Protein AF-A0ABD1CB20-F1 (afdb_monomer)

Solvent-accessible surface area (backbone atoms only — not comparable to full-atom values): 20301 Å² total; per-residue (Å²): 108,77,65,56,55,50,47,50,52,47,48,59,41,44,76,67,59,61,82,64,73,60,85,52,51,64,54,52,51,51,34,46,74,70,69,46,82,70,86,64,96,50,70,65,66,54,53,52,48,54,52,51,52,50,50,52,52,52,52,49,54,53,37,49,51,51,28,50,53,39,60,73,64,67,79,51,68,67,60,32,52,52,33,47,50,52,38,48,55,49,49,42,53,49,50,51,52,51,45,52,62,60,42,51,58,52,51,53,50,48,53,51,48,53,51,50,49,52,53,49,52,51,50,37,51,48,51,50,49,53,47,49,52,53,50,48,60,37,67,81,34,52,66,60,49,52,50,49,45,72,72,30,69,68,54,43,51,54,50,52,53,52,50,51,55,54,50,51,53,54,50,53,51,48,54,50,52,51,53,50,49,65,67,42,45,68,58,48,38,53,49,50,50,53,51,53,54,49,43,52,52,50,49,53,52,51,53,51,50,70,74,70,60,86,85,60,76,75,41,56,59,54,21,60,44,34,48,54,55,40,53,54,49,46,56,58,46,62,74,52,81,78,66,83,68,67,50,54,59,53,49,44,54,51,48,54,58,58,73,73,52,93,77,56,72,36,61,55,21,53,53,51,43,50,49,51,48,50,50,53,54,47,52,57,23,49,53,48,48,48,53,51,53,50,27,40,52,38,17,52,47,35,51,54,47,51,72,68,60,84,85,50,83,95,48,43,69,59,50,52,52,51,42,52,50,40,51,51,50,20,51,49,34,59,64,47,76,79,55,42,46,88,80,76,44,66,65,28,60,66,51,52,52,51,50,52,52,49,54,51,51,52,51,52,53,49,49,70,73,75,107

pLDDT: mean 74.17, std 16.25, range [33.09, 94.69]

Organism: Culex pipiens pipiens (NCBI:txid38569)

Nearest PDB structures (foldseek):
  8x84-assembly1_A  TM=3.007E-01  e=3.351E-02  Drosophila melanogaster

Foldseek 3Di:
DVVVVVVVVVVVVCVVPPPPVPPCPVVVVVCLVLLNDDPDPDPVSVVVSVVVVVVLVVVLVVLVVQLVVCVVVVPDPVSNVVSLLVNLVSVLSVVVNVVSVVCVVVVVVVVVLVVLLVLLVVLLVLLVVVLVVVVVVCVVPVPVVVVCCQPDPVVVVVVLVVCCVSCVVSLVSLVVSLVVCVVCLVVLLVVLVVLVVVLVVLLVVLLVPVLPDPDDDSLVSLQVSLVVVLVVLVVVVVVVVDDPDPCCVLVVVLVVVVVPDPDDSNSVSSSSNNVSSLVVLVVSQVSVVSQLVSLQSLLVSLVSVLVPDDDDPVCNVSNVVSSVSSNVSSVCSNVRDQRDNVVPDRRHPVVSVVVVVVSVVVSVVSVVVRD

Radius of gyration: 28.65 Å; Cα contacts (8 Å, |Δi|>4): 191; chains: 1; bounding box: 69×48×88 Å

Mean predicted aligned error: 11.67 Å

Sequence (371 aa):
MAVLDKLFQRYFQRLREVPSKDVFCLLDYLLALGGTYHRPKRVWPTILWYLLQLLTVYQFCMQALITFDSVARLEDRSSTIWSVMCLLTMTLCYVKQFLIWRYRGTIRIAILLIGMRTELEILMQYYGCLTKSWQMELSLGPFLFYDRYSKSPRVRALFWDQLRLRTRVAVQQHVQLLNFMVTLQPIYEKLFFIIYYQSLVVAGAVSYVIIRERFDLCSVAIILCTSISILECYWWCHLVDTFKELSLIVVGAVLYLILKEEFSLCSVAIVLCVIIFILECYWWCYQIDTFESINESISESLLVQCSQLPYSGDCHSEYVQTRTSLMIIASCSRSSVSFSCFGMCQISMVVFASLMNTCYSVLMFLVNICG

Structure (mmCIF, N/CA/C/O backbone):
data_AF-A0ABD1CB20-F1
#
_entry.id   AF-A0ABD1CB20-F1
#
loop_
_atom_site.group_PDB
_atom_site.id
_atom_site.type_symbol
_atom_site.label_atom_id
_atom_site.label_alt_id
_atom_site.label_comp_id
_atom_site.label_asym_id
_atom_site.label_entity_id
_atom_site.label_seq_id
_atom_site.pdbx_PDB_ins_code
_atom_site.Cartn_x
_atom_site.Cartn_y
_atom_site.Cartn_z
_atom_site.occupancy
_atom_site.B_iso_or_equiv
_atom_site.auth_seq_id
_atom_site.auth_comp_id
_atom_site.auth_asym_id
_atom_site.auth_atom_id
_atom_site.pdbx_PDB_model_num
ATOM 1 N N . MET A 1 1 ? -29.247 6.279 9.664 1.00 34.81 1 MET A N 1
ATOM 2 C CA . MET A 1 1 ? -28.410 5.872 8.512 1.00 34.81 1 MET A CA 1
ATOM 3 C C . MET A 1 1 ? -28.238 6.992 7.487 1.00 34.81 1 MET A C 1
ATOM 5 O O . MET A 1 1 ? -27.101 7.380 7.282 1.00 34.81 1 MET A O 1
ATOM 9 N N . ALA A 1 2 ? -29.299 7.619 6.960 1.00 33.09 2 ALA A N 1
ATOM 10 C CA . ALA A 1 2 ? -29.180 8.743 6.005 1.00 33.09 2 ALA A CA 1
ATOM 11 C C . ALA A 1 2 ? -28.420 9.992 6.523 1.00 33.09 2 ALA A C 1
ATOM 13 O O . ALA A 1 2 ? -27.920 10.790 5.737 1.00 33.09 2 ALA A O 1
ATOM 14 N N . VAL A 1 3 ? -28.319 10.174 7.846 1.00 37.09 3 VAL A N 1
ATOM 15 C CA . VAL A 1 3 ? -27.578 11.289 8.472 1.00 37.09 3 VAL A CA 1
ATOM 16 C C . VAL A 1 3 ? -26.069 11.023 8.528 1.00 37.09 3 VAL A C 1
ATOM 18 O O . VAL A 1 3 ? -25.289 11.956 8.371 1.00 37.09 3 VAL A O 1
ATOM 21 N N . LEU A 1 4 ? -25.656 9.762 8.703 1.00 37.06 4 LEU A N 1
ATOM 22 C CA . LEU A 1 4 ? -24.241 9.382 8.766 1.00 37.06 4 LEU A CA 1
ATOM 23 C C . LEU A 1 4 ? -23.634 9.309 7.360 1.00 37.06 4 LEU A C 1
ATOM 25 O O . LEU A 1 4 ? -22.525 9.780 7.156 1.00 37.06 4 LEU A O 1
ATOM 29 N N . ASP A 1 5 ? -24.414 8.834 6.385 1.00 46.56 5 ASP A N 1
ATOM 30 C CA . ASP A 1 5 ? -24.051 8.845 4.965 1.00 46.56 5 ASP A CA 1
ATOM 31 C C . ASP A 1 5 ? -23.911 10.287 4.441 1.00 46.56 5 ASP A C 1
ATOM 33 O O . ASP A 1 5 ? -22.921 10.631 3.805 1.00 46.56 5 ASP A O 1
ATOM 37 N N . LYS A 1 6 ? -24.810 11.198 4.858 1.00 51.06 6 LYS A N 1
ATOM 38 C CA . LYS A 1 6 ? -24.664 12.650 4.636 1.00 51.06 6 LYS A CA 1
ATOM 39 C C . LYS A 1 6 ? -23.482 13.276 5.376 1.00 51.06 6 LYS A C 1
ATOM 41 O O . LYS A 1 6 ? -22.958 14.272 4.888 1.00 51.06 6 LYS A O 1
ATOM 46 N N . LEU A 1 7 ? -23.080 12.763 6.541 1.00 48.41 7 LEU A N 1
ATOM 47 C CA . LEU A 1 7 ? -21.910 13.255 7.282 1.00 48.41 7 LEU A CA 1
ATOM 48 C C . LEU A 1 7 ? -20.604 12.777 6.647 1.00 48.41 7 LEU A C 1
ATOM 50 O O . LEU A 1 7 ? -19.676 13.571 6.563 1.00 48.41 7 LEU A O 1
ATOM 54 N N . PHE A 1 8 ? -20.559 11.550 6.128 1.00 46.59 8 PHE A N 1
ATOM 55 C CA . PHE A 1 8 ? -19.424 11.019 5.372 1.00 46.59 8 PHE A CA 1
ATOM 56 C C . PHE A 1 8 ? -19.300 11.684 4.001 1.00 46.59 8 PHE A C 1
ATOM 58 O O . PHE A 1 8 ? -18.217 12.150 3.649 1.00 46.59 8 PHE A O 1
ATOM 65 N N . GLN A 1 9 ? -20.414 11.852 3.275 1.00 66.75 9 GLN A N 1
ATOM 66 C CA . GLN A 1 9 ? -20.446 12.680 2.068 1.00 66.75 9 GLN A CA 1
ATOM 67 C C . GLN A 1 9 ? -20.051 14.124 2.371 1.00 66.75 9 GLN A C 1
ATOM 69 O O . GLN A 1 9 ? -19.287 14.680 1.598 1.00 66.75 9 GLN A O 1
ATOM 74 N N . ARG A 1 10 ? -20.490 14.723 3.493 1.00 54.41 10 ARG A N 1
ATOM 75 C CA . ARG A 1 10 ? -20.051 16.066 3.922 1.00 54.41 10 ARG A CA 1
ATOM 76 C C . ARG A 1 10 ? -18.602 16.122 4.371 1.00 54.41 10 ARG A C 1
ATOM 78 O O . ARG A 1 10 ? -18.017 17.188 4.255 1.00 54.41 10 ARG A O 1
ATOM 85 N N . TYR A 1 11 ? -18.031 15.050 4.906 1.00 52.72 11 TYR A N 1
ATOM 86 C CA . TYR A 1 11 ? -16.631 15.008 5.322 1.00 52.72 11 TYR A CA 1
ATOM 87 C C . TYR A 1 11 ? -15.720 14.891 4.097 1.00 52.72 11 TYR A C 1
ATOM 89 O O . TYR A 1 11 ? -14.828 15.716 3.931 1.00 52.72 11 TYR A O 1
ATOM 97 N N . PHE A 1 12 ? -16.036 13.987 3.161 1.00 53.44 12 PHE A N 1
ATOM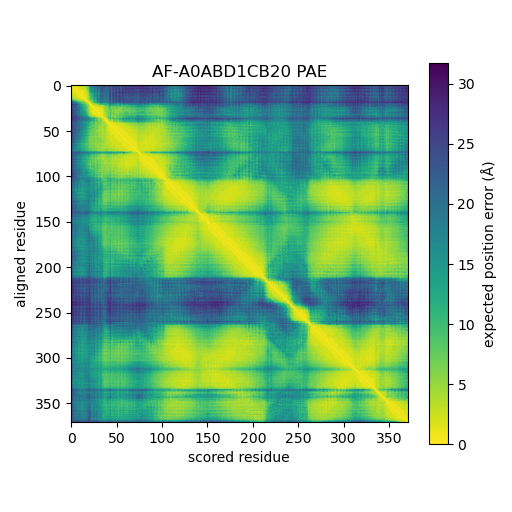 98 C CA . PHE A 1 12 ? -15.377 13.913 1.852 1.00 53.44 12 PHE A CA 1
ATOM 99 C C . PHE A 1 12 ? -15.645 15.148 0.979 1.00 53.44 12 PHE A C 1
ATOM 101 O O . PHE A 1 12 ? -14.748 15.590 0.265 1.00 53.44 12 PHE A O 1
ATOM 108 N N . GLN A 1 13 ? -16.843 15.746 1.047 1.00 59.44 13 GLN A N 1
ATOM 109 C CA . GLN A 1 13 ? -17.113 17.044 0.423 1.00 59.44 13 GLN A CA 1
ATOM 110 C C . GLN A 1 13 ? -16.346 18.154 1.117 1.00 59.44 13 GLN A C 1
ATOM 112 O O . GLN A 1 13 ? -15.782 18.947 0.400 1.00 59.44 13 GLN A O 1
ATOM 117 N N . ARG A 1 14 ? -16.226 18.214 2.449 1.00 47.56 14 ARG A N 1
ATOM 118 C CA . ARG A 1 14 ? -15.414 19.240 3.130 1.00 47.56 14 ARG A CA 1
ATOM 119 C C . ARG A 1 14 ? -13.933 19.101 2.819 1.00 47.56 14 ARG A C 1
ATOM 121 O O . ARG A 1 14 ? -13.304 20.111 2.553 1.00 47.56 14 ARG A O 1
ATOM 128 N N . LEU A 1 15 ? -13.395 17.886 2.768 1.00 44.88 15 LEU A N 1
ATOM 129 C CA . LEU A 1 15 ? -12.034 17.637 2.278 1.00 44.88 15 LEU A CA 1
ATOM 130 C C . LEU A 1 15 ? -11.853 18.061 0.808 1.00 44.88 15 LEU A C 1
ATOM 132 O O . LEU A 1 15 ? -10.742 18.366 0.394 1.00 44.88 15 LEU A O 1
ATOM 136 N N . ARG A 1 16 ? -12.944 18.120 0.033 1.00 43.03 16 ARG A N 1
ATOM 137 C CA . ARG A 1 16 ? -12.992 18.606 -1.356 1.00 43.03 16 ARG A CA 1
ATOM 138 C C . ARG A 1 16 ? -13.399 20.092 -1.488 1.00 43.03 16 ARG A C 1
ATOM 140 O O . ARG A 1 16 ? -13.184 20.670 -2.546 1.00 43.03 16 ARG A O 1
ATOM 147 N N . GLU A 1 17 ? -13.999 20.696 -0.462 1.00 43.12 17 GLU A N 1
ATOM 148 C CA . GLU A 1 17 ? -14.655 22.018 -0.468 1.00 43.12 17 GLU A CA 1
ATOM 149 C C . GLU A 1 17 ? -13.993 23.028 0.469 1.00 43.12 17 GLU A C 1
ATOM 151 O O . GLU A 1 17 ? -14.413 24.182 0.464 1.00 43.12 17 GLU A O 1
ATOM 156 N N . VAL A 1 18 ? -12.961 22.670 1.247 1.00 40.53 18 VAL A N 1
ATOM 157 C CA . VAL A 1 18 ? -12.040 23.696 1.756 1.00 40.53 18 VAL A CA 1
ATOM 158 C C . VAL A 1 18 ? -11.480 24.385 0.510 1.00 40.53 18 VAL A C 1
ATOM 160 O O . VAL A 1 18 ? -10.748 23.742 -0.243 1.00 40.53 18 VAL A O 1
ATOM 163 N N . PRO A 1 19 ? -11.809 25.665 0.243 1.00 45.12 19 PRO A N 1
ATOM 164 C CA . PRO A 1 19 ? -11.234 26.396 -0.866 1.00 45.12 19 PRO A CA 1
ATOM 165 C C . PRO A 1 19 ? -9.851 26.842 -0.399 1.00 45.12 19 PRO A C 1
ATOM 167 O O . PRO A 1 19 ? -9.579 28.026 -0.201 1.00 45.12 19 PRO A O 1
ATOM 170 N N . SER A 1 20 ? -8.970 25.874 -0.144 1.00 45.84 20 SER A N 1
ATOM 171 C CA . SER A 1 20 ? -7.549 26.134 -0.145 1.00 45.84 20 SER A CA 1
ATOM 172 C C . SER A 1 20 ? -7.274 26.577 -1.563 1.00 45.84 20 SER A C 1
ATOM 174 O O . SER A 1 20 ? -7.358 25.770 -2.481 1.00 45.84 20 SER A O 1
ATOM 176 N N . LYS A 1 21 ? -7.055 27.879 -1.740 1.00 48.31 21 LYS A N 1
ATOM 177 C CA . LYS A 1 21 ? -6.374 28.471 -2.889 1.00 48.31 21 LYS A CA 1
ATOM 178 C C . LYS A 1 21 ? -5.373 27.430 -3.386 1.00 48.31 21 LYS A C 1
ATOM 180 O O . LYS A 1 21 ? -4.416 27.191 -2.657 1.00 48.31 21 LYS A O 1
ATOM 185 N N . ASP A 1 22 ? -5.695 26.727 -4.480 1.00 54.06 22 ASP A N 1
ATOM 186 C CA . ASP A 1 22 ? -5.054 25.456 -4.836 1.00 54.06 22 ASP A CA 1
ATOM 187 C C . ASP A 1 22 ? -3.544 25.681 -4.870 1.00 54.06 22 ASP A C 1
ATOM 189 O O . ASP A 1 22 ? -3.005 26.237 -5.827 1.00 54.06 22 ASP A O 1
ATOM 193 N N . VAL A 1 23 ? -2.850 25.308 -3.792 1.00 50.12 23 VAL A N 1
ATOM 194 C CA . VAL A 1 23 ? -1.403 25.541 -3.660 1.00 50.12 23 VAL A CA 1
ATOM 195 C C . VAL A 1 23 ? -0.668 24.725 -4.730 1.00 50.12 23 VAL A C 1
ATOM 197 O O . VAL A 1 23 ? 0.427 25.070 -5.161 1.00 50.12 23 VAL A O 1
ATOM 200 N N . PHE A 1 24 ? -1.344 23.697 -5.247 1.00 48.56 24 PHE A N 1
ATOM 201 C CA . PHE A 1 24 ? -0.913 22.842 -6.338 1.00 48.56 24 PHE A CA 1
ATOM 202 C C . PHE A 1 24 ? -1.415 23.283 -7.718 1.00 48.56 24 PHE A C 1
ATOM 204 O O . PHE A 1 24 ? -1.136 22.591 -8.685 1.00 48.56 24 PHE A O 1
ATOM 211 N N . CYS A 1 25 ? -2.076 24.436 -7.871 1.00 60.06 25 CYS A N 1
ATOM 212 C CA . CYS A 1 25 ? -2.545 24.905 -9.183 1.00 60.06 25 CYS A CA 1
ATOM 213 C C . CYS A 1 25 ? -1.374 25.057 -10.173 1.00 60.06 25 CYS A C 1
ATOM 215 O O . CYS A 1 25 ? -1.451 24.624 -11.319 1.00 60.06 25 CYS A O 1
ATOM 217 N N . LEU A 1 26 ? -0.244 25.604 -9.705 1.00 60.25 26 LEU A N 1
ATOM 218 C CA . LEU A 1 26 ? 0.985 25.703 -10.498 1.00 60.25 26 LEU A CA 1
ATOM 219 C C . LEU A 1 26 ? 1.556 24.316 -10.832 1.00 60.25 26 LEU A C 1
ATOM 221 O O . LEU A 1 26 ? 2.015 24.106 -11.951 1.00 60.25 26 LEU A O 1
ATOM 225 N N . LEU A 1 27 ? 1.493 23.373 -9.884 1.00 57.50 27 LEU A N 1
ATOM 226 C CA . LEU A 1 27 ? 1.926 21.992 -10.094 1.00 57.50 27 LEU A CA 1
ATOM 227 C C . LEU A 1 27 ? 1.034 21.295 -11.125 1.00 57.50 27 LEU A C 1
ATOM 229 O O . LEU A 1 27 ? 1.559 20.620 -11.995 1.00 57.50 27 LEU A O 1
ATOM 233 N N . ASP A 1 28 ? -0.279 21.514 -11.099 1.00 62.12 28 ASP A N 1
ATOM 234 C CA . ASP A 1 28 ? -1.217 20.994 -12.093 1.00 62.12 28 ASP A CA 1
ATOM 235 C C . ASP A 1 28 ? -0.959 21.582 -13.488 1.00 62.12 28 ASP A C 1
ATOM 237 O O . ASP A 1 28 ? -1.009 20.846 -14.474 1.00 62.12 28 ASP A O 1
ATOM 241 N N . TYR A 1 29 ? -0.621 22.875 -13.597 1.00 62.22 29 TYR A N 1
ATOM 242 C CA . TYR A 1 29 ? -0.212 23.484 -14.869 1.00 62.22 29 TYR A CA 1
ATOM 243 C C . TYR A 1 29 ? 1.139 22.954 -15.364 1.00 62.22 29 TYR A C 1
ATOM 245 O O . TYR A 1 29 ? 1.263 22.651 -16.548 1.00 62.22 29 TYR A O 1
ATOM 253 N N . LEU A 1 30 ? 2.127 22.792 -14.479 1.00 57.50 30 LEU A N 1
ATOM 254 C CA . LEU A 1 30 ? 3.426 22.182 -14.791 1.00 57.50 30 LEU A CA 1
ATOM 255 C C . LEU A 1 30 ? 3.279 20.713 -15.196 1.00 57.50 30 LEU A C 1
ATOM 257 O O . LEU A 1 30 ? 3.902 20.280 -16.158 1.00 57.50 30 LEU A O 1
ATOM 261 N N . LEU A 1 31 ? 2.414 19.958 -14.518 1.00 57.56 31 LEU A N 1
ATOM 262 C CA . LEU A 1 31 ? 2.074 18.573 -14.836 1.00 57.56 31 LEU A CA 1
ATOM 263 C C . LEU A 1 31 ? 1.339 18.482 -16.178 1.00 57.56 31 LEU A C 1
ATOM 265 O O . LEU A 1 31 ? 1.633 17.577 -16.962 1.00 57.56 31 LEU A O 1
ATOM 269 N N . ALA A 1 32 ? 0.434 19.421 -16.472 1.00 64.31 32 ALA A N 1
ATOM 270 C CA . ALA A 1 32 ? -0.249 19.509 -17.759 1.00 64.31 32 ALA A CA 1
ATOM 271 C C . ALA A 1 32 ? 0.718 19.862 -18.904 1.00 64.31 32 ALA A C 1
ATOM 273 O O . ALA A 1 32 ? 0.657 19.229 -19.959 1.00 64.31 32 ALA A O 1
ATOM 274 N N . LEU A 1 33 ? 1.636 20.811 -18.687 1.00 61.47 33 LEU A N 1
ATOM 275 C CA . LEU A 1 33 ? 2.717 21.164 -19.620 1.00 61.47 33 LEU A CA 1
ATOM 276 C C . LEU A 1 33 ? 3.716 20.017 -19.807 1.00 61.47 33 LEU A C 1
ATOM 278 O O . LEU A 1 33 ? 4.135 19.750 -20.926 1.00 61.47 33 LEU A O 1
ATOM 282 N N . GLY A 1 34 ? 4.024 19.279 -18.739 1.00 64.38 34 GLY A N 1
ATOM 283 C CA . GLY A 1 34 ? 4.847 18.068 -18.754 1.00 64.38 34 GLY A CA 1
ATOM 284 C C . GLY A 1 34 ? 4.163 16.853 -19.391 1.00 64.38 34 GLY A C 1
ATOM 285 O O . GLY A 1 34 ? 4.653 15.734 -19.264 1.00 64.38 34 GLY A O 1
ATOM 286 N N . GLY A 1 35 ? 3.005 17.035 -20.037 1.00 63.91 35 GLY A N 1
ATOM 287 C CA . GLY A 1 35 ? 2.293 15.978 -20.753 1.00 63.91 35 GLY A CA 1
ATOM 288 C C . GLY A 1 35 ? 1.580 14.968 -19.850 1.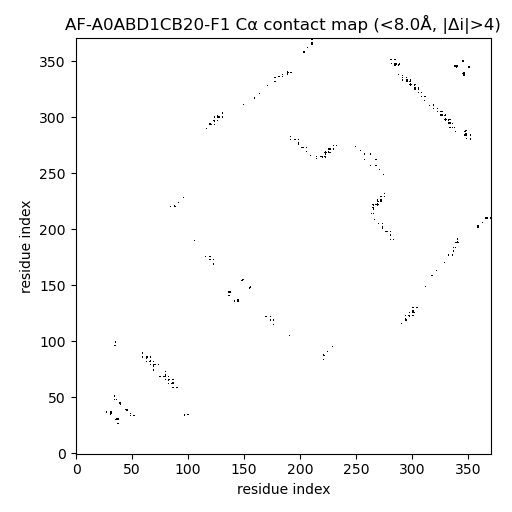00 63.91 35 GLY A C 1
ATOM 289 O O . GLY A 1 35 ? 1.024 13.984 -20.350 1.00 63.91 35 GLY A O 1
ATOM 290 N N . THR A 1 36 ? 1.539 15.195 -18.535 1.00 58.59 36 THR A N 1
ATOM 291 C CA . THR A 1 36 ? 0.856 14.316 -17.586 1.00 58.59 36 THR A CA 1
ATOM 292 C C . THR A 1 36 ? -0.624 14.717 -17.490 1.00 58.59 36 THR A C 1
ATOM 294 O O . THR A 1 36 ? -1.017 15.753 -16.966 1.00 58.59 36 THR A O 1
ATOM 297 N N . TYR A 1 37 ? -1.475 13.881 -18.081 1.00 59.84 37 TYR A N 1
ATOM 298 C CA . TYR A 1 37 ? -2.891 14.128 -18.380 1.00 59.84 37 TYR A CA 1
ATOM 299 C C . TYR A 1 37 ? -3.756 14.601 -17.188 1.00 59.84 37 TYR A C 1
ATOM 301 O O . TYR A 1 37 ? -4.295 13.790 -16.435 1.00 59.84 37 TYR A O 1
ATOM 309 N N . HIS A 1 38 ? -3.973 15.890 -16.966 1.00 63.75 38 HIS A N 1
ATOM 310 C CA . HIS A 1 38 ? -5.148 16.290 -16.180 1.00 63.75 38 HIS A CA 1
ATOM 311 C C . HIS A 1 38 ? -6.385 16.045 -17.066 1.00 63.75 38 HIS A C 1
ATOM 313 O O . HIS A 1 38 ? -6.286 16.206 -18.277 1.00 63.75 38 HIS A O 1
ATOM 319 N N . ARG A 1 39 ? -7.526 15.590 -16.526 1.00 65.12 39 ARG A N 1
ATOM 320 C CA . ARG A 1 39 ? -8.776 15.427 -17.301 1.00 65.12 39 ARG A CA 1
ATOM 321 C C . ARG A 1 39 ? -9.572 16.728 -17.156 1.00 65.12 39 ARG A C 1
ATOM 323 O O . ARG A 1 39 ? -10.408 16.808 -16.255 1.00 65.12 39 ARG A O 1
ATOM 330 N N . PRO A 1 40 ? -9.284 17.784 -17.940 1.00 68.00 40 PRO A N 1
ATOM 331 C CA . PRO A 1 40 ? -9.988 19.045 -17.803 1.00 68.00 40 PRO A CA 1
ATOM 332 C C . PRO A 1 40 ? -11.467 18.827 -18.124 1.00 68.00 40 PRO A C 1
ATOM 334 O O . PRO A 1 40 ? -11.819 18.098 -19.046 1.00 68.00 40 PRO A O 1
ATOM 337 N N . LYS A 1 41 ? -12.354 19.498 -17.386 1.00 79.88 41 LYS A N 1
ATOM 338 C CA . LYS A 1 41 ? -13.803 19.467 -17.659 1.00 79.88 41 LYS A CA 1
ATOM 339 C C . LYS A 1 41 ? -14.175 20.093 -19.014 1.00 79.88 41 LYS A C 1
ATOM 341 O O . LYS A 1 41 ? -15.313 19.967 -19.448 1.00 79.88 41 LYS A O 1
ATOM 346 N N . ARG A 1 42 ? -13.243 20.797 -19.665 1.00 84.62 42 ARG A N 1
ATOM 347 C CA . ARG A 1 42 ? -13.448 21.481 -20.947 1.00 84.62 42 ARG A CA 1
ATOM 348 C C . ARG A 1 42 ? -12.838 20.667 -22.087 1.00 84.62 42 ARG A C 1
ATOM 350 O O . ARG A 1 42 ? -11.699 20.230 -21.987 1.00 84.62 42 ARG A O 1
ATOM 357 N N . VAL A 1 43 ? -13.584 20.543 -23.185 1.00 87.31 43 VAL A N 1
ATOM 358 C CA . VAL A 1 43 ? -13.215 19.762 -24.383 1.00 87.31 43 VAL A CA 1
ATOM 359 C C . VAL A 1 43 ? -11.922 20.268 -25.040 1.00 87.31 43 VAL A C 1
ATOM 361 O O . VAL A 1 43 ? -11.095 19.477 -25.482 1.00 87.31 43 VAL A O 1
ATOM 364 N N . TRP A 1 44 ? -11.712 21.586 -25.063 1.00 83.75 44 TRP A N 1
ATOM 365 C CA . TRP A 1 44 ? -10.599 22.220 -25.780 1.00 83.75 44 TRP A CA 1
ATOM 366 C C . TRP A 1 44 ? -9.198 21.790 -25.290 1.00 83.75 44 TRP A C 1
ATOM 368 O O . TRP A 1 44 ? -8.403 21.322 -26.103 1.00 83.75 44 TRP A O 1
ATOM 378 N N . PRO A 1 45 ? -8.879 21.838 -23.980 1.00 82.12 45 PRO A N 1
ATOM 379 C CA . PRO A 1 45 ? -7.589 21.352 -23.480 1.00 82.12 45 PRO A CA 1
ATOM 380 C C . PRO A 1 45 ? -7.385 19.834 -23.628 1.00 82.12 45 PRO A C 1
ATOM 382 O O . PRO A 1 45 ? -6.245 19.386 -23.682 1.00 82.12 45 PRO A O 1
ATOM 385 N N . THR A 1 46 ? -8.450 19.033 -23.763 1.00 82.56 46 THR A N 1
ATOM 386 C CA . THR A 1 46 ? -8.309 17.613 -24.131 1.00 82.56 46 THR A CA 1
ATOM 387 C C . THR A 1 46 ? -7.804 17.454 -25.564 1.00 82.56 46 THR A C 1
ATOM 389 O O . THR A 1 46 ? -6.886 16.673 -25.797 1.00 82.56 46 THR A O 1
ATOM 392 N N . ILE A 1 47 ? -8.359 18.213 -26.514 1.00 87.19 47 ILE A N 1
ATOM 393 C CA . ILE A 1 47 ? -7.911 18.198 -27.915 1.00 87.19 47 ILE A CA 1
ATOM 394 C C . ILE A 1 47 ? -6.459 18.681 -28.018 1.00 87.19 47 ILE A C 1
ATOM 396 O O . ILE A 1 47 ? -5.647 18.033 -28.673 1.00 87.19 47 ILE A O 1
ATOM 400 N N . LEU A 1 48 ? -6.115 19.770 -27.321 1.00 84.69 48 LEU A N 1
ATOM 401 C CA . LEU A 1 48 ? -4.750 20.299 -27.295 1.00 84.69 48 LEU A CA 1
ATOM 402 C C . LEU A 1 48 ? -3.743 19.269 -26.762 1.00 84.69 48 LEU A C 1
ATOM 404 O O . LEU A 1 48 ? -2.659 19.126 -27.318 1.00 84.69 48 LEU A O 1
ATOM 408 N N . TRP A 1 49 ? -4.112 18.516 -25.723 1.00 82.50 49 TRP A N 1
ATOM 409 C CA . TRP A 1 49 ? -3.265 17.458 -25.175 1.00 82.50 49 TRP A CA 1
ATOM 410 C C . TRP A 1 49 ? -3.047 16.306 -26.167 1.00 82.50 49 TRP A C 1
ATOM 412 O O . TRP A 1 49 ? -1.913 15.859 -26.331 1.00 82.50 49 TRP A O 1
ATOM 422 N N . TYR A 1 50 ? -4.093 15.861 -26.876 1.00 85.75 50 TYR A N 1
ATOM 423 C CA . TYR A 1 50 ? -3.943 14.836 -27.919 1.00 85.75 50 TYR A CA 1
ATOM 424 C C . TYR A 1 50 ? -3.063 15.313 -29.076 1.00 85.75 50 TYR A C 1
ATOM 426 O O . TYR A 1 50 ? -2.232 14.549 -29.561 1.00 85.75 50 TYR A O 1
ATOM 434 N N . LEU A 1 51 ? -3.201 16.575 -29.492 1.00 88.56 51 LEU A N 1
ATOM 435 C CA . LEU A 1 51 ? -2.337 17.169 -30.513 1.00 88.56 51 LEU A CA 1
ATOM 436 C C . LEU A 1 51 ? -0.878 17.241 -30.051 1.00 88.56 51 LEU A C 1
ATOM 438 O O . LEU A 1 51 ? 0.014 16.912 -30.827 1.00 88.56 51 LEU A O 1
ATOM 442 N N . LEU A 1 52 ? -0.633 17.610 -28.789 1.00 84.12 52 LEU A N 1
ATOM 443 C CA . LEU A 1 52 ? 0.714 17.638 -28.220 1.00 84.12 52 LEU A CA 1
ATOM 444 C C . LEU A 1 52 ? 1.337 16.234 -28.188 1.00 84.12 52 LEU A C 1
ATOM 446 O O . LEU A 1 52 ? 2.484 16.081 -28.591 1.00 84.12 52 LEU A O 1
ATOM 450 N N . GLN A 1 53 ? 0.580 15.204 -27.787 1.00 84.19 53 GLN A N 1
ATOM 451 C CA . GLN A 1 53 ? 1.061 13.817 -27.826 1.00 84.19 53 GLN A CA 1
ATOM 452 C C . GLN A 1 53 ? 1.325 13.317 -29.249 1.00 84.19 53 GLN A C 1
ATOM 454 O O . GLN A 1 53 ? 2.309 12.621 -29.489 1.00 84.19 53 GLN A O 1
ATOM 459 N N . LEU A 1 54 ? 0.465 13.663 -30.209 1.00 87.75 54 LEU A N 1
ATOM 460 C CA . LEU A 1 54 ? 0.682 13.307 -31.609 1.00 87.75 54 LEU A CA 1
ATOM 461 C C . LEU A 1 54 ? 1.965 13.965 -32.142 1.00 87.75 54 LEU A C 1
ATOM 463 O O . LEU A 1 54 ? 2.759 13.315 -32.821 1.00 87.75 54 LEU A O 1
ATOM 467 N N . LEU A 1 55 ? 2.194 15.233 -31.785 1.00 87.94 55 LEU A N 1
ATOM 468 C CA . LEU A 1 55 ? 3.385 15.983 -32.169 1.00 87.94 55 LEU A CA 1
ATOM 469 C C . LEU A 1 55 ? 4.660 15.379 -31.574 1.00 87.94 55 LEU A C 1
ATOM 471 O O . LEU A 1 55 ? 5.652 15.254 -32.290 1.00 87.94 55 LEU A O 1
ATOM 475 N N . THR A 1 56 ? 4.646 14.960 -30.306 1.00 82.75 56 THR A N 1
ATOM 476 C CA . THR A 1 56 ? 5.810 14.291 -29.709 1.00 82.75 56 THR A CA 1
ATOM 477 C C . THR A 1 56 ? 6.087 12.949 -30.391 1.00 82.75 56 THR A C 1
ATOM 479 O O . THR A 1 56 ? 7.254 12.613 -30.593 1.00 82.75 56 THR A O 1
ATOM 482 N N . VAL A 1 57 ? 5.048 12.200 -30.809 1.00 87.31 57 VAL A N 1
ATOM 483 C CA . VAL A 1 57 ? 5.237 10.888 -31.469 1.00 87.31 57 VAL A CA 1
ATOM 484 C C . VAL A 1 57 ? 5.860 11.113 -32.835 1.00 87.31 57 VAL A C 1
ATOM 486 O O . VAL A 1 57 ? 6.828 10.450 -33.200 1.00 87.31 57 VAL A O 1
ATOM 489 N N . TYR A 1 58 ? 5.349 12.107 -33.556 1.00 90.50 58 TYR A N 1
ATOM 490 C CA . TYR A 1 58 ? 5.908 12.532 -34.826 1.00 90.50 58 TYR A CA 1
ATOM 491 C C . TYR A 1 58 ? 7.380 12.957 -34.695 1.00 90.50 58 TYR A C 1
ATOM 493 O O . TYR A 1 58 ? 8.219 12.487 -35.462 1.00 90.50 58 TYR A O 1
ATOM 501 N N . GLN A 1 59 ? 7.720 13.786 -33.700 1.00 86.81 59 GLN A N 1
ATOM 502 C CA . GLN A 1 59 ? 9.103 14.207 -33.446 1.00 86.81 59 GLN A CA 1
ATOM 503 C C . GLN A 1 59 ? 10.024 13.023 -33.132 1.00 86.81 59 GLN A C 1
ATOM 505 O O . GLN A 1 59 ? 11.145 12.978 -33.634 1.00 86.81 59 GLN A O 1
ATOM 510 N N . PHE A 1 60 ? 9.552 12.049 -32.353 1.00 88.06 60 PHE A N 1
ATOM 511 C CA . PHE A 1 60 ? 10.306 10.833 -32.065 1.00 88.06 60 PHE A CA 1
ATOM 512 C C . PHE A 1 60 ? 10.581 10.010 -33.331 1.00 88.06 60 PHE A C 1
ATOM 514 O O . PHE A 1 60 ? 11.726 9.639 -33.586 1.00 88.06 60 PHE A O 1
ATOM 521 N N . CYS A 1 61 ? 9.559 9.774 -34.161 1.00 91.50 61 CYS A N 1
ATOM 522 C CA . CYS A 1 61 ? 9.714 9.049 -35.423 1.00 91.50 61 CYS A CA 1
ATOM 523 C C . CYS A 1 61 ? 10.683 9.759 -36.378 1.00 91.50 61 CYS A C 1
ATOM 525 O O . CYS A 1 61 ? 11.552 9.112 -36.958 1.00 91.50 61 CYS A O 1
ATOM 527 N N . MET A 1 62 ? 10.576 11.084 -36.507 1.00 91.25 62 MET A N 1
ATOM 528 C CA . MET A 1 62 ? 11.495 11.872 -37.331 1.00 91.25 62 MET A CA 1
ATOM 529 C C . MET A 1 62 ? 12.933 11.791 -36.817 1.00 91.25 62 MET A C 1
ATOM 531 O O . MET A 1 62 ? 13.849 11.582 -37.609 1.00 91.25 62 MET A O 1
ATOM 535 N N . GLN A 1 63 ? 13.141 11.893 -35.501 1.00 89.88 63 GLN A N 1
ATOM 536 C CA . GLN A 1 63 ? 14.470 11.767 -34.908 1.00 89.88 63 GLN A CA 1
ATOM 537 C C . GLN A 1 63 ? 15.064 10.373 -35.151 1.00 89.88 63 GLN A C 1
ATOM 539 O O . GLN A 1 63 ? 16.238 10.272 -35.490 1.00 89.88 63 GLN A O 1
ATOM 544 N N . ALA A 1 64 ? 14.260 9.311 -35.050 1.00 88.44 64 ALA A N 1
ATOM 545 C CA . ALA A 1 64 ? 14.704 7.948 -35.336 1.00 88.44 64 ALA A CA 1
ATOM 546 C C . ALA A 1 64 ? 15.147 7.773 -36.798 1.00 88.44 64 ALA A C 1
ATOM 548 O O . ALA A 1 64 ? 16.181 7.157 -37.054 1.00 88.44 64 ALA A O 1
ATOM 549 N N . LEU A 1 65 ? 14.407 8.356 -37.750 1.00 92.31 65 LEU A N 1
ATOM 550 C CA . LEU A 1 65 ? 14.771 8.341 -39.171 1.00 92.31 65 LEU A CA 1
ATOM 551 C C . LEU A 1 65 ? 16.072 9.111 -39.442 1.00 92.31 65 LEU A C 1
ATOM 553 O O . LEU A 1 65 ? 16.916 8.618 -40.186 1.00 92.31 65 LEU A O 1
ATOM 557 N N . ILE A 1 66 ? 16.260 10.277 -38.812 1.00 89.75 66 ILE A N 1
ATOM 558 C CA . ILE A 1 66 ? 17.496 11.070 -38.929 1.00 89.75 66 ILE A CA 1
ATOM 559 C C . ILE A 1 66 ? 18.691 10.290 -38.379 1.00 89.75 66 ILE A C 1
ATOM 561 O O . ILE A 1 66 ? 19.739 10.237 -39.014 1.00 89.75 66 ILE A O 1
ATOM 565 N N . THR A 1 67 ? 18.545 9.656 -37.215 1.00 85.62 67 THR A N 1
ATOM 566 C CA . THR A 1 67 ? 19.610 8.827 -36.641 1.00 85.62 67 THR A CA 1
ATOM 567 C C . THR A 1 67 ? 19.939 7.641 -37.545 1.00 85.62 67 THR A C 1
ATOM 569 O O . THR A 1 67 ? 21.112 7.331 -37.727 1.00 85.62 67 THR A O 1
ATOM 572 N N . PHE A 1 68 ? 18.934 7.005 -38.153 1.00 90.75 68 PHE A N 1
ATOM 573 C CA . PHE A 1 68 ? 19.150 5.898 -39.084 1.00 90.75 68 PHE A CA 1
ATOM 574 C C . PHE A 1 68 ? 19.904 6.334 -40.352 1.00 90.75 68 PHE A C 1
ATOM 576 O O . PHE A 1 68 ? 20.869 5.674 -40.726 1.00 90.75 68 PHE A O 1
ATOM 583 N N . ASP A 1 69 ? 19.521 7.454 -40.978 1.00 91.69 69 ASP A N 1
ATOM 584 C CA . ASP A 1 69 ? 20.219 7.999 -42.157 1.00 91.69 69 ASP A CA 1
ATOM 585 C C . ASP A 1 69 ? 21.666 8.403 -41.823 1.00 91.69 69 ASP A C 1
ATOM 587 O O . ASP A 1 69 ? 22.591 8.028 -42.545 1.00 91.69 69 ASP A O 1
ATOM 591 N N . SER A 1 70 ? 21.891 9.070 -40.683 1.00 86.62 70 SER A N 1
ATOM 592 C CA . SER A 1 70 ? 23.238 9.432 -40.212 1.00 86.62 70 SER A CA 1
ATOM 593 C C . SER A 1 70 ? 24.127 8.207 -39.977 1.00 86.62 70 SER A C 1
ATOM 595 O O . SER A 1 70 ? 25.286 8.194 -40.391 1.00 86.62 70 SER A O 1
ATOM 597 N N . VAL A 1 71 ? 23.586 7.152 -39.355 1.00 84.75 71 VAL A N 1
ATOM 598 C CA . VAL A 1 71 ? 24.312 5.890 -39.137 1.00 84.75 71 VAL A CA 1
ATOM 599 C C . VAL A 1 71 ? 24.583 5.168 -40.459 1.00 84.75 71 VAL A C 1
ATOM 601 O O . VAL A 1 71 ? 25.657 4.596 -40.617 1.00 84.75 71 VAL A O 1
ATOM 604 N N . ALA A 1 72 ? 23.653 5.207 -41.418 1.00 91.75 72 ALA A N 1
ATOM 605 C CA . ALA A 1 72 ? 23.813 4.547 -42.713 1.00 91.75 72 ALA A CA 1
ATOM 606 C C . ALA A 1 72 ? 24.892 5.200 -43.592 1.00 91.75 72 ALA A C 1
ATOM 608 O O . ALA A 1 72 ? 25.565 4.498 -44.346 1.00 91.75 72 ALA A O 1
ATOM 609 N N . ARG A 1 73 ? 25.071 6.525 -43.503 1.00 92.44 73 ARG A N 1
ATOM 610 C CA . ARG A 1 73 ? 26.041 7.256 -44.336 1.00 92.44 73 ARG A CA 1
ATOM 611 C C . ARG A 1 73 ? 27.472 7.230 -43.811 1.00 92.44 73 ARG A C 1
ATOM 613 O O . ARG A 1 73 ? 28.376 7.416 -44.612 1.00 92.44 73 ARG A O 1
ATOM 620 N N . LEU A 1 74 ? 27.699 7.001 -42.512 1.00 84.62 74 LEU A N 1
ATOM 621 C CA . LEU A 1 74 ? 29.027 6.901 -41.865 1.00 84.62 74 LEU A CA 1
ATOM 622 C C . LEU A 1 74 ? 30.018 8.072 -42.108 1.00 84.62 74 LEU A C 1
ATOM 624 O O . LEU A 1 74 ? 31.133 8.018 -41.591 1.00 84.62 74 LEU A O 1
ATOM 628 N N . GLU A 1 75 ? 29.648 9.126 -42.843 1.00 79.81 75 GLU A N 1
ATOM 629 C CA . GLU A 1 75 ? 30.570 10.184 -43.285 1.00 79.81 75 GLU A CA 1
ATOM 630 C C . GLU A 1 75 ? 30.971 11.152 -42.162 1.00 79.81 75 GLU A C 1
ATOM 632 O O . GLU A 1 75 ? 32.133 11.546 -42.099 1.00 79.81 75 GLU A O 1
ATOM 637 N N . ASP A 1 76 ? 30.072 11.459 -41.217 1.00 87.69 76 ASP A N 1
ATOM 638 C CA . ASP A 1 76 ? 30.338 12.411 -40.129 1.00 87.69 76 ASP A CA 1
ATOM 639 C C . ASP A 1 76 ? 30.095 11.804 -38.741 1.00 87.69 76 ASP A C 1
ATOM 641 O O . ASP A 1 76 ? 28.962 11.675 -38.256 1.00 87.69 76 ASP A O 1
ATOM 645 N N . ARG A 1 77 ? 31.193 11.485 -38.040 1.00 81.25 77 ARG A N 1
ATOM 646 C CA . ARG A 1 77 ? 31.148 10.951 -36.666 1.00 81.25 77 ARG A CA 1
ATOM 647 C C . ARG A 1 77 ? 30.435 11.890 -35.691 1.00 81.25 77 ARG A C 1
ATOM 649 O O . ARG A 1 77 ? 29.680 11.418 -34.848 1.00 81.25 77 ARG A O 1
ATOM 656 N N . SER A 1 78 ? 30.645 13.202 -35.798 1.00 79.25 78 SER A N 1
ATOM 657 C CA . SER A 1 78 ? 30.047 14.191 -34.887 1.00 79.25 78 SER A CA 1
ATOM 658 C C . SER A 1 78 ? 28.526 14.289 -35.050 1.00 79.25 78 SER A C 1
ATOM 660 O O . SER A 1 78 ? 27.803 14.261 -34.054 1.00 79.25 78 SER A O 1
ATOM 662 N N . SER A 1 79 ? 28.038 14.331 -36.294 1.00 76.31 79 SER A N 1
ATOM 663 C CA . SER A 1 79 ? 26.604 14.348 -36.615 1.00 76.31 79 SER A CA 1
ATOM 664 C C . SER A 1 79 ? 25.913 13.063 -36.152 1.00 76.31 79 SER A C 1
ATOM 666 O O . SER A 1 79 ? 24.850 13.099 -35.526 1.00 76.31 79 SER A O 1
ATOM 668 N N . THR A 1 80 ? 26.576 11.921 -36.356 1.00 78.88 80 THR A N 1
ATOM 669 C CA . THR A 1 80 ? 26.081 10.619 -35.897 1.00 78.88 80 THR A CA 1
ATOM 670 C C . THR A 1 80 ? 25.935 10.597 -34.375 1.00 78.88 80 THR A C 1
ATOM 672 O O . THR A 1 80 ? 24.849 10.297 -33.880 1.00 78.88 80 THR A O 1
ATOM 675 N N . ILE A 1 81 ? 26.966 11.013 -33.630 1.00 75.69 81 ILE A N 1
ATOM 676 C CA . ILE A 1 81 ? 26.927 11.091 -32.159 1.00 75.69 81 ILE A CA 1
ATOM 677 C C . ILE A 1 81 ? 25.783 11.996 -31.685 1.00 75.69 81 ILE A C 1
ATOM 679 O O . ILE A 1 81 ? 25.001 11.590 -30.826 1.00 75.69 81 ILE A O 1
ATOM 683 N N . TRP A 1 82 ? 25.632 13.187 -32.272 1.00 70.75 82 TRP A N 1
ATOM 684 C CA . TRP A 1 82 ? 24.566 14.119 -31.896 1.00 70.75 82 TRP A CA 1
ATOM 685 C C . TRP A 1 82 ? 23.171 13.536 -32.150 1.00 70.75 82 TRP A C 1
ATOM 687 O O . TRP A 1 82 ? 22.300 13.583 -31.280 1.00 70.75 82 TRP A O 1
ATOM 697 N N . SER A 1 83 ? 22.964 12.917 -33.316 1.00 75.31 83 SER A N 1
ATOM 698 C CA . SER A 1 83 ? 21.680 12.308 -33.674 1.00 75.31 83 SER A CA 1
ATOM 699 C C . SER A 1 83 ? 21.308 11.136 -32.760 1.00 75.31 83 SER A C 1
ATOM 701 O O . SER A 1 83 ? 20.141 11.004 -32.383 1.00 75.31 83 SER A O 1
ATOM 703 N N . VAL A 1 84 ? 22.287 10.315 -32.360 1.00 75.25 84 VAL A N 1
ATOM 704 C CA . VAL A 1 84 ? 22.101 9.208 -31.414 1.00 75.25 84 VAL A CA 1
ATOM 705 C C . VAL A 1 84 ? 21.773 9.749 -30.026 1.00 75.25 84 VAL A C 1
ATOM 707 O O . VAL A 1 84 ? 20.814 9.282 -29.416 1.00 75.25 84 VAL A O 1
ATOM 710 N N . MET A 1 85 ? 22.490 10.773 -29.548 1.00 62.38 85 MET A N 1
ATOM 711 C CA . MET A 1 85 ? 22.191 11.410 -28.262 1.00 62.38 85 MET A CA 1
ATOM 712 C C . MET A 1 85 ? 20.769 11.980 -28.224 1.00 62.38 85 MET A C 1
ATOM 714 O O . MET A 1 85 ? 20.028 11.691 -27.288 1.00 62.38 85 MET A O 1
ATOM 718 N N . CYS A 1 86 ? 20.351 12.721 -29.256 1.00 70.69 86 CYS A N 1
ATOM 719 C CA . CYS A 1 86 ? 18.997 13.272 -29.342 1.00 70.69 86 CYS A CA 1
ATOM 720 C C . CYS A 1 86 ? 17.914 12.184 -29.384 1.00 70.69 86 CYS A C 1
ATOM 722 O O . CYS A 1 86 ? 16.906 12.303 -28.686 1.00 70.69 86 CYS A O 1
ATOM 724 N N . LEU A 1 87 ? 18.112 11.110 -30.161 1.00 77.56 87 LEU A N 1
ATOM 725 C CA . LEU A 1 87 ? 17.177 9.980 -30.192 1.00 77.56 87 LEU A CA 1
ATOM 726 C C . LEU A 1 87 ? 17.054 9.337 -28.817 1.00 77.56 87 LEU A C 1
ATOM 728 O O . LEU A 1 87 ? 15.951 9.022 -28.364 1.00 77.56 87 LEU A O 1
ATOM 732 N N . LEU A 1 88 ? 18.183 9.171 -28.139 1.00 69.00 88 LEU A N 1
ATOM 733 C CA . LEU A 1 88 ? 18.205 8.544 -26.840 1.00 69.00 88 LEU A CA 1
ATOM 734 C C . LEU A 1 88 ? 17.474 9.418 -25.822 1.00 69.00 88 LEU A C 1
ATOM 736 O O . LEU A 1 88 ? 16.511 8.935 -25.236 1.00 69.00 88 LEU A O 1
ATOM 740 N N . THR A 1 89 ? 17.789 10.715 -25.721 1.00 68.19 89 THR A N 1
ATOM 741 C CA . THR A 1 89 ? 17.056 11.680 -24.878 1.00 68.19 89 THR A CA 1
ATOM 742 C C . THR A 1 89 ? 15.547 11.678 -25.149 1.00 68.19 89 THR A C 1
ATOM 744 O O . THR A 1 89 ? 14.758 11.677 -24.208 1.00 68.19 89 THR A O 1
ATOM 747 N N . MET A 1 90 ? 15.113 11.613 -26.410 1.00 72.69 90 MET A N 1
ATOM 748 C CA . MET A 1 90 ? 13.681 11.545 -26.729 1.00 72.69 90 MET A CA 1
ATOM 749 C C . MET A 1 90 ? 13.055 10.210 -26.308 1.00 72.69 90 MET A C 1
ATOM 751 O O . MET A 1 90 ? 11.949 10.197 -25.769 1.00 72.69 90 MET A O 1
ATOM 755 N N . THR A 1 91 ? 13.777 9.098 -26.473 1.00 74.81 91 THR A N 1
ATOM 756 C CA . THR A 1 91 ? 13.371 7.777 -25.962 1.00 74.81 91 THR A CA 1
ATOM 757 C C . THR A 1 91 ? 13.193 7.822 -24.445 1.00 74.81 91 THR A C 1
ATOM 759 O O . THR A 1 91 ? 12.209 7.306 -23.922 1.00 74.81 91 THR A O 1
ATOM 762 N N . LEU A 1 92 ? 14.096 8.506 -23.736 1.00 59.25 92 LEU A N 1
ATOM 763 C CA . LEU A 1 92 ? 14.032 8.694 -22.287 1.00 59.25 92 LEU A CA 1
ATOM 764 C C . LEU A 1 92 ? 12.773 9.456 -21.865 1.00 59.25 92 LEU A C 1
ATOM 766 O O . LEU A 1 92 ? 12.051 9.015 -20.971 1.00 59.25 92 LEU A O 1
ATOM 770 N N . CYS A 1 93 ? 12.472 10.569 -22.536 1.00 66.69 93 CYS A N 1
ATOM 771 C CA . CYS A 1 93 ? 11.250 11.334 -22.294 1.00 66.69 93 CYS A CA 1
ATOM 772 C C . CYS A 1 93 ? 9.993 10.490 -22.548 1.00 66.69 93 CYS A C 1
ATOM 774 O O . CYS A 1 93 ? 9.045 10.545 -21.762 1.00 66.69 93 CYS A O 1
ATOM 776 N N . TYR A 1 94 ? 10.006 9.663 -23.595 1.00 72.25 94 TYR A N 1
ATOM 777 C CA . TYR A 1 94 ? 8.910 8.755 -23.927 1.00 72.25 94 TYR A CA 1
ATOM 778 C C . TYR A 1 94 ? 8.694 7.670 -22.882 1.00 72.25 94 TYR A C 1
ATOM 780 O O . TYR A 1 94 ? 7.564 7.455 -22.441 1.00 72.25 94 TYR A O 1
ATOM 788 N N . VAL A 1 95 ? 9.775 7.016 -22.455 1.00 67.81 95 VAL A N 1
ATOM 789 C CA . VAL A 1 95 ? 9.737 6.022 -21.382 1.00 67.81 95 VAL A CA 1
ATOM 790 C C . VAL A 1 95 ? 9.229 6.679 -20.105 1.00 67.81 95 VAL A C 1
ATOM 792 O O . VAL A 1 95 ? 8.302 6.152 -19.505 1.00 67.81 95 VAL A O 1
ATOM 795 N N . LYS A 1 96 ? 9.715 7.871 -19.735 1.00 61.16 96 LYS A N 1
ATOM 796 C CA . LYS A 1 96 ? 9.210 8.619 -18.574 1.00 61.16 96 LYS A CA 1
ATOM 797 C C . LYS A 1 96 ? 7.714 8.912 -18.682 1.00 61.16 96 LYS A C 1
ATOM 799 O O . LYS A 1 96 ? 6.977 8.688 -17.727 1.00 61.16 96 LYS A O 1
ATOM 804 N N . GLN A 1 97 ? 7.232 9.382 -19.831 1.00 66.25 97 GLN A N 1
ATOM 805 C CA . GLN A 1 97 ? 5.813 9.691 -20.011 1.00 66.25 97 GLN A CA 1
ATOM 806 C C . GLN A 1 97 ? 4.941 8.428 -19.993 1.00 66.25 97 GLN A C 1
ATOM 808 O O . GLN A 1 97 ? 3.860 8.435 -19.398 1.00 66.25 97 GLN A O 1
ATOM 813 N N . PHE A 1 98 ? 5.429 7.329 -20.572 1.00 69.38 98 PHE A N 1
ATOM 814 C CA . PHE A 1 98 ? 4.797 6.015 -20.494 1.00 69.38 98 PHE A CA 1
ATOM 815 C C . PHE A 1 98 ? 4.768 5.483 -19.058 1.00 69.38 98 PHE A C 1
ATOM 817 O O . PHE A 1 98 ? 3.724 5.022 -18.601 1.00 69.38 98 PHE A O 1
ATOM 824 N N . LEU A 1 99 ? 5.873 5.610 -18.318 1.00 61.09 99 LEU A N 1
ATOM 825 C CA . LEU A 1 99 ? 5.962 5.254 -16.907 1.00 61.09 99 LEU A CA 1
ATOM 826 C C . LEU A 1 99 ? 5.001 6.107 -16.081 1.00 61.09 99 LEU A C 1
ATOM 828 O O . LEU A 1 99 ? 4.199 5.544 -15.358 1.00 61.09 99 LEU A O 1
ATOM 832 N N . ILE A 1 100 ? 4.964 7.432 -16.224 1.00 63.72 100 ILE A N 1
ATOM 833 C CA . ILE A 1 100 ? 3.999 8.273 -15.494 1.00 63.72 100 ILE A CA 1
ATOM 834 C C . ILE A 1 100 ? 2.558 7.870 -15.827 1.00 63.72 100 ILE A C 1
ATOM 836 O O . ILE A 1 100 ? 1.696 7.821 -14.947 1.00 63.72 100 ILE A O 1
ATOM 840 N N . TRP A 1 101 ? 2.272 7.556 -17.090 1.00 69.06 101 TRP A N 1
ATOM 841 C CA . TRP A 1 101 ? 0.959 7.065 -17.494 1.00 69.06 101 TRP A CA 1
ATOM 842 C C . TRP A 1 101 ? 0.621 5.717 -16.838 1.00 69.06 101 TRP A C 1
ATOM 844 O O . TRP A 1 101 ? -0.484 5.554 -16.315 1.00 69.06 101 TRP A O 1
ATOM 854 N N . ARG A 1 102 ? 1.590 4.799 -16.770 1.00 68.12 102 ARG A N 1
ATOM 855 C CA . ARG A 1 102 ? 1.503 3.502 -16.086 1.00 68.12 102 ARG A CA 1
ATOM 856 C C . ARG A 1 102 ? 1.316 3.664 -14.571 1.00 68.12 102 ARG A C 1
ATOM 858 O O . ARG A 1 102 ? 0.395 3.082 -13.997 1.00 68.12 102 ARG A O 1
ATOM 865 N N . TYR A 1 103 ? 2.146 4.492 -13.942 1.00 66.81 103 TYR A N 1
ATOM 866 C CA . TYR A 1 103 ? 2.204 4.718 -12.502 1.00 66.81 103 TYR A CA 1
ATOM 867 C C . TYR A 1 103 ? 1.069 5.605 -11.995 1.00 66.81 103 TYR A C 1
ATOM 869 O O . TYR A 1 103 ? 0.779 5.628 -10.812 1.00 66.81 103 TYR A O 1
ATOM 877 N N . ARG A 1 104 ? 0.327 6.311 -12.847 1.00 71.00 104 ARG A N 1
ATOM 878 C CA . ARG A 1 104 ? -0.840 7.080 -12.383 1.00 71.00 104 ARG A CA 1
ATOM 879 C C . ARG A 1 104 ? -1.920 6.225 -11.742 1.00 71.00 104 ARG A C 1
ATOM 881 O O . ARG A 1 104 ? -2.566 6.672 -10.794 1.00 71.00 104 ARG A O 1
ATOM 888 N N . GLY A 1 105 ? -2.123 5.016 -12.260 1.00 69.62 105 GLY A N 1
ATOM 889 C CA . GLY A 1 105 ? -3.007 4.043 -11.628 1.00 69.62 105 GLY A CA 1
ATOM 890 C C . GLY A 1 105 ? -2.461 3.616 -10.269 1.00 69.62 105 GLY A C 1
ATOM 891 O O . GLY A 1 105 ? -3.175 3.687 -9.271 1.00 69.62 105 GLY A O 1
ATOM 892 N N . THR A 1 106 ? -1.179 3.251 -10.221 1.00 71.38 106 THR A N 1
ATOM 893 C CA . THR A 1 106 ? -0.538 2.755 -9.000 1.00 71.38 106 THR A CA 1
ATOM 894 C C . THR A 1 106 ? -0.405 3.834 -7.931 1.00 71.38 106 THR A C 1
ATOM 896 O O . THR A 1 106 ? -0.701 3.542 -6.786 1.00 71.38 106 THR A O 1
ATOM 899 N N . ILE A 1 107 ? -0.076 5.081 -8.278 1.00 72.25 107 ILE A N 1
ATOM 900 C CA . ILE A 1 107 ? 0.010 6.223 -7.355 1.00 72.25 107 ILE A CA 1
ATOM 901 C C . ILE A 1 107 ? -1.350 6.487 -6.713 1.00 72.25 107 ILE A C 1
ATOM 903 O O . ILE A 1 107 ? -1.433 6.656 -5.502 1.00 72.25 107 ILE A O 1
ATOM 907 N N . ARG A 1 108 ? -2.442 6.488 -7.489 1.00 76.12 108 ARG A N 1
ATOM 908 C CA . ARG A 1 108 ? -3.788 6.671 -6.919 1.00 76.12 108 ARG A CA 1
ATOM 909 C C . ARG A 1 108 ? -4.150 5.549 -5.956 1.00 76.12 108 ARG A C 1
ATOM 911 O O . ARG A 1 108 ? -4.725 5.821 -4.910 1.00 76.12 108 ARG A O 1
ATOM 918 N N . ILE A 1 109 ? -3.810 4.314 -6.312 1.00 77.69 109 ILE A N 1
ATOM 919 C CA . ILE A 1 109 ? -4.048 3.144 -5.464 1.00 77.69 109 ILE A CA 1
ATOM 920 C C . ILE A 1 109 ? -3.164 3.199 -4.217 1.00 77.69 109 ILE A C 1
ATOM 922 O O . ILE A 1 109 ? -3.659 2.945 -3.129 1.00 77.69 109 ILE A O 1
ATOM 926 N N . ALA A 1 110 ? -1.904 3.610 -4.345 1.00 77.75 110 ALA A N 1
ATOM 927 C CA . ALA A 1 110 ? -0.976 3.778 -3.236 1.00 77.75 110 ALA A CA 1
ATOM 928 C C . ALA A 1 110 ? -1.456 4.864 -2.266 1.00 77.75 110 ALA A C 1
ATOM 930 O O . ALA A 1 110 ? -1.523 4.609 -1.072 1.00 77.75 110 ALA A O 1
ATOM 931 N N . ILE A 1 111 ? -1.872 6.035 -2.760 1.00 78.25 111 ILE A N 1
ATOM 932 C CA . ILE A 1 111 ? -2.458 7.099 -1.926 1.00 78.25 111 ILE A CA 1
ATOM 933 C C . ILE A 1 111 ? -3.719 6.594 -1.220 1.00 78.25 111 ILE A C 1
ATOM 935 O O . ILE A 1 111 ? -3.908 6.853 -0.035 1.00 78.25 111 ILE A O 1
ATOM 939 N N . LEU A 1 112 ? -4.576 5.861 -1.934 1.00 81.69 112 LEU A N 1
ATOM 940 C CA . LEU A 1 112 ? -5.796 5.302 -1.362 1.00 81.69 112 LEU A CA 1
ATOM 941 C C . LEU A 1 112 ? -5.487 4.269 -0.269 1.00 81.69 112 LEU A C 1
ATOM 943 O O . LEU A 1 112 ? -6.123 4.301 0.778 1.00 81.69 112 LEU A O 1
ATOM 947 N N . LEU A 1 113 ? -4.489 3.407 -0.475 1.00 81.12 113 LEU A N 1
ATOM 948 C CA . LEU A 1 113 ? -4.020 2.447 0.525 1.00 81.12 113 LEU A CA 1
ATOM 949 C C . LEU A 1 113 ? -3.413 3.149 1.735 1.00 81.12 113 LEU A C 1
ATOM 951 O O . LEU A 1 113 ? -3.781 2.825 2.854 1.00 81.12 113 LEU A O 1
ATOM 955 N N . ILE A 1 114 ? -2.549 4.145 1.536 1.00 81.12 114 ILE A N 1
ATOM 956 C CA . ILE A 1 114 ? -1.987 4.935 2.639 1.00 81.12 114 ILE A CA 1
ATOM 957 C C . ILE A 1 114 ? -3.122 5.581 3.444 1.00 81.12 114 ILE A C 1
ATOM 95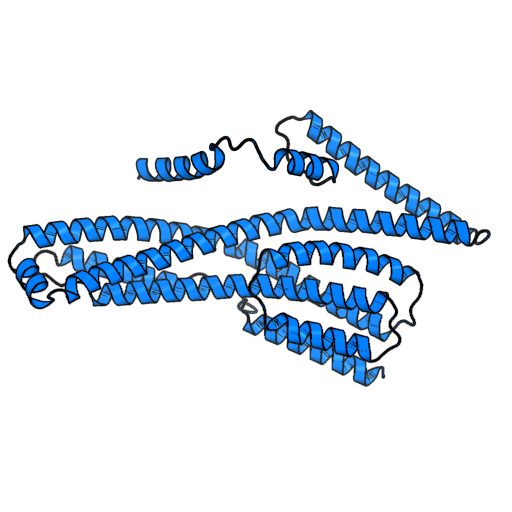9 O O . ILE A 1 114 ? -3.138 5.468 4.665 1.00 81.12 114 ILE A O 1
ATOM 963 N N . GLY A 1 115 ? -4.116 6.175 2.775 1.00 85.06 115 GLY A N 1
ATOM 964 C CA . GLY A 1 115 ? -5.303 6.725 3.433 1.00 85.06 115 GLY A CA 1
ATOM 965 C C . GLY A 1 115 ? -6.078 5.670 4.230 1.00 85.06 115 GLY A C 1
ATOM 966 O O . GLY A 1 115 ? -6.378 5.871 5.403 1.00 85.06 115 GLY A O 1
ATOM 967 N N . MET A 1 116 ? -6.345 4.505 3.638 1.00 86.56 116 MET A N 1
ATOM 968 C CA . MET A 1 116 ? -7.020 3.405 4.334 1.00 86.56 116 MET A CA 1
ATOM 969 C C . MET A 1 116 ? -6.235 2.890 5.538 1.00 86.56 116 MET A C 1
ATOM 971 O O . MET A 1 116 ? -6.830 2.620 6.578 1.00 86.56 116 MET A O 1
ATOM 975 N N . ARG A 1 117 ? -4.911 2.780 5.416 1.00 88.00 117 ARG A N 1
ATOM 976 C CA . ARG A 1 117 ? -4.028 2.417 6.521 1.00 88.00 117 ARG A CA 1
ATOM 977 C C . ARG A 1 117 ? -4.152 3.430 7.648 1.00 88.00 117 ARG A C 1
ATOM 979 O O . ARG A 1 117 ? -4.372 3.026 8.781 1.00 88.00 117 ARG A O 1
ATOM 986 N N . THR A 1 118 ? -4.078 4.726 7.344 1.00 88.00 118 THR A N 1
ATOM 987 C CA . THR A 1 118 ? -4.219 5.765 8.374 1.00 88.00 118 THR A CA 1
ATOM 988 C C . THR A 1 118 ? -5.582 5.709 9.066 1.00 88.00 118 THR A C 1
ATOM 990 O O . THR A 1 118 ? -5.647 5.828 10.285 1.00 88.00 118 THR A O 1
ATOM 993 N N . GLU A 1 119 ? -6.668 5.442 8.335 1.00 90.81 119 GLU A N 1
ATOM 994 C CA . GLU A 1 119 ? -8.004 5.270 8.926 1.00 90.81 119 GLU A CA 1
ATOM 995 C C . GLU A 1 119 ? -8.088 4.021 9.821 1.00 90.81 119 GLU A C 1
ATOM 997 O O . GLU A 1 119 ? -8.684 4.072 10.898 1.00 90.81 119 GLU A O 1
ATOM 1002 N N . LEU A 1 120 ? -7.453 2.910 9.429 1.00 91.06 120 LEU A N 1
ATOM 1003 C CA . LEU A 1 120 ? -7.354 1.708 10.265 1.00 91.06 120 LEU A CA 1
ATOM 1004 C C . LEU A 1 120 ? -6.495 1.939 11.515 1.00 91.06 120 LEU A C 1
ATOM 1006 O O . LEU A 1 120 ? -6.873 1.489 12.593 1.00 91.06 120 LEU A O 1
ATOM 1010 N N . GLU A 1 121 ? -5.389 2.678 11.416 1.00 91.88 121 GLU A N 1
ATOM 1011 C CA . GLU A 1 121 ? -4.564 3.057 12.571 1.00 91.88 121 GLU A CA 1
ATOM 1012 C C . GLU A 1 121 ? -5.348 3.953 13.546 1.00 91.88 121 GLU A C 1
ATOM 1014 O O . GLU A 1 121 ? -5.306 3.732 14.758 1.00 91.88 121 GLU A O 1
ATOM 1019 N N . ILE A 1 122 ? -6.124 4.920 13.039 1.00 92.56 122 ILE A N 1
ATOM 1020 C CA . ILE A 1 122 ? -7.024 5.753 13.855 1.00 92.56 122 ILE A CA 1
ATOM 1021 C C . ILE A 1 122 ? -8.075 4.880 14.546 1.00 92.56 122 ILE A C 1
ATOM 1023 O O . ILE A 1 122 ? -8.345 5.052 15.736 1.00 92.56 122 ILE A O 1
ATOM 1027 N N . LEU A 1 123 ? -8.654 3.920 13.825 1.00 93.50 123 LEU A N 1
ATOM 1028 C CA . LEU A 1 123 ? -9.640 2.993 14.368 1.00 93.50 123 LEU A CA 1
ATOM 1029 C C . LEU A 1 123 ? -9.031 2.083 15.451 1.00 93.50 123 LEU A C 1
ATOM 1031 O O . LEU A 1 123 ? -9.635 1.890 16.508 1.00 93.50 123 LEU A O 1
ATOM 1035 N N . MET A 1 124 ? -7.819 1.575 15.231 1.00 94.31 124 MET A N 1
ATOM 1036 C CA . MET A 1 124 ? -7.050 0.808 16.213 1.00 94.31 124 MET A CA 1
ATOM 1037 C C . MET A 1 124 ? -6.803 1.632 17.479 1.00 94.31 124 MET A C 1
ATOM 1039 O O . MET A 1 124 ? -7.092 1.176 18.587 1.00 94.31 124 MET A O 1
ATOM 1043 N N . GLN A 1 125 ? -6.344 2.878 17.331 1.00 93.56 125 GLN A N 1
ATOM 1044 C CA . GLN A 1 125 ? -6.164 3.794 18.457 1.00 93.56 125 GLN A CA 1
ATOM 1045 C C . GLN A 1 125 ? -7.488 4.083 19.171 1.00 93.56 125 GLN A C 1
ATOM 1047 O O . GLN A 1 125 ? -7.517 4.132 20.400 1.00 93.56 125 GLN A O 1
ATOM 1052 N N . TYR A 1 126 ? -8.593 4.219 18.435 1.00 93.00 126 TYR A N 1
ATOM 1053 C CA . TYR A 1 126 ? -9.921 4.412 19.008 1.00 93.00 126 TYR A CA 1
ATOM 1054 C C . TYR A 1 126 ? -10.349 3.221 19.876 1.00 93.00 126 TYR A C 1
ATOM 1056 O O . TYR A 1 126 ? -10.780 3.428 21.012 1.00 93.00 126 TYR A O 1
ATOM 1064 N N . TYR A 1 127 ? -10.179 1.980 19.403 1.00 92.31 127 TYR A N 1
ATOM 1065 C CA . TYR A 1 127 ? -10.455 0.778 20.201 1.00 92.31 127 TYR A CA 1
ATOM 1066 C C . TYR A 1 127 ? -9.530 0.661 21.420 1.00 92.31 127 TYR A C 1
ATOM 1068 O O . TYR A 1 127 ? -9.990 0.335 22.519 1.00 92.31 127 TYR A O 1
ATOM 1076 N N . GLY A 1 128 ? -8.248 0.997 21.264 1.00 91.69 128 GLY A N 1
ATOM 1077 C CA . GLY A 1 128 ? -7.294 1.042 22.371 1.00 91.69 128 GLY A CA 1
ATOM 1078 C C . GLY A 1 128 ? -7.681 2.072 23.439 1.00 91.69 128 GLY A C 1
ATOM 1079 O O . GLY A 1 128 ? -7.679 1.766 24.631 1.00 91.69 128 GLY A O 1
ATO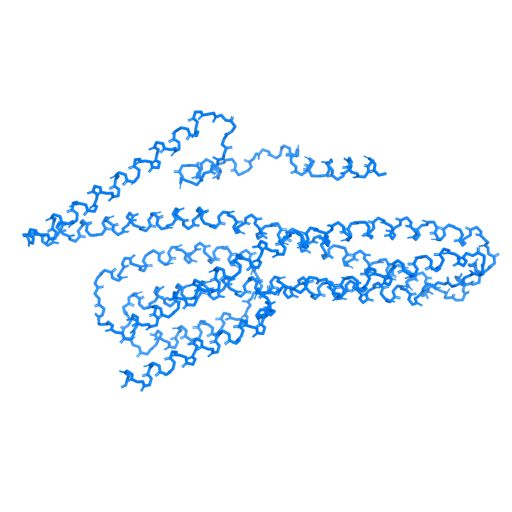M 1080 N N . CYS A 1 129 ? -8.073 3.281 23.032 1.00 90.75 129 CYS A N 1
ATOM 1081 C CA . CYS A 1 129 ? -8.557 4.334 23.927 1.00 90.75 129 CYS A CA 1
ATOM 1082 C C . CYS A 1 129 ? -9.875 3.957 24.603 1.00 90.75 129 CYS A C 1
ATOM 1084 O O . CYS A 1 129 ? -10.033 4.206 25.797 1.00 90.75 129 CYS A O 1
ATOM 1086 N N . LEU A 1 130 ? -10.799 3.329 23.870 1.00 89.62 130 LEU A N 1
ATOM 1087 C CA . LEU A 1 130 ? -12.045 2.820 24.431 1.00 89.62 130 LEU A CA 1
ATOM 1088 C C . LEU A 1 130 ? -11.731 1.830 25.559 1.00 89.62 130 LEU A C 1
ATOM 1090 O O . LEU A 1 130 ? -12.187 2.031 26.679 1.00 89.62 130 LEU A O 1
ATOM 1094 N N . THR A 1 131 ? -10.866 0.847 25.300 1.00 88.62 131 THR A N 1
ATOM 1095 C CA . THR A 1 131 ? -10.423 -0.157 26.284 1.00 88.62 131 THR A CA 1
ATOM 1096 C C . THR A 1 131 ? -9.746 0.483 27.500 1.00 88.62 131 THR A C 1
ATOM 1098 O O . THR A 1 131 ? -10.116 0.195 28.636 1.00 88.62 131 THR A O 1
ATOM 1101 N N . LYS A 1 132 ? -8.815 1.422 27.287 1.00 89.44 132 LYS A N 1
ATOM 1102 C CA . LYS A 1 132 ? -8.135 2.146 28.375 1.00 89.44 132 LYS A CA 1
ATOM 1103 C C . LYS A 1 132 ? -9.091 2.991 29.214 1.00 89.44 132 LYS A C 1
ATOM 1105 O O . LYS A 1 132 ? -8.931 3.027 30.427 1.00 89.44 132 LYS A O 1
ATOM 1110 N N . SER A 1 133 ? -10.078 3.644 28.597 1.00 87.81 133 SER A N 1
ATOM 1111 C CA . SER A 1 133 ? -11.098 4.427 29.307 1.00 87.81 133 SER A CA 1
ATOM 1112 C C . SER A 1 133 ? -11.885 3.546 30.277 1.00 87.81 133 SER A C 1
ATOM 1114 O O . SER A 1 133 ? -12.058 3.922 31.434 1.00 87.81 133 SER A O 1
ATOM 1116 N N . TRP A 1 134 ? -12.297 2.352 29.836 1.00 82.81 134 TRP A N 1
ATOM 1117 C CA . TRP A 1 134 ? -12.964 1.374 30.701 1.00 82.81 134 TRP A CA 1
ATOM 1118 C C . TRP A 1 134 ? -12.046 0.888 31.817 1.00 82.81 134 TRP A C 1
ATOM 1120 O O . TRP A 1 134 ? -12.448 0.817 32.975 1.00 82.81 134 TRP A O 1
ATOM 1130 N N . GLN A 1 135 ? -10.795 0.583 31.478 1.00 84.94 135 GLN A N 1
ATOM 1131 C CA . GLN A 1 135 ? -9.830 0.082 32.443 1.00 84.94 135 GLN A CA 1
ATOM 1132 C C . GLN A 1 135 ? -9.464 1.140 33.492 1.00 84.94 135 GLN A C 1
ATOM 1134 O O . GLN A 1 135 ? -9.301 0.797 34.659 1.00 84.94 135 GLN A O 1
ATOM 1139 N N . MET A 1 136 ? -9.403 2.421 33.114 1.00 83.94 136 MET A N 1
ATOM 1140 C CA . MET A 1 136 ? -9.220 3.532 34.049 1.00 83.94 136 MET A CA 1
ATOM 1141 C C . MET A 1 136 ? -10.413 3.680 34.994 1.00 83.94 136 MET A C 1
ATOM 1143 O O . MET A 1 136 ? -10.208 3.733 36.207 1.00 83.94 136 MET A O 1
ATOM 1147 N N . GLU A 1 137 ? -11.643 3.677 34.471 1.00 82.19 137 GLU A N 1
ATOM 1148 C CA . GLU A 1 137 ? -12.859 3.705 35.298 1.00 82.19 137 GLU A CA 1
ATOM 1149 C C . GLU A 1 137 ? -12.932 2.510 36.260 1.00 82.19 137 GLU A C 1
ATOM 1151 O O . GLU A 1 137 ? -13.307 2.681 37.420 1.00 82.19 137 GLU A O 1
ATOM 1156 N N . LEU A 1 138 ? -12.494 1.322 35.824 1.00 80.06 138 LEU A N 1
ATOM 1157 C CA . LEU A 1 138 ? -12.341 0.168 36.709 1.00 80.06 138 LEU A CA 1
ATOM 1158 C C . LEU A 1 138 ? -11.225 0.377 37.742 1.00 80.06 138 LEU A C 1
ATOM 1160 O O . LEU A 1 138 ? -11.404 0.018 38.899 1.00 80.06 138 LEU A O 1
ATOM 1164 N N . SER A 1 139 ? -10.078 0.945 37.364 1.00 81.88 139 SER A N 1
ATOM 1165 C CA . SER A 1 139 ? -8.904 1.058 38.245 1.00 81.88 139 SER A CA 1
ATOM 1166 C C . SER A 1 139 ? -9.090 2.021 39.424 1.00 81.88 139 SER A C 1
ATOM 1168 O O . SER A 1 139 ? -8.551 1.773 40.499 1.00 81.88 139 SER A O 1
ATOM 1170 N N . LEU A 1 140 ? -9.899 3.075 39.263 1.00 79.88 140 LEU A N 1
ATOM 1171 C CA . LEU A 1 140 ? -10.212 4.053 40.318 1.00 79.88 140 LEU A CA 1
ATOM 1172 C C . LEU A 1 140 ? -11.059 3.469 41.467 1.00 79.88 140 LEU A C 1
ATOM 1174 O O . LEU A 1 140 ? -11.207 4.100 42.512 1.00 79.88 140 LEU A O 1
ATOM 1178 N N . GLY A 1 141 ? -11.591 2.257 41.301 1.00 82.00 141 GLY A N 1
ATOM 1179 C CA . GLY A 1 141 ? -12.292 1.521 42.346 1.00 82.00 141 GLY A CA 1
ATOM 1180 C C . GLY A 1 141 ? -13.139 0.405 41.745 1.00 82.00 141 GLY A C 1
ATOM 1181 O O . GLY A 1 141 ? -14.350 0.601 41.605 1.00 82.00 141 GLY A O 1
ATOM 1182 N N . PRO A 1 142 ? -12.561 -0.776 41.442 1.00 80.38 142 PRO A N 1
ATOM 1183 C CA . PRO A 1 142 ? -13.273 -1.841 40.733 1.00 80.38 142 PRO A CA 1
ATOM 1184 C C . PRO A 1 142 ? -14.514 -2.268 41.514 1.00 80.38 142 PRO A C 1
ATOM 1186 O O . PRO A 1 142 ? -15.592 -2.456 40.957 1.00 80.38 142 PRO A O 1
ATOM 1189 N N . PHE A 1 143 ? -14.363 -2.320 42.839 1.00 83.88 143 PHE A N 1
ATOM 1190 C CA . PHE A 1 143 ? -15.423 -2.666 43.772 1.00 83.88 143 PHE A CA 1
ATOM 1191 C C . PHE A 1 143 ? -16.545 -1.620 43.793 1.00 83.88 143 PHE A C 1
ATOM 1193 O O . PHE A 1 143 ? -17.715 -1.981 43.767 1.00 83.88 143 PHE A O 1
ATOM 1200 N N . LEU A 1 144 ? -16.208 -0.324 43.780 1.00 85.50 144 LEU A N 1
ATOM 1201 C CA . LEU A 1 144 ? -17.186 0.771 43.795 1.00 85.50 144 LEU A CA 1
ATOM 1202 C C . LEU A 1 144 ? -17.962 0.869 42.481 1.00 85.50 144 LEU A C 1
ATOM 1204 O O . LEU A 1 144 ? -19.166 1.127 42.505 1.00 85.50 144 LEU A O 1
ATOM 1208 N N . PHE A 1 145 ? -17.293 0.664 41.343 1.00 86.56 145 PHE A N 1
ATOM 1209 C CA . PHE A 1 145 ? -17.961 0.622 40.047 1.00 86.56 145 PHE A CA 1
ATOM 1210 C C . PHE A 1 145 ? -18.911 -0.575 39.968 1.00 86.56 145 PHE A C 1
ATOM 1212 O O . PHE A 1 145 ? -20.085 -0.387 39.657 1.00 86.56 145 PHE A O 1
ATOM 1219 N N . TYR A 1 146 ? -18.443 -1.780 40.317 1.00 87.00 146 TYR A N 1
ATOM 1220 C CA . TYR A 1 146 ? -19.266 -2.991 40.258 1.00 87.00 146 TYR A CA 1
ATOM 1221 C C . TYR A 1 146 ? -20.442 -2.936 41.240 1.00 87.00 146 TYR A C 1
ATOM 1223 O O . TYR A 1 146 ? -21.555 -3.319 40.887 1.00 87.00 146 TYR A O 1
ATOM 1231 N N . ASP A 1 147 ? -20.234 -2.386 42.440 1.00 88.69 147 ASP A N 1
ATOM 1232 C CA . ASP A 1 147 ? -21.293 -2.167 43.428 1.00 88.69 147 ASP A CA 1
ATOM 1233 C C . ASP A 1 147 ? -22.353 -1.183 42.909 1.00 88.69 147 ASP A C 1
ATOM 1235 O O . ASP A 1 147 ? -23.552 -1.464 42.954 1.00 88.69 147 ASP A O 1
ATOM 1239 N N . ARG A 1 148 ? -21.930 -0.055 42.321 1.00 87.50 148 ARG A N 1
ATOM 1240 C CA . ARG A 1 148 ? -22.846 0.957 41.768 1.00 87.50 148 ARG A CA 1
ATOM 1241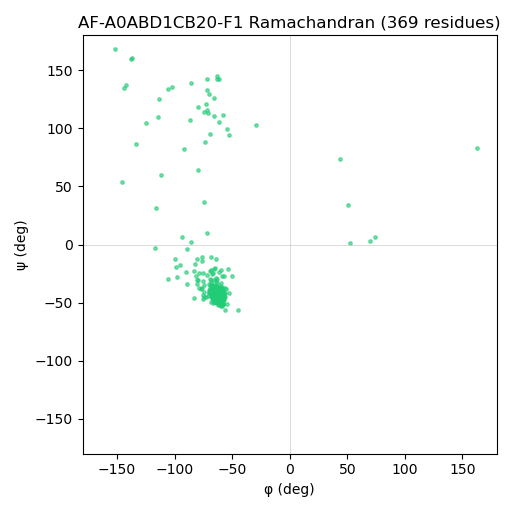 C C . ARG A 1 148 ? -23.580 0.454 40.519 1.00 87.50 148 ARG A C 1
ATOM 1243 O O . ARG A 1 148 ? -24.774 0.719 40.366 1.00 87.50 148 ARG A O 1
ATOM 1250 N N . TYR A 1 149 ? -22.886 -0.291 39.660 1.00 89.50 149 TYR A N 1
ATOM 1251 C CA . TYR A 1 149 ? -23.442 -0.951 38.479 1.00 89.50 149 TYR A CA 1
ATOM 1252 C C . TYR A 1 149 ? -24.452 -2.040 38.872 1.00 89.50 149 TYR A C 1
ATOM 1254 O O . TYR A 1 149 ? -25.535 -2.121 38.294 1.00 89.50 149 TYR A O 1
ATOM 1262 N N . SER A 1 150 ? -24.156 -2.835 39.904 1.00 89.81 150 SER A N 1
ATOM 1263 C CA . SER A 1 150 ? -25.053 -3.871 40.431 1.00 89.81 150 SER A CA 1
ATOM 1264 C C . SER A 1 150 ? -26.300 -3.279 41.104 1.00 89.81 150 SER A C 1
ATOM 1266 O O . SER A 1 150 ? -27.416 -3.758 40.888 1.00 89.81 150 SER A O 1
ATOM 1268 N N . LYS A 1 151 ? -26.157 -2.176 41.849 1.00 93.44 151 LYS A N 1
ATOM 1269 C CA . LYS A 1 151 ? -27.264 -1.571 42.611 1.00 93.44 151 LYS A CA 1
ATOM 1270 C C . LYS A 1 151 ? -28.210 -0.697 41.786 1.00 93.44 151 LYS A C 1
ATOM 1272 O O . LYS A 1 151 ? -29.383 -0.602 42.133 1.00 93.44 151 LYS A O 1
ATOM 1277 N N . SER A 1 152 ? -27.739 -0.041 40.720 1.00 94.69 152 SER A N 1
ATOM 1278 C CA . SER A 1 152 ? -28.545 0.948 39.986 1.00 94.69 152 SER A CA 1
ATOM 1279 C C . SER A 1 152 ? -28.879 0.512 38.552 1.00 94.69 152 SER A C 1
ATOM 1281 O O . SER A 1 152 ? -28.003 0.562 37.683 1.00 94.69 152 SER A O 1
ATOM 1283 N N . PRO A 1 153 ? -30.150 0.184 38.235 1.00 93.06 153 PRO A N 1
ATOM 1284 C CA . PRO A 1 153 ? -30.550 -0.178 36.872 1.00 93.06 153 PRO A CA 1
ATOM 1285 C C . PRO A 1 153 ? -30.378 0.984 35.882 1.00 93.06 153 PRO A C 1
ATOM 1287 O O . PRO A 1 153 ? -30.081 0.762 34.711 1.00 93.06 153 PRO A O 1
ATOM 1290 N N . ARG A 1 154 ? -30.484 2.238 36.351 1.00 92.12 154 ARG A N 1
ATOM 1291 C CA . ARG A 1 154 ? -30.262 3.432 35.516 1.00 92.12 154 ARG A CA 1
ATOM 1292 C C . ARG A 1 154 ? -28.817 3.538 35.031 1.00 92.12 154 ARG A C 1
ATOM 1294 O O . ARG A 1 154 ? -28.591 3.894 33.880 1.00 92.12 154 ARG A O 1
ATOM 1301 N N . VAL A 1 155 ? -27.849 3.217 35.894 1.00 90.81 155 VAL A N 1
ATOM 1302 C CA . VAL A 1 155 ? -26.420 3.243 35.539 1.00 90.81 155 VAL A CA 1
ATOM 1303 C C . VAL A 1 155 ? -26.109 2.146 34.521 1.00 90.81 155 VAL A C 1
ATOM 1305 O O . VAL A 1 155 ? -25.401 2.414 33.555 1.00 90.81 155 VAL A O 1
ATOM 1308 N N . ARG A 1 156 ? -26.701 0.951 34.676 1.00 91.88 156 ARG A N 1
ATOM 1309 C CA . ARG A 1 156 ? -26.571 -0.139 33.692 1.00 91.88 156 ARG A CA 1
ATOM 1310 C C . ARG A 1 156 ? -27.116 0.250 32.324 1.00 91.88 156 ARG A C 1
ATOM 1312 O O . ARG A 1 156 ? -26.416 0.091 31.330 1.00 91.88 156 ARG A O 1
ATOM 1319 N N . ALA A 1 157 ? -28.335 0.788 32.275 1.00 92.12 157 ALA A N 1
ATOM 1320 C CA . ALA A 1 157 ? -28.959 1.204 31.022 1.00 92.12 157 ALA A CA 1
ATOM 1321 C C . ALA A 1 157 ? -28.126 2.281 30.306 1.00 92.12 157 ALA A C 1
ATOM 1323 O O . ALA A 1 157 ? -27.834 2.143 29.122 1.00 92.12 157 ALA A O 1
ATOM 1324 N N . LEU A 1 158 ? -27.663 3.303 31.040 1.00 92.12 158 LEU A N 1
ATOM 1325 C CA . LEU A 1 158 ? -26.816 4.363 30.487 1.00 92.12 158 LEU A CA 1
ATOM 1326 C C . LEU A 1 158 ? -25.485 3.816 29.947 1.00 92.12 158 LEU A C 1
ATOM 1328 O O . LEU A 1 158 ? -25.062 4.196 28.856 1.00 92.12 158 LEU A O 1
ATOM 1332 N N . PHE A 1 159 ? -24.839 2.917 30.697 1.00 91.31 159 PHE A N 1
ATOM 1333 C CA . PHE A 1 159 ? -23.604 2.252 30.285 1.00 91.31 159 PHE A CA 1
ATOM 1334 C C . PHE A 1 159 ? -23.797 1.493 28.968 1.00 91.31 159 PHE A C 1
ATOM 1336 O O . PHE A 1 159 ? -23.041 1.702 28.018 1.00 91.31 159 PHE A O 1
ATOM 1343 N N . TRP A 1 160 ? -24.833 0.652 28.886 1.00 92.06 160 TRP A N 1
ATOM 1344 C CA . TRP A 1 160 ? -25.096 -0.157 27.697 1.00 92.06 160 TRP A CA 1
ATOM 1345 C C . TRP A 1 160 ? -25.488 0.693 26.494 1.00 92.06 160 TRP A C 1
ATOM 1347 O O . TRP A 1 160 ? -25.024 0.408 25.392 1.00 92.06 160 TRP A O 1
ATOM 1357 N N . ASP A 1 161 ? -26.263 1.761 26.682 1.00 92.81 161 ASP A N 1
ATOM 1358 C CA . ASP A 1 161 ? -26.605 2.683 25.596 1.00 92.81 161 ASP A CA 1
ATOM 1359 C C . ASP A 1 161 ? -25.370 3.410 25.054 1.00 92.81 161 ASP A C 1
ATOM 1361 O O . ASP A 1 161 ? -25.176 3.481 23.837 1.00 92.81 161 ASP A O 1
ATOM 1365 N N . GLN A 1 162 ? -24.486 3.896 25.931 1.00 91.50 162 GLN A N 1
ATOM 1366 C CA . GLN A 1 162 ? -23.245 4.548 25.511 1.00 91.50 162 GLN A CA 1
ATOM 1367 C C . GLN A 1 162 ? -22.293 3.570 24.817 1.00 91.50 162 GLN A C 1
ATOM 1369 O O . GLN A 1 162 ? -21.756 3.885 23.749 1.00 91.50 162 GLN A O 1
ATOM 1374 N N . LEU A 1 163 ? -22.108 2.378 25.388 1.00 90.50 163 LEU A N 1
ATOM 1375 C CA . LEU A 1 163 ? -21.264 1.337 24.813 1.00 90.50 163 LEU A CA 1
ATOM 1376 C C . LEU A 1 163 ? -21.797 0.905 23.448 1.00 90.50 163 LEU A C 1
ATOM 1378 O O . LEU A 1 163 ? -21.035 0.847 22.485 1.00 90.50 163 LEU A O 1
ATOM 1382 N N . ARG A 1 164 ? -23.102 0.650 23.333 1.00 90.62 164 ARG A N 1
ATOM 1383 C CA . ARG A 1 164 ? -23.746 0.264 22.076 1.00 90.62 164 ARG A CA 1
ATOM 1384 C C . ARG A 1 164 ? -23.604 1.356 21.028 1.00 90.62 164 ARG A C 1
ATOM 1386 O O . ARG A 1 164 ? -23.302 1.049 19.881 1.00 90.62 164 ARG A O 1
ATOM 1393 N N . LEU A 1 165 ? -23.802 2.622 21.397 1.00 91.31 165 LEU A N 1
ATOM 1394 C CA . LEU A 1 165 ? -23.686 3.730 20.454 1.00 91.31 165 LEU A CA 1
ATOM 1395 C C . LEU A 1 165 ? -22.257 3.841 19.909 1.00 91.31 165 LEU A C 1
ATOM 1397 O O . LEU A 1 165 ? -22.071 3.893 18.694 1.00 91.31 165 LEU A O 1
ATOM 1401 N N . ARG A 1 166 ? -21.253 3.827 20.795 1.00 91.12 166 ARG A N 1
ATOM 1402 C CA . ARG A 1 166 ? -19.835 3.940 20.415 1.00 91.12 166 ARG A CA 1
ATOM 1403 C C . ARG A 1 166 ? -19.355 2.736 19.613 1.00 91.12 166 ARG A C 1
ATOM 1405 O O . ARG A 1 166 ? -18.774 2.907 18.544 1.00 91.12 166 ARG A O 1
ATOM 1412 N N . THR A 1 167 ? -19.644 1.524 20.088 1.00 89.25 167 THR A N 1
ATOM 1413 C CA . THR A 1 167 ? -19.255 0.294 19.386 1.00 89.25 167 THR A CA 1
ATOM 1414 C C . THR A 1 167 ? -19.930 0.221 18.028 1.00 89.25 167 THR A C 1
ATOM 1416 O O . THR A 1 167 ? -19.248 -0.025 17.047 1.00 89.25 167 THR A O 1
ATOM 1419 N N . ARG A 1 168 ? -21.226 0.531 17.911 1.00 90.69 168 ARG A N 1
ATOM 1420 C CA . ARG A 1 168 ? -21.933 0.485 16.625 1.00 90.69 168 ARG A CA 1
ATOM 1421 C C . ARG A 1 168 ? -21.305 1.397 15.575 1.00 90.69 168 ARG A C 1
ATOM 1423 O O . ARG A 1 168 ? -21.180 0.968 14.435 1.00 90.69 168 ARG A O 1
ATOM 1430 N N . VAL A 1 169 ? -20.918 2.620 15.942 1.00 90.44 169 VAL A N 1
ATOM 1431 C CA . VAL A 1 169 ? -20.269 3.553 15.006 1.00 90.44 169 VAL A CA 1
ATOM 1432 C C . VAL A 1 169 ? -18.907 3.016 14.567 1.00 90.44 169 VAL A C 1
ATOM 1434 O O . VAL A 1 169 ? -18.667 2.912 13.366 1.00 90.44 169 VAL A O 1
ATOM 1437 N N . ALA A 1 170 ? -18.062 2.597 15.513 1.00 90.69 170 ALA A N 1
ATOM 1438 C CA . ALA A 1 170 ? -16.734 2.065 15.205 1.00 90.69 170 ALA A CA 1
ATOM 1439 C C . ALA A 1 170 ? -16.805 0.785 14.360 1.00 90.69 170 ALA A C 1
ATOM 1441 O O . ALA A 1 170 ? -16.114 0.650 13.358 1.00 90.69 170 ALA A O 1
ATOM 1442 N N . VAL A 1 171 ? -17.715 -0.124 14.709 1.00 90.56 171 VAL A N 1
ATOM 1443 C CA . VAL A 1 171 ? -17.984 -1.358 13.965 1.00 90.56 171 VAL A CA 1
ATOM 1444 C C . VAL A 1 171 ? -18.464 -1.061 12.549 1.00 90.56 171 VAL A C 1
ATOM 1446 O O . VAL A 1 171 ? -18.002 -1.694 11.605 1.00 90.56 171 VAL A O 1
ATOM 1449 N N . GLN A 1 172 ? -19.377 -0.102 12.373 1.00 92.19 172 GLN A N 1
ATOM 1450 C CA . GLN A 1 172 ? -19.849 0.277 11.041 1.00 92.19 172 GLN A CA 1
ATOM 1451 C C . GLN A 1 172 ? -18.715 0.835 10.179 1.00 92.19 172 GLN A C 1
ATOM 1453 O O . GLN A 1 172 ? -18.617 0.459 9.013 1.00 92.19 172 GLN A O 1
ATOM 1458 N N . GLN A 1 173 ? -17.847 1.674 10.749 1.00 91.31 173 GLN A N 1
ATOM 1459 C CA . GLN A 1 173 ? -16.661 2.181 10.055 1.00 91.31 173 GLN A CA 1
ATOM 1460 C C . GLN A 1 173 ? -15.686 1.051 9.707 1.00 91.31 173 GLN A C 1
ATOM 1462 O O . GLN A 1 173 ? -15.233 0.968 8.569 1.00 91.31 173 GLN A O 1
ATOM 1467 N N . HIS A 1 174 ? -15.431 0.133 10.643 1.00 92.31 174 HIS A N 1
ATOM 1468 C CA . HIS A 1 174 ? -14.565 -1.019 10.410 1.00 92.31 174 HIS A CA 1
ATOM 1469 C C . HIS A 1 174 ? -15.089 -1.890 9.260 1.00 92.31 174 HIS A C 1
ATOM 1471 O O . HIS A 1 174 ? -14.369 -2.174 8.309 1.00 92.31 174 HIS A O 1
ATOM 1477 N N . VAL A 1 175 ? -16.371 -2.262 9.289 1.00 90.56 175 VAL A N 1
ATOM 1478 C CA . VAL A 1 175 ? -16.985 -3.085 8.236 1.00 90.56 175 VAL A CA 1
ATOM 1479 C C . VAL A 1 175 ? -16.917 -2.390 6.874 1.00 90.56 175 VAL A C 1
ATOM 1481 O O . VAL A 1 175 ? -16.665 -3.045 5.865 1.00 90.56 175 VAL A O 1
ATOM 1484 N N . GLN A 1 176 ? -17.106 -1.068 6.825 1.00 91.62 176 GLN A N 1
ATOM 1485 C CA . GLN A 1 176 ? -16.937 -0.306 5.587 1.00 91.62 176 GLN A CA 1
ATOM 1486 C C . GLN A 1 176 ? -15.497 -0.384 5.066 1.00 91.62 176 GLN A C 1
ATOM 1488 O O . GLN A 1 176 ? -15.308 -0.684 3.889 1.00 91.62 176 GLN A O 1
ATOM 1493 N N . LEU A 1 177 ? -14.497 -0.178 5.928 1.00 90.62 177 LEU A N 1
ATOM 1494 C CA . LEU A 1 177 ? -13.081 -0.289 5.562 1.00 90.62 177 LEU A CA 1
ATOM 1495 C C . LEU A 1 177 ? -12.728 -1.699 5.071 1.00 90.62 177 LEU A C 1
ATOM 1497 O O . LEU A 1 177 ? -12.108 -1.830 4.017 1.00 90.62 177 LEU A O 1
ATOM 1501 N N . LEU A 1 178 ? -13.195 -2.748 5.756 1.00 89.44 178 LEU A N 1
ATOM 1502 C CA . LEU A 1 178 ? -12.991 -4.137 5.331 1.00 89.44 178 LEU A CA 1
ATOM 1503 C C . LEU A 1 178 ? -13.619 -4.411 3.960 1.00 89.44 178 LEU A C 1
ATOM 1505 O O . LEU A 1 178 ? -12.973 -4.999 3.096 1.00 89.44 178 LEU A O 1
ATOM 1509 N N . ASN A 1 179 ? -14.842 -3.933 3.714 1.00 89.88 179 ASN A N 1
ATOM 1510 C CA . ASN A 1 179 ? -15.488 -4.072 2.406 1.00 89.88 179 ASN A CA 1
ATOM 1511 C C . ASN A 1 179 ? -14.707 -3.351 1.295 1.00 89.88 179 ASN A C 1
ATOM 1513 O O . ASN A 1 179 ? -14.597 -3.867 0.178 1.00 89.88 179 ASN A O 1
ATOM 1517 N N . PHE A 1 180 ? -14.130 -2.181 1.591 1.00 88.50 180 PHE A N 1
ATOM 1518 C CA . PHE A 1 180 ? -13.235 -1.499 0.657 1.00 88.50 180 PHE A CA 1
ATOM 1519 C C . PHE A 1 180 ? -11.966 -2.312 0.390 1.00 88.50 180 PHE A C 1
ATOM 1521 O O . PHE A 1 180 ? -11.589 -2.446 -0.773 1.00 88.50 180 PHE A O 1
ATOM 1528 N N . MET A 1 181 ? -11.347 -2.912 1.413 1.00 87.44 181 MET A N 1
ATOM 1529 C CA . MET A 1 181 ? -10.164 -3.762 1.224 1.00 87.44 181 MET A CA 1
ATOM 1530 C C . MET A 1 181 ? -10.474 -4.973 0.346 1.00 87.44 181 MET A C 1
ATOM 1532 O O . MET A 1 181 ? -9.744 -5.221 -0.608 1.00 87.44 181 MET A O 1
ATOM 1536 N N . VAL A 1 182 ? -11.583 -5.675 0.601 1.00 88.50 182 VAL A N 1
ATOM 1537 C CA . VAL A 1 182 ? -12.028 -6.819 -0.219 1.00 88.50 182 VAL A CA 1
ATOM 1538 C C . VAL A 1 182 ? -12.249 -6.399 -1.675 1.00 88.50 182 VAL A C 1
ATOM 1540 O O . VAL A 1 182 ? -11.896 -7.122 -2.602 1.00 88.50 182 VAL A O 1
ATOM 1543 N N . THR A 1 183 ? -12.784 -5.197 -1.899 1.00 87.81 183 THR A N 1
ATOM 1544 C CA . THR A 1 183 ? -12.989 -4.659 -3.254 1.00 87.81 183 THR A CA 1
ATOM 1545 C C . THR A 1 183 ? -11.664 -4.320 -3.950 1.00 87.81 183 THR A C 1
ATOM 1547 O O . THR A 1 183 ? -11.536 -4.486 -5.164 1.00 87.81 183 THR A O 1
ATOM 1550 N N . LEU A 1 184 ? -10.668 -3.842 -3.200 1.00 83.31 184 LEU A N 1
ATOM 1551 C CA . LEU A 1 184 ? -9.350 -3.467 -3.721 1.00 83.31 184 LEU A CA 1
ATOM 1552 C C . LEU A 1 184 ? -8.416 -4.657 -3.912 1.00 83.31 184 LEU A C 1
ATOM 1554 O O . LEU A 1 184 ? -7.552 -4.600 -4.786 1.00 83.31 184 LEU A O 1
ATOM 1558 N N . GLN A 1 185 ? -8.604 -5.726 -3.142 1.00 87.31 185 GLN A N 1
ATOM 1559 C CA . GLN A 1 185 ? -7.797 -6.940 -3.175 1.00 87.31 185 GLN A CA 1
ATOM 1560 C C . GLN A 1 185 ? -7.498 -7.439 -4.600 1.00 87.31 185 GLN A C 1
ATOM 1562 O O . GLN A 1 185 ? -6.321 -7.506 -4.952 1.00 87.31 185 GLN A O 1
ATOM 1567 N N . PRO A 1 186 ? -8.484 -7.706 -5.481 1.00 85.56 186 PRO A N 1
ATOM 1568 C CA . PRO A 1 186 ? -8.191 -8.239 -6.814 1.00 85.56 186 PRO A CA 1
ATOM 1569 C C . PRO A 1 186 ? -7.451 -7.242 -7.717 1.00 85.56 186 PRO A C 1
ATOM 1571 O O . PRO A 1 186 ? -6.775 -7.642 -8.665 1.00 85.56 186 PRO A O 1
ATOM 1574 N N . ILE A 1 187 ? -7.592 -5.936 -7.470 1.00 82.31 187 ILE A N 1
ATOM 1575 C CA . ILE A 1 187 ? -6.853 -4.900 -8.203 1.00 82.31 187 ILE A CA 1
ATOM 1576 C C . ILE A 1 187 ? -5.396 -4.918 -7.748 1.00 82.31 187 ILE A C 1
ATOM 1578 O O . ILE A 1 187 ? -4.488 -4.895 -8.579 1.00 82.31 187 ILE A O 1
ATOM 1582 N N . TYR A 1 188 ? -5.194 -4.996 -6.435 1.00 80.81 188 TYR A N 1
ATOM 1583 C CA . TYR A 1 188 ? -3.884 -5.073 -5.819 1.00 80.81 188 TYR A CA 1
ATOM 1584 C C . TYR A 1 188 ? -3.128 -6.322 -6.276 1.00 80.81 188 TYR A C 1
ATOM 1586 O O . TYR A 1 188 ? -2.017 -6.204 -6.780 1.00 80.81 188 TYR A O 1
ATOM 1594 N N . GLU A 1 189 ? -3.742 -7.503 -6.177 1.00 83.69 189 GLU A N 1
ATOM 1595 C CA . GLU A 1 189 ? -3.125 -8.780 -6.557 1.00 83.69 189 GLU A CA 1
ATOM 1596 C C . GLU A 1 189 ? -2.662 -8.766 -8.022 1.00 83.69 189 GLU A C 1
ATOM 1598 O O . GLU A 1 189 ? -1.539 -9.165 -8.327 1.00 83.69 189 GLU A O 1
ATOM 1603 N N . LYS A 1 190 ? -3.477 -8.215 -8.933 1.00 79.31 190 LYS A N 1
ATOM 1604 C CA . LYS A 1 190 ? -3.110 -8.063 -10.351 1.00 79.31 190 LYS A CA 1
ATOM 1605 C C . LYS A 1 190 ? -1.963 -7.079 -10.561 1.00 79.31 190 LYS A C 1
ATOM 1607 O O . LYS A 1 190 ? -1.090 -7.332 -11.388 1.00 79.31 190 LYS A O 1
ATOM 1612 N N . LEU A 1 191 ? -1.966 -5.946 -9.859 1.00 75.19 191 LEU A N 1
ATOM 1613 C CA . LEU A 1 191 ? -0.897 -4.954 -9.980 1.00 75.19 191 LEU A CA 1
ATOM 1614 C C . LEU A 1 191 ? 0.417 -5.479 -9.421 1.00 75.19 191 LEU A C 1
ATOM 1616 O O . LEU A 1 191 ? 1.435 -5.372 -10.100 1.00 75.19 191 LEU A O 1
ATOM 1620 N N . PHE A 1 192 ? 0.377 -6.087 -8.237 1.00 76.50 192 PHE A N 1
ATOM 1621 C CA . PHE A 1 192 ? 1.536 -6.706 -7.619 1.00 76.50 192 PHE A CA 1
ATOM 1622 C C . PHE A 1 192 ? 2.110 -7.801 -8.512 1.00 76.50 192 PHE A C 1
ATOM 1624 O O . PHE A 1 192 ? 3.310 -7.797 -8.752 1.00 76.50 192 PHE A O 1
ATOM 1631 N N . PHE A 1 193 ? 1.269 -8.672 -9.084 1.00 78.00 193 PHE A N 1
ATOM 1632 C CA . PHE A 1 193 ? 1.708 -9.682 -10.048 1.00 78.00 193 PHE A CA 1
ATOM 1633 C C . PHE A 1 193 ? 2.476 -9.043 -11.211 1.00 78.00 193 PHE A C 1
ATOM 1635 O O . PHE A 1 193 ? 3.600 -9.440 -11.506 1.00 78.00 193 PHE A O 1
ATOM 1642 N N . ILE A 1 194 ? 1.914 -8.012 -11.849 1.00 75.31 194 ILE A N 1
ATOM 1643 C CA . ILE A 1 194 ? 2.584 -7.384 -12.992 1.00 75.31 194 ILE A CA 1
ATOM 1644 C C . ILE A 1 194 ? 3.911 -6.739 -12.572 1.00 75.31 194 ILE A C 1
ATOM 1646 O O . ILE A 1 194 ? 4.907 -6.923 -13.265 1.00 75.31 194 ILE A O 1
ATOM 1650 N N . ILE A 1 195 ? 3.935 -6.017 -11.449 1.00 71.38 195 ILE A N 1
ATOM 1651 C CA . ILE A 1 195 ? 5.149 -5.367 -10.938 1.00 71.38 195 ILE A CA 1
ATOM 1652 C C . ILE A 1 195 ? 6.206 -6.419 -10.595 1.00 71.38 195 ILE A C 1
ATOM 1654 O O . ILE A 1 195 ? 7.345 -6.295 -11.022 1.00 71.38 195 ILE A O 1
ATOM 1658 N N . TYR A 1 196 ? 5.827 -7.488 -9.899 1.00 73.56 196 TYR A N 1
ATOM 1659 C CA . TYR A 1 196 ? 6.720 -8.569 -9.490 1.00 73.56 196 TYR A CA 1
ATOM 1660 C C . TYR A 1 196 ? 7.396 -9.251 -10.686 1.00 73.56 196 TYR A C 1
ATOM 1662 O O . TYR A 1 196 ? 8.623 -9.334 -10.740 1.00 73.56 196 TYR A O 1
ATOM 1670 N N . TYR A 1 197 ? 6.619 -9.696 -11.678 1.00 75.25 197 TYR A N 1
ATOM 1671 C CA . TYR A 1 197 ? 7.180 -10.357 -12.861 1.00 75.25 197 TYR A CA 1
ATOM 1672 C C . TYR A 1 197 ? 7.982 -9.391 -13.730 1.00 75.25 197 TYR A C 1
ATOM 1674 O O . TYR A 1 197 ? 9.016 -9.772 -14.276 1.00 75.25 197 TYR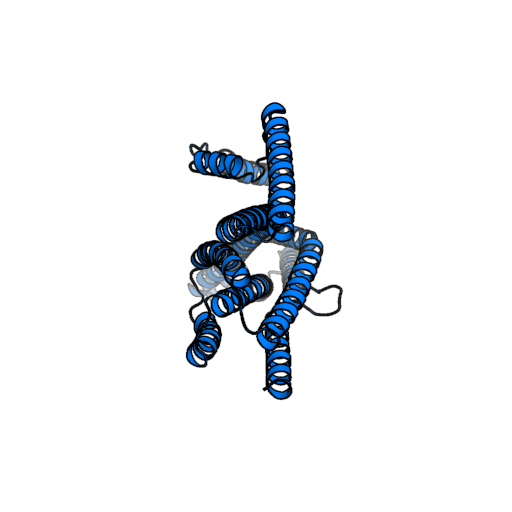 A O 1
ATOM 1682 N N . GLN A 1 198 ? 7.546 -8.135 -13.834 1.00 69.81 198 GLN A N 1
ATOM 1683 C CA . GLN A 1 198 ? 8.314 -7.106 -14.524 1.00 69.81 198 GLN A CA 1
ATOM 1684 C C . GLN A 1 198 ? 9.672 -6.888 -13.844 1.00 69.81 198 GLN A C 1
ATOM 1686 O O . GLN A 1 198 ? 10.691 -6.899 -14.531 1.00 69.81 198 GLN A O 1
ATOM 1691 N N . SER A 1 199 ? 9.707 -6.757 -12.516 1.00 66.88 199 SER A N 1
ATOM 1692 C CA . SER A 1 199 ? 10.946 -6.625 -11.744 1.00 66.88 199 SER A CA 1
ATOM 1693 C C . SER A 1 199 ? 11.860 -7.835 -11.928 1.00 66.88 199 SER A C 1
ATOM 1695 O O . SER A 1 199 ? 13.062 -7.659 -12.103 1.00 66.88 199 SER A O 1
ATOM 1697 N N . LEU A 1 200 ? 11.309 -9.053 -11.964 1.00 68.44 200 LEU A N 1
ATOM 1698 C CA . LEU A 1 200 ? 12.080 -10.276 -12.208 1.00 68.44 200 LEU A CA 1
ATOM 1699 C C . LEU A 1 200 ? 12.725 -10.281 -13.604 1.00 68.44 200 LEU A C 1
ATOM 1701 O O . LEU A 1 200 ? 13.912 -10.576 -13.738 1.00 68.44 200 LEU A O 1
ATOM 1705 N N . VAL A 1 201 ? 11.961 -9.926 -14.642 1.00 69.31 201 VAL A N 1
ATOM 1706 C CA . VAL A 1 201 ? 12.462 -9.854 -16.024 1.00 69.31 201 VAL A CA 1
ATOM 1707 C C . VAL A 1 201 ? 13.532 -8.773 -16.159 1.00 69.31 201 VAL A C 1
ATOM 1709 O O . VAL A 1 201 ? 14.573 -9.022 -16.763 1.00 69.31 201 VAL A O 1
ATOM 1712 N N . VAL A 1 202 ? 13.307 -7.591 -15.575 1.00 65.62 202 VAL A N 1
ATOM 1713 C CA . VAL A 1 202 ? 14.282 -6.494 -15.592 1.00 65.62 202 VAL A CA 1
ATOM 1714 C C . VAL A 1 202 ? 15.552 -6.892 -14.847 1.00 65.62 202 VAL A C 1
ATOM 1716 O O . VAL A 1 202 ? 16.635 -6.700 -15.388 1.00 65.62 202 VAL A O 1
ATOM 1719 N N . ALA A 1 203 ? 15.439 -7.491 -13.658 1.00 64.06 203 ALA A N 1
ATOM 1720 C CA . ALA A 1 203 ? 16.590 -7.969 -12.896 1.00 64.06 203 ALA A CA 1
ATOM 1721 C C . ALA A 1 203 ? 17.398 -9.006 -13.691 1.00 64.06 203 ALA A C 1
ATOM 1723 O O . ALA A 1 203 ? 18.611 -8.866 -13.808 1.00 64.06 203 ALA A O 1
ATOM 1724 N N . GLY A 1 204 ? 16.733 -9.987 -14.312 1.00 65.56 204 GLY A N 1
ATOM 1725 C CA . GLY A 1 204 ? 17.394 -10.994 -15.145 1.00 65.56 204 GLY A CA 1
ATOM 1726 C C . GLY A 1 204 ? 18.085 -10.403 -16.379 1.00 65.56 204 GLY A C 1
ATOM 1727 O O . GLY A 1 204 ? 19.232 -10.744 -16.663 1.00 65.56 204 GLY A O 1
ATOM 1728 N N . ALA A 1 205 ? 17.423 -9.481 -17.086 1.00 62.62 205 ALA A N 1
ATOM 1729 C CA . ALA A 1 205 ? 17.996 -8.798 -18.246 1.00 62.62 205 ALA A CA 1
ATOM 1730 C C . ALA A 1 205 ? 19.208 -7.938 -17.860 1.00 62.62 205 ALA A C 1
ATOM 1732 O O . ALA A 1 205 ? 20.233 -7.965 -18.536 1.00 62.62 205 ALA A O 1
ATOM 1733 N N . VAL A 1 206 ? 19.111 -7.220 -16.742 1.00 60.88 206 VAL A N 1
ATOM 1734 C CA . VAL A 1 206 ? 20.207 -6.437 -16.171 1.00 60.88 206 VAL A CA 1
ATOM 1735 C C . VAL A 1 206 ? 21.395 -7.328 -15.822 1.00 60.88 206 VAL A C 1
ATOM 1737 O O . VAL A 1 206 ? 22.510 -7.032 -16.246 1.00 60.88 206 VAL A O 1
ATOM 1740 N N . SER A 1 207 ? 21.174 -8.422 -15.086 1.00 63.16 207 SER A N 1
ATOM 1741 C CA . SER A 1 207 ? 22.245 -9.357 -14.738 1.00 63.16 207 SER A CA 1
ATOM 1742 C C . SER A 1 207 ? 22.929 -9.887 -15.994 1.00 63.16 207 SER A C 1
ATOM 1744 O O . SER A 1 207 ? 24.152 -9.870 -16.076 1.00 63.16 207 SER A O 1
ATOM 1746 N N . TYR A 1 208 ? 22.150 -10.270 -17.006 1.00 63.12 208 TYR A N 1
ATOM 1747 C CA . TYR A 1 208 ? 22.678 -10.746 -18.280 1.00 63.12 208 TYR A CA 1
ATOM 1748 C C . TYR A 1 208 ? 23.566 -9.718 -18.999 1.00 63.12 208 TYR A C 1
ATOM 1750 O O . TYR A 1 208 ? 24.644 -10.074 -19.474 1.00 63.12 208 TYR A O 1
ATOM 1758 N N . VAL A 1 209 ? 23.141 -8.451 -19.062 1.00 60.31 209 VAL A N 1
ATOM 1759 C CA . VAL A 1 209 ? 23.923 -7.367 -19.683 1.00 60.31 209 VAL A CA 1
ATOM 1760 C C . VAL A 1 209 ? 25.232 -7.133 -18.930 1.00 60.31 209 VAL A C 1
ATOM 1762 O O . VAL A 1 209 ? 26.277 -7.052 -19.570 1.00 60.31 209 VAL A O 1
ATOM 1765 N N . ILE A 1 210 ? 25.191 -7.100 -17.590 1.00 59.41 210 ILE A N 1
ATOM 1766 C CA . ILE A 1 210 ? 26.389 -6.940 -16.745 1.00 59.41 210 ILE A CA 1
ATOM 1767 C C . ILE A 1 210 ? 27.433 -8.018 -17.060 1.00 59.41 210 ILE A C 1
ATOM 1769 O O . ILE A 1 210 ? 28.624 -7.734 -17.080 1.00 59.41 210 ILE A O 1
ATOM 1773 N N . ILE A 1 211 ? 26.991 -9.248 -17.317 1.00 63.81 211 ILE A N 1
ATOM 1774 C CA . ILE A 1 211 ? 27.886 -10.386 -17.541 1.00 63.81 211 ILE A CA 1
ATOM 1775 C C . ILE A 1 211 ? 28.461 -10.412 -18.965 1.00 63.81 211 ILE A C 1
ATOM 1777 O O . ILE A 1 211 ? 29.559 -10.928 -19.171 1.00 63.81 211 ILE A O 1
ATOM 1781 N N . ARG A 1 212 ? 27.726 -9.912 -19.969 1.00 61.25 212 ARG A N 1
ATOM 1782 C CA . ARG A 1 212 ? 28.039 -10.178 -21.384 1.00 61.25 212 ARG A CA 1
ATOM 1783 C C . ARG A 1 212 ? 28.821 -9.074 -22.102 1.00 61.25 212 ARG A C 1
ATOM 1785 O O . ARG A 1 212 ? 29.523 -9.395 -23.060 1.00 61.25 212 ARG A O 1
ATOM 1792 N N . GLU A 1 213 ? 28.708 -7.803 -21.716 1.00 54.84 213 GLU A N 1
ATOM 1793 C CA . GLU A 1 213 ? 29.255 -6.691 -22.517 1.00 54.84 213 GLU A CA 1
ATOM 1794 C C . GLU A 1 213 ? 30.538 -6.058 -21.948 1.00 54.84 213 GLU A C 1
ATOM 1796 O O . GLU A 1 213 ? 30.609 -5.680 -20.783 1.00 54.84 213 GLU A O 1
ATOM 1801 N N . ARG A 1 214 ? 31.538 -5.837 -22.822 1.00 56.25 214 ARG A N 1
ATOM 1802 C CA . ARG A 1 214 ? 32.540 -4.769 -22.642 1.00 56.25 214 ARG A CA 1
ATOM 1803 C C . ARG A 1 214 ? 31.891 -3.448 -23.087 1.00 56.25 214 ARG A C 1
ATOM 1805 O O . ARG A 1 214 ? 31.481 -3.334 -24.236 1.00 56.25 214 ARG A O 1
ATOM 1812 N N . PHE A 1 215 ? 31.765 -2.502 -22.158 1.00 52.50 215 PHE A N 1
ATOM 1813 C CA . PHE A 1 215 ? 30.915 -1.301 -22.228 1.00 52.50 215 PHE A CA 1
ATOM 1814 C C . PHE A 1 215 ? 31.238 -0.303 -23.366 1.00 52.50 215 PHE A C 1
ATOM 1816 O O . PHE A 1 215 ? 32.406 -0.019 -23.620 1.00 52.50 215 PHE A O 1
ATOM 1823 N N . ASP A 1 216 ? 30.198 0.308 -23.965 1.00 57.44 216 ASP A N 1
ATOM 1824 C CA . ASP A 1 216 ? 30.295 1.339 -25.024 1.00 57.44 216 ASP A CA 1
ATOM 1825 C C . ASP A 1 216 ? 29.308 2.523 -24.820 1.00 57.44 216 ASP A C 1
ATOM 1827 O O . ASP A 1 216 ? 28.309 2.388 -24.117 1.00 57.44 216 ASP A O 1
ATOM 1831 N N . LEU A 1 217 ? 29.539 3.691 -25.436 1.00 46.09 217 LEU A N 1
ATOM 1832 C CA . LEU A 1 217 ? 28.876 4.997 -25.183 1.00 46.09 217 LEU A CA 1
ATOM 1833 C C . LEU A 1 217 ? 27.328 5.013 -25.155 1.00 46.09 217 LEU A C 1
ATOM 1835 O O . LEU A 1 217 ? 26.746 5.837 -24.449 1.00 46.09 217 LEU A O 1
ATOM 1839 N N . CYS A 1 218 ? 26.634 4.106 -25.851 1.00 47.59 218 CYS A N 1
ATOM 1840 C CA . CYS A 1 218 ? 25.166 3.971 -25.770 1.00 47.59 218 CYS A CA 1
ATOM 1841 C C . CYS A 1 218 ? 24.670 3.665 -24.348 1.00 47.59 218 CYS A C 1
ATOM 1843 O O . CYS A 1 218 ? 23.562 4.045 -23.965 1.00 47.59 218 CYS A O 1
ATOM 1845 N N . SER A 1 219 ? 25.515 3.036 -23.539 1.00 52.66 219 SER A N 1
ATOM 1846 C CA . SER A 1 219 ? 25.206 2.735 -22.151 1.00 52.66 219 SER A CA 1
ATOM 1847 C C . SER A 1 219 ? 25.203 4.002 -21.265 1.00 52.66 219 SER A C 1
ATOM 1849 O O . SER A 1 219 ? 24.378 4.078 -20.351 1.00 52.66 219 SER A O 1
ATOM 1851 N N . VAL A 1 220 ? 25.953 5.067 -21.634 1.00 48.94 220 VAL A N 1
ATOM 1852 C CA . VAL A 1 220 ? 25.987 6.404 -20.971 1.00 48.94 220 VAL A CA 1
ATOM 1853 C C . VAL A 1 220 ? 24.618 7.065 -20.884 1.00 48.94 220 VAL A C 1
ATOM 1855 O O . VAL A 1 220 ? 24.256 7.726 -19.914 1.00 48.94 220 VAL A O 1
ATOM 1858 N N . ALA A 1 221 ? 23.826 6.883 -21.918 1.00 48.78 221 ALA A N 1
ATOM 1859 C CA . ALA A 1 221 ? 22.568 7.578 -22.044 1.00 48.78 221 ALA A CA 1
ATOM 1860 C C . ALA A 1 221 ? 21.418 6.775 -21.396 1.00 48.78 221 ALA A C 1
ATOM 1862 O O . ALA A 1 221 ? 20.461 7.363 -20.892 1.00 48.78 221 ALA A O 1
ATOM 1863 N N . ILE A 1 222 ? 21.567 5.449 -21.265 1.00 51.09 222 ILE A N 1
ATOM 1864 C CA . ILE A 1 222 ? 20.712 4.622 -20.397 1.00 51.09 222 ILE A CA 1
ATOM 1865 C C . ILE A 1 222 ? 20.871 5.075 -18.930 1.00 51.09 222 ILE A C 1
ATOM 1867 O O . ILE A 1 222 ? 19.873 5.186 -18.222 1.00 51.09 222 ILE A O 1
ATOM 1871 N N . ILE A 1 223 ? 22.077 5.473 -18.502 1.00 51.38 223 ILE A N 1
ATOM 1872 C CA . ILE A 1 223 ? 22.347 5.974 -17.136 1.00 51.38 223 ILE A CA 1
ATOM 1873 C C . ILE A 1 223 ? 21.642 7.248 -16.776 1.00 51.38 223 ILE A C 1
ATOM 1875 O O . ILE A 1 223 ? 21.111 7.372 -15.674 1.00 51.38 223 ILE A O 1
ATOM 1879 N N . LEU A 1 224 ? 21.693 8.232 -17.667 1.00 50.62 224 LEU A N 1
ATOM 1880 C CA . LEU A 1 224 ? 21.064 9.515 -17.399 1.00 50.62 224 LEU A CA 1
ATOM 1881 C C . LEU A 1 224 ? 19.555 9.324 -17.248 1.00 50.62 224 LEU A C 1
ATOM 1883 O O . LEU A 1 224 ? 18.927 9.997 -16.439 1.00 50.62 224 LEU A O 1
ATOM 1887 N N . CYS A 1 225 ? 18.980 8.329 -17.924 1.00 50.66 225 CYS A N 1
ATOM 1888 C CA . CYS A 1 225 ? 17.571 8.023 -17.755 1.00 50.66 225 CYS A CA 1
ATOM 1889 C C . CYS A 1 225 ? 17.222 7.313 -16.457 1.00 50.66 225 CYS A C 1
ATOM 1891 O O . CYS A 1 225 ? 16.244 7.660 -15.787 1.00 50.66 225 CYS A O 1
ATOM 1893 N N . THR A 1 226 ? 18.007 6.301 -16.100 1.00 48.47 226 THR A N 1
ATOM 1894 C CA . THR A 1 226 ? 17.752 5.528 -14.892 1.00 48.47 226 THR A CA 1
ATOM 1895 C C . THR A 1 226 ? 18.043 6.377 -13.656 1.00 48.47 226 THR A C 1
ATOM 1897 O O . THR A 1 226 ? 17.208 6.430 -12.766 1.00 48.47 226 THR A O 1
ATOM 1900 N N . SER A 1 227 ? 19.118 7.172 -13.638 1.00 45.66 227 SER A N 1
ATOM 1901 C CA . SER A 1 227 ? 19.442 8.109 -12.544 1.00 45.66 227 SER A CA 1
ATOM 1902 C C . SER A 1 227 ? 18.401 9.216 -12.329 1.00 45.66 227 SER A C 1
ATOM 1904 O O . SER A 1 227 ? 18.083 9.524 -11.182 1.00 45.66 227 SER A O 1
ATOM 1906 N N . ILE A 1 228 ? 17.796 9.767 -13.388 1.00 51.38 228 ILE A N 1
ATOM 1907 C CA . ILE A 1 228 ? 16.683 10.729 -13.262 1.00 51.38 228 ILE A CA 1
ATOM 1908 C C . ILE A 1 228 ? 15.426 10.044 -12.708 1.00 51.38 228 ILE A C 1
ATOM 1910 O O . ILE A 1 228 ? 14.747 10.611 -11.851 1.00 51.38 228 ILE A O 1
ATOM 1914 N N . SER A 1 229 ? 15.150 8.807 -13.131 1.00 47.16 229 SER A N 1
ATOM 1915 C CA . SER A 1 229 ? 14.043 8.005 -12.584 1.00 47.16 229 SER A CA 1
ATOM 1916 C C . SER A 1 229 ? 14.262 7.687 -11.095 1.00 47.16 229 SER A C 1
ATOM 1918 O O . SER A 1 229 ? 13.318 7.645 -10.312 1.00 47.16 229 SER A O 1
ATOM 1920 N N . ILE A 1 230 ? 15.523 7.552 -10.681 1.00 45.81 230 ILE A N 1
ATOM 1921 C CA . ILE A 1 230 ? 15.938 7.292 -9.296 1.00 45.81 230 ILE A CA 1
ATOM 1922 C C . ILE A 1 230 ? 15.872 8.522 -8.436 1.00 45.81 230 ILE A C 1
ATOM 1924 O O . ILE A 1 230 ? 15.486 8.397 -7.287 1.00 45.81 230 ILE A O 1
ATOM 1928 N N . LEU A 1 231 ? 16.234 9.694 -8.950 1.00 45.28 231 LEU A N 1
ATOM 1929 C CA . LEU A 1 231 ? 16.094 10.924 -8.183 1.00 45.28 231 LEU A CA 1
ATOM 1930 C C . LEU A 1 231 ? 14.616 11.195 -7.876 1.00 45.28 231 LEU A C 1
ATOM 1932 O O . LEU A 1 231 ? 14.295 11.621 -6.772 1.00 45.28 231 LEU A O 1
ATOM 1936 N N . GLU A 1 232 ? 13.714 10.871 -8.810 1.00 49.09 232 GLU A N 1
ATOM 1937 C CA . GLU A 1 232 ? 12.270 10.912 -8.569 1.00 49.09 232 GLU A CA 1
ATOM 1938 C C . GLU A 1 232 ? 11.841 9.845 -7.547 1.00 49.09 232 GLU A C 1
ATOM 1940 O O . GLU A 1 232 ? 11.173 10.191 -6.576 1.00 49.09 232 GLU A O 1
ATOM 1945 N N . CYS A 1 233 ? 12.284 8.587 -7.667 1.00 43.53 233 CYS A N 1
ATOM 1946 C CA . CYS A 1 233 ? 12.000 7.539 -6.673 1.00 43.53 233 CYS A CA 1
ATOM 1947 C C . CYS A 1 233 ? 12.608 7.822 -5.288 1.00 43.53 233 CYS A C 1
ATOM 1949 O O . CYS A 1 233 ? 11.975 7.530 -4.280 1.00 43.53 233 CYS A O 1
ATOM 1951 N N . TYR A 1 234 ? 13.789 8.434 -5.216 1.00 42.38 234 TYR A N 1
ATOM 1952 C CA . TYR A 1 234 ? 14.442 8.901 -3.993 1.00 42.38 234 TYR A CA 1
ATOM 1953 C C . TYR A 1 234 ? 13.640 10.034 -3.357 1.00 42.38 234 TYR A C 1
ATOM 1955 O O . TYR A 1 234 ? 13.484 10.058 -2.142 1.00 42.38 234 TYR A O 1
ATOM 1963 N N . TRP A 1 235 ? 13.049 10.922 -4.161 1.00 47.28 235 TRP A N 1
ATOM 1964 C CA . TRP A 1 235 ? 12.148 11.958 -3.656 1.00 47.28 235 TRP A CA 1
ATOM 1965 C C . TRP A 1 235 ? 10.858 11.366 -3.068 1.00 47.28 235 TRP A C 1
ATOM 1967 O O . TRP A 1 235 ? 10.382 11.837 -2.036 1.00 47.28 235 TRP A O 1
ATOM 1977 N N . TRP A 1 236 ? 10.341 10.279 -3.658 1.00 44.12 236 TRP A N 1
ATOM 1978 C CA . TRP A 1 236 ? 9.238 9.489 -3.093 1.00 44.12 236 TRP A CA 1
ATOM 1979 C C . TRP A 1 236 ? 9.653 8.692 -1.843 1.00 44.12 236 TRP A C 1
ATOM 1981 O O . TRP A 1 236 ? 8.861 8.577 -0.913 1.00 44.12 236 TRP A O 1
ATOM 1991 N N . CYS A 1 237 ? 10.894 8.200 -1.774 1.00 41.34 237 CYS A N 1
ATOM 1992 C CA . CYS A 1 237 ? 11.438 7.486 -0.613 1.00 41.34 237 CYS A CA 1
ATOM 1993 C C . CYS A 1 237 ? 11.784 8.422 0.557 1.00 41.34 237 CYS A C 1
ATOM 1995 O O . CYS A 1 237 ? 11.612 8.036 1.704 1.00 41.34 237 CYS A O 1
ATOM 1997 N N . HIS A 1 238 ? 12.194 9.667 0.297 1.00 42.84 238 HIS A N 1
ATOM 1998 C CA . HIS A 1 238 ? 12.370 10.703 1.325 1.00 42.84 238 HIS A CA 1
ATOM 1999 C C . HIS A 1 238 ? 11.018 11.137 1.927 1.00 42.84 238 HIS A C 1
ATOM 2001 O O . HIS A 1 238 ? 10.953 11.627 3.049 1.00 42.84 238 HIS A O 1
ATOM 2007 N N . LEU A 1 239 ? 9.903 10.919 1.222 1.00 41.75 239 LEU A N 1
ATOM 2008 C CA . LEU A 1 239 ? 8.561 11.071 1.796 1.00 41.75 239 LEU A CA 1
ATOM 2009 C C . LEU A 1 239 ? 8.178 9.887 2.719 1.00 41.75 239 LEU A C 1
ATOM 2011 O O . LEU A 1 239 ? 7.200 9.964 3.458 1.00 41.75 239 LEU A O 1
ATOM 2015 N N . VAL A 1 240 ? 8.975 8.812 2.706 1.00 44.06 240 VAL A N 1
ATOM 2016 C CA . VAL A 1 240 ? 8.878 7.587 3.518 1.00 44.06 240 VAL A CA 1
ATOM 2017 C C . VAL A 1 240 ? 10.061 7.554 4.498 1.00 44.06 240 VAL A C 1
ATOM 2019 O O . VAL A 1 240 ? 10.921 6.678 4.486 1.00 44.06 240 VAL A O 1
ATOM 2022 N N . ASP A 1 241 ? 10.145 8.570 5.345 1.00 40.47 241 ASP A N 1
ATOM 2023 C CA . ASP A 1 241 ? 11.358 8.949 6.081 1.00 40.47 241 ASP A CA 1
ATOM 2024 C C . ASP A 1 241 ? 11.748 8.025 7.271 1.00 40.47 241 ASP A C 1
ATOM 2026 O O . ASP A 1 241 ? 12.220 8.482 8.308 1.00 40.47 241 ASP A O 1
ATOM 2030 N N . THR A 1 242 ? 11.550 6.702 7.190 1.00 46.50 242 THR A N 1
ATOM 2031 C CA . THR A 1 242 ? 11.883 5.761 8.290 1.00 46.50 242 THR A CA 1
ATOM 2032 C C . THR A 1 242 ? 12.377 4.380 7.835 1.00 46.50 242 THR A C 1
ATOM 2034 O O . THR A 1 242 ? 11.901 3.357 8.310 1.00 46.50 242 THR A O 1
ATOM 2037 N N . PHE A 1 243 ? 13.402 4.303 6.980 1.00 48.72 243 PHE A N 1
ATOM 2038 C CA . PHE A 1 243 ? 14.124 3.033 6.775 1.00 48.72 243 PHE A CA 1
ATOM 2039 C C . PHE A 1 243 ? 15.645 3.202 6.804 1.00 48.72 243 PHE A C 1
ATOM 2041 O O . PHE A 1 243 ? 16.309 3.365 5.784 1.00 48.72 243 PHE A O 1
ATOM 2048 N N . LYS A 1 244 ? 16.202 3.139 8.021 1.00 45.47 244 LYS A N 1
ATOM 2049 C CA . LYS A 1 244 ? 17.645 3.242 8.295 1.00 45.47 244 LYS A CA 1
ATOM 2050 C C . LYS A 1 244 ? 18.433 1.939 8.103 1.00 45.47 244 LYS A C 1
ATOM 2052 O O . LYS A 1 244 ? 19.648 2.018 7.993 1.00 45.47 244 LYS A O 1
ATOM 2057 N N . GLU A 1 245 ? 17.790 0.768 8.052 1.00 50.75 245 GLU A N 1
ATOM 2058 C CA . GLU A 1 245 ? 18.531 -0.510 8.113 1.00 50.75 245 GLU A CA 1
ATOM 2059 C C . GLU A 1 245 ? 18.641 -1.266 6.778 1.00 50.75 245 GLU A C 1
ATOM 2061 O O . GLU A 1 245 ? 19.658 -1.903 6.514 1.00 50.75 245 GLU A O 1
ATOM 2066 N N . LEU A 1 246 ? 17.667 -1.133 5.872 1.00 48.97 246 LEU A N 1
ATOM 2067 C CA . LEU A 1 246 ? 17.703 -1.797 4.556 1.00 48.97 246 LEU A CA 1
ATOM 2068 C C . LEU A 1 246 ? 18.604 -1.086 3.537 1.00 48.97 246 LEU A C 1
ATOM 2070 O O . LEU A 1 246 ? 19.143 -1.721 2.629 1.00 48.97 246 LEU A O 1
ATOM 2074 N N . SER A 1 247 ? 18.825 0.217 3.718 1.00 55.81 247 SER A N 1
ATOM 2075 C CA . SER A 1 247 ? 19.767 0.978 2.901 1.00 55.81 247 SER A CA 1
ATOM 2076 C C . SER A 1 247 ? 21.194 0.472 3.085 1.00 55.81 247 SER A C 1
ATOM 2078 O O . SER A 1 247 ? 21.925 0.437 2.110 1.00 55.81 247 SER A O 1
ATOM 2080 N N . LEU A 1 248 ? 21.593 -0.008 4.267 1.00 50.88 248 LEU A N 1
ATOM 2081 C CA . LEU A 1 248 ? 22.984 -0.392 4.524 1.00 50.88 248 LEU A CA 1
ATOM 2082 C C . LEU A 1 248 ? 23.420 -1.643 3.744 1.00 50.88 248 LEU A C 1
ATOM 2084 O O . LEU A 1 248 ? 24.540 -1.687 3.245 1.00 50.88 248 LEU A O 1
ATOM 2088 N N . ILE A 1 249 ? 22.546 -2.644 3.597 1.00 56.16 249 ILE A N 1
ATOM 2089 C CA . ILE A 1 249 ? 22.868 -3.888 2.873 1.00 56.16 249 ILE A CA 1
ATOM 2090 C C . ILE A 1 249 ? 22.854 -3.645 1.365 1.00 56.16 249 ILE A C 1
ATOM 2092 O O . ILE A 1 249 ? 23.757 -4.086 0.658 1.00 56.16 249 ILE A O 1
ATOM 2096 N N . VAL A 1 250 ? 21.857 -2.906 0.874 1.00 54.84 250 VAL A N 1
ATOM 2097 C CA . VAL A 1 250 ? 21.755 -2.574 -0.549 1.00 54.84 250 VAL A CA 1
ATOM 2098 C C . VAL A 1 250 ? 22.880 -1.622 -0.941 1.00 54.84 250 VAL A C 1
ATOM 2100 O O . VAL A 1 250 ? 23.622 -1.925 -1.864 1.00 54.84 250 VAL A O 1
ATOM 2103 N N . VAL A 1 251 ? 23.100 -0.539 -0.190 1.00 53.62 251 VAL A N 1
ATOM 2104 C CA . VAL A 1 251 ? 24.237 0.370 -0.398 1.00 53.62 251 VAL A CA 1
ATOM 2105 C C . VAL A 1 251 ? 25.553 -0.374 -0.230 1.00 53.62 251 VAL A C 1
ATOM 2107 O O . VAL A 1 251 ? 26.446 -0.127 -1.019 1.00 53.62 251 VAL A O 1
ATOM 2110 N N . GLY A 1 252 ? 25.682 -1.314 0.709 1.00 58.47 252 GLY A N 1
ATOM 2111 C CA . GLY A 1 252 ? 26.889 -2.121 0.897 1.00 58.47 252 GLY A CA 1
ATOM 2112 C C . GLY A 1 252 ? 27.192 -3.053 -0.278 1.00 58.47 252 GLY A C 1
ATOM 2113 O O . GLY A 1 252 ? 28.334 -3.113 -0.721 1.00 58.47 252 GLY A O 1
ATOM 2114 N N . ALA A 1 253 ? 26.183 -3.726 -0.837 1.00 55.31 253 ALA A N 1
ATOM 2115 C CA . ALA A 1 253 ? 26.333 -4.559 -2.033 1.00 55.31 253 ALA A CA 1
ATOM 2116 C C . ALA A 1 253 ? 26.657 -3.713 -3.276 1.00 55.31 253 ALA A C 1
ATOM 2118 O O . ALA A 1 253 ? 27.489 -4.095 -4.097 1.00 55.31 253 ALA A O 1
ATOM 2119 N N . VAL A 1 254 ? 26.048 -2.531 -3.371 1.00 53.88 254 VAL A N 1
ATOM 2120 C CA . VAL A 1 254 ? 26.295 -1.539 -4.422 1.00 53.88 254 VAL A CA 1
ATOM 2121 C C . VAL A 1 254 ? 27.704 -0.960 -4.294 1.00 53.88 254 VAL A C 1
ATOM 2123 O O . VAL A 1 254 ? 28.417 -0.911 -5.286 1.00 53.88 254 VAL A O 1
ATOM 2126 N N . LEU A 1 255 ? 28.149 -0.597 -3.085 1.00 49.75 255 LEU A N 1
ATOM 2127 C CA . LEU A 1 255 ? 29.503 -0.107 -2.806 1.00 49.75 255 LEU A CA 1
ATOM 2128 C C . LEU A 1 255 ? 30.547 -1.192 -3.062 1.00 49.75 255 LEU A C 1
ATOM 2130 O O . LEU A 1 255 ? 31.601 -0.893 -3.603 1.00 49.75 255 LEU A O 1
ATOM 2134 N N . TYR A 1 256 ? 30.267 -2.439 -2.677 1.00 59.16 256 TYR A N 1
ATOM 2135 C CA . TYR A 1 256 ? 31.159 -3.573 -2.911 1.00 59.16 256 TYR A CA 1
ATOM 2136 C C . TYR A 1 256 ? 31.337 -3.838 -4.407 1.00 59.16 256 TYR A C 1
ATOM 2138 O O . TYR A 1 256 ? 32.459 -4.059 -4.855 1.00 59.16 256 TYR A O 1
ATOM 2146 N N . LEU A 1 257 ? 30.249 -3.758 -5.182 1.00 55.41 257 LEU A N 1
ATOM 2147 C CA . LEU A 1 257 ? 30.313 -3.812 -6.640 1.00 55.41 257 LEU A CA 1
ATOM 2148 C C . LEU A 1 257 ? 31.109 -2.620 -7.189 1.00 55.41 257 LEU A C 1
ATOM 2150 O O . LEU A 1 257 ? 32.041 -2.847 -7.947 1.00 55.41 257 LEU A O 1
ATOM 2154 N N . ILE A 1 258 ? 30.832 -1.389 -6.734 1.00 51.03 258 ILE A N 1
ATOM 2155 C CA . ILE A 1 258 ? 31.537 -0.153 -7.136 1.00 51.03 258 ILE A CA 1
ATOM 2156 C C . ILE A 1 258 ? 33.042 -0.196 -6.831 1.00 51.03 258 ILE A C 1
ATOM 2158 O O . ILE A 1 258 ? 33.838 0.333 -7.599 1.00 51.03 258 ILE A O 1
ATOM 2162 N N . LEU A 1 259 ? 33.450 -0.810 -5.720 1.00 53.88 259 LEU A N 1
ATOM 2163 C CA . LEU A 1 259 ? 34.842 -0.819 -5.260 1.00 53.88 259 LEU A CA 1
ATOM 2164 C C . LEU A 1 259 ? 35.727 -1.855 -5.969 1.00 53.88 259 LEU A C 1
ATOM 2166 O O . LEU A 1 259 ? 36.944 -1.802 -5.799 1.00 53.88 259 LEU A O 1
ATOM 2170 N N . LYS A 1 260 ? 35.154 -2.808 -6.718 1.00 56.62 260 LYS A N 1
ATOM 2171 C CA . LYS A 1 260 ? 35.902 -3.961 -7.247 1.00 56.62 260 LYS A CA 1
ATOM 2172 C C . LYS A 1 260 ? 36.331 -3.835 -8.721 1.00 56.62 260 LYS A C 1
ATOM 2174 O O . LYS A 1 260 ? 37.195 -4.601 -9.131 1.00 56.62 260 LYS A O 1
ATOM 2179 N N . GLU A 1 261 ? 35.815 -2.874 -9.495 1.00 53.31 261 GLU A N 1
ATOM 2180 C CA . GLU A 1 261 ? 36.162 -2.683 -10.922 1.00 53.31 261 GLU A CA 1
ATOM 2181 C C . GLU A 1 261 ? 36.346 -1.200 -11.307 1.00 53.31 261 GLU A C 1
ATOM 2183 O O . GLU A 1 261 ? 35.867 -0.299 -10.622 1.00 53.31 261 GLU A O 1
ATOM 2188 N N . GLU A 1 262 ? 37.047 -0.915 -12.411 1.00 61.84 262 GLU A N 1
ATOM 2189 C CA . GLU A 1 262 ? 37.126 0.434 -12.994 1.00 61.84 262 GLU A CA 1
ATOM 2190 C C . GLU A 1 262 ? 35.751 0.816 -13.575 1.00 61.84 262 GLU A C 1
ATOM 2192 O O . GLU A 1 262 ? 35.374 0.413 -14.677 1.00 61.84 262 GLU A O 1
ATOM 2197 N N . PHE A 1 263 ? 34.948 1.535 -12.786 1.00 54.09 263 PHE A N 1
ATOM 2198 C CA . PHE A 1 263 ? 33.530 1.742 -13.076 1.00 54.09 263 PHE A CA 1
ATOM 2199 C C . PHE A 1 263 ? 33.284 2.692 -14.257 1.00 54.09 263 PHE A C 1
ATOM 2201 O O . PHE A 1 263 ? 33.512 3.900 -14.194 1.00 54.09 263 PHE A O 1
ATOM 2208 N N . SER A 1 264 ? 32.689 2.139 -15.311 1.00 58.41 264 SER A N 1
ATOM 2209 C CA . SER A 1 264 ? 31.860 2.880 -16.258 1.00 58.41 264 SER A CA 1
ATOM 2210 C C . SER A 1 264 ? 30.637 3.437 -15.519 1.00 58.41 264 SER A C 1
ATOM 2212 O O . SER A 1 264 ? 30.079 2.781 -14.644 1.00 58.41 264 SER A O 1
ATOM 2214 N N . LEU A 1 265 ? 30.148 4.627 -15.880 1.00 51.97 265 LEU A N 1
ATOM 2215 C CA . LEU A 1 265 ? 28.915 5.178 -15.298 1.00 51.97 265 LEU A CA 1
ATOM 2216 C C . LEU A 1 265 ? 27.721 4.187 -15.420 1.00 51.97 265 LEU A C 1
ATOM 2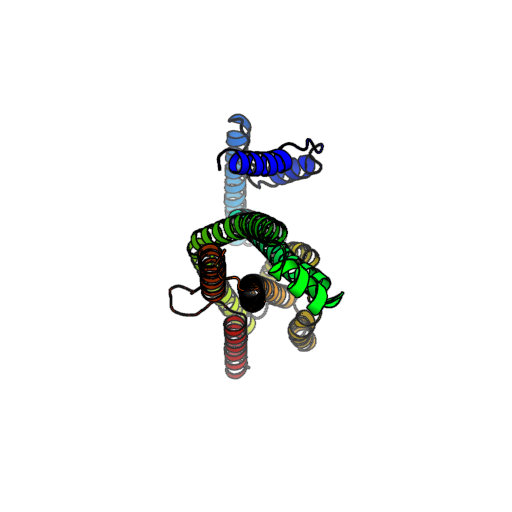218 O O . LEU A 1 265 ? 26.735 4.317 -14.700 1.00 51.97 265 LEU A O 1
ATOM 2222 N N . CYS A 1 266 ? 27.787 3.216 -16.347 1.00 51.19 266 CYS A N 1
ATOM 2223 C CA . CYS A 1 266 ? 26.685 2.354 -16.797 1.00 51.19 266 CYS A CA 1
ATOM 2224 C C . CYS A 1 266 ? 26.322 1.294 -15.786 1.00 51.19 266 CYS A C 1
ATOM 2226 O O . CYS A 1 266 ? 25.145 1.053 -15.521 1.00 51.19 266 CYS A O 1
ATOM 2228 N N . SER A 1 267 ? 27.341 0.707 -15.178 1.00 57.44 267 SER A N 1
ATOM 2229 C CA . SER A 1 267 ? 27.160 -0.204 -14.064 1.00 57.44 267 SER A CA 1
ATOM 2230 C C . SER A 1 267 ? 26.500 0.515 -12.888 1.00 57.44 267 SER A C 1
ATOM 2232 O O . SER A 1 267 ? 25.587 -0.055 -12.296 1.00 57.44 267 SER A O 1
ATOM 2234 N N . VAL A 1 268 ? 26.840 1.789 -12.621 1.00 59.97 268 VAL A N 1
ATOM 2235 C CA . VAL A 1 268 ? 26.165 2.584 -11.576 1.00 59.97 268 VAL A CA 1
ATOM 2236 C C . VAL A 1 268 ? 24.672 2.629 -11.843 1.00 59.97 268 VAL A C 1
ATOM 2238 O O . VAL A 1 268 ? 23.914 2.194 -10.993 1.00 59.97 268 VAL A O 1
ATOM 2241 N N . ALA A 1 269 ? 24.257 3.085 -13.023 1.00 57.47 269 ALA A N 1
ATOM 2242 C CA . ALA A 1 269 ? 22.862 3.212 -13.440 1.00 57.47 269 ALA A CA 1
ATOM 2243 C C . ALA A 1 269 ? 22.032 1.942 -13.405 1.00 57.47 269 ALA A C 1
ATOM 2245 O O . ALA A 1 269 ? 20.859 1.978 -13.037 1.00 57.47 269 ALA A O 1
ATOM 2246 N N . ILE A 1 270 ? 22.621 0.851 -13.870 1.00 59.88 270 ILE A N 1
ATOM 2247 C CA . ILE A 1 270 ? 21.968 -0.444 -13.933 1.00 59.88 270 ILE A CA 1
ATOM 2248 C C . ILE A 1 270 ? 21.678 -0.925 -12.511 1.00 59.88 270 ILE A C 1
ATOM 2250 O O . ILE A 1 270 ? 20.542 -1.276 -12.188 1.00 59.88 270 ILE A O 1
ATOM 2254 N N . VAL A 1 271 ? 22.688 -0.855 -11.645 1.00 64.31 271 VAL A N 1
ATOM 2255 C CA . VAL A 1 271 ? 22.573 -1.186 -10.224 1.00 64.31 271 VAL A CA 1
ATOM 2256 C C . VAL A 1 271 ? 21.500 -0.323 -9.562 1.00 64.31 271 VAL A C 1
ATOM 2258 O O . VAL A 1 271 ? 20.583 -0.818 -8.918 1.00 64.31 271 VAL A O 1
ATOM 2261 N N . LEU A 1 272 ? 21.562 0.972 -9.815 1.00 65.00 272 LEU A N 1
ATOM 2262 C CA . LEU A 1 272 ? 20.622 1.982 -9.365 1.00 65.00 272 LEU A CA 1
ATOM 2263 C C . LEU A 1 272 ? 19.164 1.689 -9.795 1.00 65.00 272 LEU A C 1
ATOM 2265 O O . LEU A 1 272 ? 18.238 1.813 -8.993 1.00 65.00 272 LEU A O 1
ATOM 2269 N N . CYS A 1 273 ? 18.950 1.229 -11.029 1.00 63.75 273 CYS A N 1
ATOM 2270 C CA . CYS A 1 273 ? 17.633 0.817 -11.516 1.00 63.75 273 CYS A CA 1
ATOM 2271 C C . CYS A 1 273 ? 17.097 -0.404 -10.767 1.00 63.75 273 CYS A C 1
ATOM 2273 O O . CYS A 1 273 ? 15.933 -0.426 -10.366 1.00 63.75 273 CYS A O 1
ATOM 2275 N N . VAL A 1 274 ? 17.954 -1.404 -10.553 1.00 65.19 274 VAL A N 1
ATOM 2276 C CA . VAL A 1 274 ? 17.612 -2.608 -9.786 1.00 65.19 274 VAL A CA 1
ATOM 2277 C C . VAL A 1 274 ? 17.199 -2.241 -8.362 1.00 65.19 274 VAL A C 1
ATOM 2279 O O . VAL A 1 274 ? 16.202 -2.765 -7.869 1.00 65.19 274 VAL A O 1
ATOM 2282 N N . ILE A 1 275 ? 17.889 -1.287 -7.728 1.00 69.56 275 ILE A N 1
ATOM 2283 C CA . ILE A 1 275 ? 17.536 -0.802 -6.388 1.00 69.56 275 ILE A CA 1
ATOM 2284 C C . ILE A 1 275 ? 16.113 -0.238 -6.351 1.00 69.56 275 ILE A C 1
ATO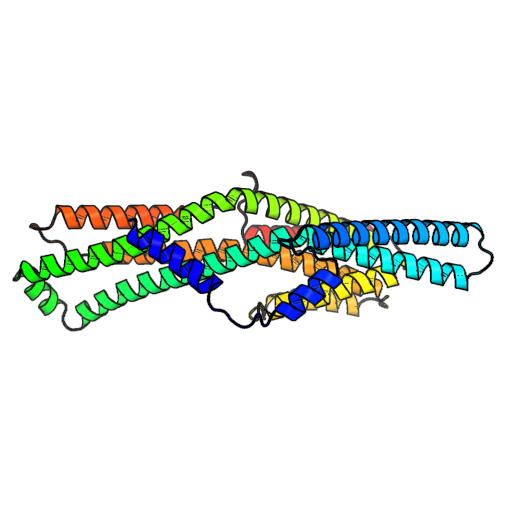M 2286 O O . ILE A 1 275 ? 15.368 -0.595 -5.441 1.00 69.56 275 ILE A O 1
ATOM 2290 N N . ILE A 1 276 ? 15.705 0.599 -7.317 1.00 69.19 276 ILE A N 1
ATOM 2291 C CA . ILE A 1 276 ? 14.326 1.124 -7.339 1.00 69.19 276 ILE A CA 1
ATOM 2292 C C . ILE A 1 276 ? 13.322 -0.013 -7.382 1.00 69.19 276 ILE A C 1
ATOM 2294 O O . ILE A 1 276 ? 12.392 -0.025 -6.584 1.00 69.19 276 ILE A O 1
ATOM 2298 N N . PHE A 1 277 ? 13.485 -0.952 -8.316 1.00 67.75 277 PHE A N 1
ATOM 2299 C CA . PHE A 1 277 ? 12.511 -2.027 -8.491 1.00 67.75 277 PHE A CA 1
ATOM 2300 C C . PHE A 1 277 ? 12.390 -2.875 -7.225 1.00 67.75 277 PHE A C 1
ATOM 2302 O O . PHE A 1 277 ? 11.285 -3.245 -6.829 1.00 67.75 277 PHE A O 1
ATOM 2309 N N . ILE A 1 278 ? 13.513 -3.122 -6.548 1.00 70.56 278 ILE A N 1
ATOM 2310 C CA . ILE A 1 278 ? 13.535 -3.799 -5.252 1.00 70.56 278 ILE A CA 1
ATOM 2311 C C . ILE A 1 278 ? 12.792 -2.974 -4.194 1.00 70.56 278 ILE A C 1
ATOM 2313 O O . ILE A 1 278 ? 11.973 -3.535 -3.470 1.00 70.56 278 ILE A O 1
ATOM 2317 N N . LEU A 1 279 ? 13.032 -1.661 -4.113 1.00 74.62 279 LEU A N 1
ATOM 2318 C CA . LEU A 1 279 ? 12.352 -0.772 -3.166 1.00 74.62 279 LE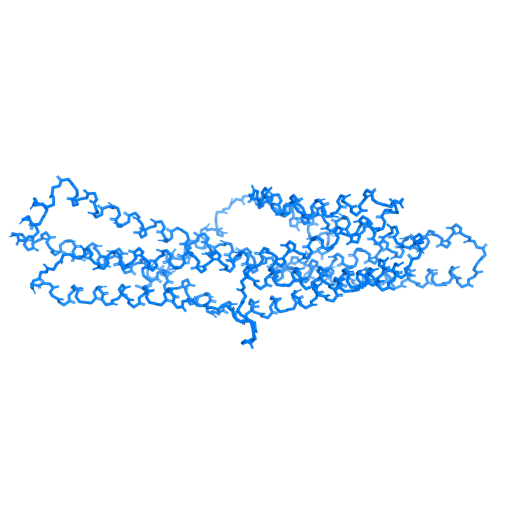U A CA 1
ATOM 2319 C C . LEU A 1 279 ? 10.845 -0.669 -3.432 1.00 74.62 279 LEU A C 1
ATOM 2321 O O . LEU A 1 279 ? 10.065 -0.652 -2.484 1.00 74.62 279 LEU A O 1
ATOM 2325 N N . GLU A 1 280 ? 10.414 -0.649 -4.695 1.00 73.38 280 GLU A N 1
ATOM 2326 C CA . GLU A 1 280 ? 8.995 -0.683 -5.054 1.00 73.38 280 GLU A CA 1
ATOM 2327 C C . GLU A 1 280 ? 8.355 -1.994 -4.590 1.00 73.38 280 GLU A C 1
ATOM 2329 O O . GLU A 1 280 ? 7.338 -1.971 -3.894 1.00 73.38 280 GLU A O 1
ATOM 2334 N N . CYS A 1 281 ? 8.961 -3.141 -4.915 1.00 72.69 281 CYS A N 1
ATOM 2335 C CA . CYS A 1 281 ? 8.481 -4.447 -4.461 1.00 72.69 281 CYS A CA 1
ATOM 2336 C C . CYS A 1 281 ? 8.426 -4.537 -2.929 1.00 72.69 281 CYS A C 1
ATOM 2338 O O . CYS A 1 281 ? 7.433 -5.018 -2.382 1.00 72.69 281 CYS A O 1
ATOM 2340 N N . TYR A 1 282 ? 9.459 -4.034 -2.250 1.00 81.69 282 TYR A N 1
ATOM 2341 C CA . TYR A 1 282 ? 9.523 -3.947 -0.795 1.00 81.69 282 TYR A CA 1
ATOM 2342 C C . TYR A 1 282 ? 8.374 -3.111 -0.229 1.00 81.69 282 TYR A C 1
ATOM 2344 O O . TYR A 1 282 ? 7.656 -3.574 0.652 1.00 81.69 282 TYR A O 1
ATOM 2352 N N . TRP A 1 283 ? 8.169 -1.901 -0.758 1.00 83.44 283 TRP A N 1
ATOM 2353 C CA . TRP A 1 283 ? 7.126 -0.984 -0.306 1.00 83.44 283 TRP A CA 1
ATOM 2354 C C . TRP A 1 283 ? 5.738 -1.621 -0.379 1.00 83.44 283 TRP A C 1
ATOM 2356 O O . TRP A 1 283 ? 4.964 -1.536 0.574 1.00 83.44 283 TRP A O 1
ATOM 2366 N N . TRP A 1 284 ? 5.434 -2.297 -1.489 1.00 80.88 284 TRP A N 1
ATOM 2367 C CA . TRP A 1 284 ? 4.168 -3.005 -1.659 1.00 80.88 284 TRP A CA 1
ATOM 2368 C C . TRP A 1 284 ? 3.986 -4.119 -0.619 1.00 80.88 284 TRP A C 1
ATOM 2370 O O . TRP A 1 284 ? 2.942 -4.153 0.038 1.00 80.88 284 TRP A O 1
ATOM 2380 N N . CYS A 1 285 ? 5.002 -4.966 -0.415 1.00 82.81 285 CYS A N 1
ATOM 2381 C CA . CYS A 1 285 ? 4.954 -6.039 0.587 1.00 82.81 285 CYS A CA 1
ATOM 2382 C C . CYS A 1 285 ? 4.801 -5.478 2.007 1.00 82.81 285 CYS A C 1
ATOM 2384 O O . CYS A 1 285 ? 3.944 -5.927 2.759 1.00 82.81 285 CYS A O 1
ATOM 2386 N N . TYR A 1 286 ? 5.563 -4.435 2.344 1.00 86.62 286 TYR A N 1
ATOM 2387 C CA . TYR A 1 286 ? 5.496 -3.775 3.644 1.00 86.62 286 TYR A CA 1
ATOM 2388 C C . TYR A 1 286 ? 4.105 -3.204 3.939 1.00 86.62 286 TYR A C 1
ATOM 2390 O O . TYR A 1 286 ? 3.611 -3.326 5.060 1.00 86.62 286 TYR A O 1
ATOM 2398 N N . GLN A 1 287 ? 3.451 -2.584 2.949 1.00 84.62 287 GLN A N 1
ATOM 2399 C CA . GLN A 1 287 ? 2.098 -2.064 3.146 1.00 84.62 287 GLN A CA 1
ATOM 2400 C C . GLN A 1 287 ? 1.104 -3.181 3.476 1.00 84.62 287 GLN A C 1
ATOM 2402 O O . GLN A 1 287 ? 0.301 -2.999 4.388 1.00 84.62 287 GLN A O 1
ATOM 2407 N N . ILE A 1 288 ? 1.175 -4.331 2.795 1.00 84.94 288 ILE A N 1
ATOM 2408 C CA . ILE A 1 288 ? 0.307 -5.480 3.100 1.00 84.94 288 ILE A CA 1
ATOM 2409 C C . ILE A 1 288 ? 0.548 -5.995 4.517 1.00 84.94 288 ILE A C 1
ATOM 2411 O O . ILE A 1 288 ? -0.405 -6.077 5.289 1.00 84.94 288 ILE A O 1
ATOM 2415 N N . ASP A 1 289 ? 1.801 -6.272 4.877 1.00 86.94 289 ASP A N 1
ATOM 2416 C CA . ASP A 1 289 ? 2.140 -6.785 6.210 1.00 86.94 289 ASP A CA 1
ATOM 2417 C C . ASP A 1 289 ? 1.709 -5.799 7.311 1.00 86.94 289 ASP A C 1
ATOM 2419 O O . ASP A 1 289 ? 1.276 -6.183 8.402 1.00 86.94 289 ASP A O 1
ATOM 2423 N N . THR A 1 290 ? 1.761 -4.494 7.021 1.00 88.56 290 THR A N 1
ATOM 2424 C CA . THR A 1 290 ? 1.263 -3.480 7.954 1.00 88.56 290 THR A CA 1
ATOM 2425 C C . THR A 1 290 ? -0.260 -3.551 8.118 1.00 88.56 290 THR A C 1
ATOM 2427 O O . THR A 1 290 ? -0.752 -3.448 9.238 1.00 88.56 290 THR A O 1
ATOM 2430 N N . PHE A 1 291 ? -1.029 -3.758 7.045 1.00 89.19 291 PHE A N 1
ATOM 2431 C CA . PHE A 1 291 ? -2.479 -3.957 7.166 1.00 89.19 291 PHE A CA 1
ATOM 2432 C C . PHE A 1 291 ? -2.822 -5.191 7.999 1.00 89.19 291 PHE A C 1
ATOM 2434 O O . PHE A 1 291 ? -3.690 -5.113 8.867 1.00 89.19 291 PHE A O 1
ATOM 2441 N N . GLU A 1 292 ? -2.134 -6.307 7.754 1.00 90.00 292 GLU A N 1
ATOM 2442 C CA . GLU A 1 292 ? -2.343 -7.553 8.493 1.00 90.00 292 GLU A CA 1
ATOM 2443 C C . GLU A 1 292 ? -2.074 -7.361 9.991 1.00 90.00 292 GLU A C 1
ATOM 2445 O O . GLU A 1 292 ? -2.937 -7.657 10.820 1.00 90.00 292 GLU A O 1
ATOM 2450 N N . SER A 1 293 ? -0.936 -6.756 10.343 1.00 92.06 293 SER A N 1
ATOM 2451 C CA . SER A 1 293 ? -0.583 -6.488 11.744 1.00 92.06 293 SER A CA 1
ATOM 2452 C C . SER A 1 293 ? -1.533 -5.505 12.443 1.00 92.06 293 SER A C 1
ATOM 2454 O O . SER A 1 293 ? -1.899 -5.728 13.600 1.00 92.06 293 SER A O 1
ATOM 2456 N N . ILE A 1 294 ? -1.996 -4.446 11.763 1.00 92.81 294 ILE A N 1
ATOM 2457 C CA . ILE A 1 294 ? -3.003 -3.526 12.323 1.00 92.81 294 ILE A CA 1
ATOM 2458 C C . ILE A 1 294 ? -4.320 -4.269 12.577 1.00 92.81 294 ILE A C 1
ATOM 2460 O O . ILE A 1 294 ? -4.920 -4.114 13.642 1.00 92.81 294 ILE A O 1
ATOM 2464 N N . ASN A 1 295 ? -4.765 -5.102 11.636 1.00 92.75 295 ASN A N 1
ATOM 2465 C CA . ASN A 1 295 ? -6.005 -5.861 11.781 1.00 92.75 295 ASN A CA 1
ATOM 2466 C C . ASN A 1 295 ? -5.918 -6.914 12.895 1.00 92.75 295 ASN A C 1
ATOM 2468 O O . ASN A 1 295 ? -6.894 -7.098 13.631 1.00 92.75 295 ASN A O 1
ATOM 2472 N N . GLU A 1 296 ? -4.760 -7.558 13.078 1.00 93.62 296 GLU A N 1
ATOM 2473 C CA . GLU A 1 296 ? -4.520 -8.443 14.221 1.00 93.62 296 GLU A CA 1
ATOM 2474 C C . GLU A 1 296 ? -4.580 -7.665 15.545 1.00 93.62 296 GLU A C 1
ATOM 2476 O O . GLU A 1 296 ? -5.304 -8.071 16.456 1.00 93.62 296 GLU A O 1
ATOM 2481 N N . SER A 1 297 ? -3.949 -6.489 15.628 1.00 94.00 297 SER A N 1
ATOM 2482 C CA . SER A 1 297 ? -4.003 -5.638 16.827 1.00 94.00 297 SER A CA 1
ATOM 2483 C C . SER A 1 297 ? -5.421 -5.145 17.155 1.00 94.00 297 SER A C 1
ATOM 2485 O O . SER A 1 297 ? -5.832 -5.116 18.324 1.00 94.00 297 SER A O 1
ATOM 2487 N N . ILE A 1 298 ? -6.218 -4.801 16.133 1.00 93.75 298 ILE A N 1
ATOM 2488 C CA . ILE A 1 298 ? -7.638 -4.470 16.313 1.00 93.75 298 ILE A CA 1
ATOM 2489 C C . ILE A 1 298 ? -8.397 -5.692 16.841 1.00 93.75 298 ILE A C 1
ATOM 2491 O O . ILE A 1 298 ? -9.163 -5.562 17.798 1.00 93.75 298 ILE A O 1
ATOM 2495 N N . SER A 1 299 ? -8.178 -6.876 16.262 1.00 94.31 299 SER A N 1
ATOM 2496 C CA . SER A 1 299 ? -8.792 -8.125 16.728 1.00 94.31 299 SER A CA 1
ATOM 2497 C C . SER A 1 299 ? -8.464 -8.405 18.196 1.00 94.31 299 SER A C 1
ATOM 2499 O O . SER A 1 299 ? -9.368 -8.682 18.985 1.00 94.31 299 SER A O 1
ATOM 2501 N N . GLU A 1 300 ? -7.197 -8.298 18.596 1.00 94.56 300 GLU A N 1
ATOM 2502 C CA . GLU A 1 300 ? -6.777 -8.486 19.988 1.00 94.56 300 GLU A CA 1
ATOM 2503 C C . GLU A 1 300 ? -7.451 -7.484 20.929 1.00 94.56 300 GLU A C 1
ATOM 2505 O O . GLU A 1 300 ? -8.015 -7.877 21.952 1.00 94.56 300 GLU A O 1
ATOM 2510 N N . SER A 1 301 ? -7.482 -6.203 20.550 1.00 93.81 301 SER A N 1
ATOM 2511 C CA . SER A 1 301 ? -8.145 -5.151 21.330 1.00 93.81 301 SER A CA 1
ATOM 2512 C C . SER A 1 301 ? -9.641 -5.434 21.514 1.00 93.81 301 SER A C 1
ATOM 2514 O O . SER A 1 301 ? -10.178 -5.290 22.613 1.00 93.81 301 SER A O 1
ATOM 2516 N N . LEU A 1 302 ? -10.316 -5.899 20.459 1.00 93.94 302 LEU A N 1
ATOM 2517 C CA . LEU A 1 302 ? -11.726 -6.292 20.505 1.00 93.94 302 LEU A CA 1
ATOM 2518 C C . LEU A 1 302 ? -11.960 -7.513 21.405 1.00 93.94 302 LEU A C 1
ATOM 2520 O O . LEU A 1 302 ? -12.946 -7.545 22.144 1.00 93.94 302 LEU A O 1
ATOM 2524 N N . LEU A 1 303 ? -11.070 -8.510 21.377 1.00 94.44 303 LEU A N 1
ATOM 2525 C CA . LEU A 1 303 ? -11.163 -9.703 22.227 1.00 94.44 303 LEU A CA 1
ATOM 2526 C C . LEU A 1 303 ? -10.936 -9.374 23.707 1.00 94.44 303 LEU A C 1
ATOM 2528 O O . LEU A 1 303 ? -11.672 -9.874 24.562 1.00 94.44 303 LEU A O 1
ATOM 2532 N N . VAL A 1 304 ? -9.976 -8.497 24.014 1.00 92.81 304 VAL A N 1
ATOM 2533 C CA . VAL A 1 304 ? -9.772 -7.973 25.373 1.00 92.81 304 VAL A CA 1
ATOM 2534 C C . VAL A 1 304 ? -11.008 -7.203 25.832 1.00 92.81 304 VAL A C 1
ATOM 2536 O O . VAL A 1 304 ? -11.493 -7.417 26.941 1.00 92.81 304 VAL A O 1
ATOM 2539 N N . GLN A 1 305 ? -11.594 -6.375 24.966 1.00 90.88 305 GLN A N 1
ATOM 2540 C CA . GLN A 1 305 ? -12.834 -5.680 25.295 1.00 90.88 305 GLN A CA 1
ATOM 2541 C C . GLN A 1 305 ? -13.984 -6.665 25.563 1.00 90.88 305 GLN A C 1
ATOM 2543 O O . GLN A 1 305 ? -14.737 -6.472 26.514 1.00 90.88 305 GLN A O 1
ATOM 2548 N N . CYS A 1 306 ? -14.104 -7.749 24.786 1.00 92.25 306 CYS A N 1
ATOM 2549 C CA . CYS A 1 306 ? -15.120 -8.785 25.003 1.00 92.25 306 CYS A CA 1
ATOM 2550 C C . CYS A 1 306 ? -15.011 -9.458 26.374 1.00 92.25 306 CYS A C 1
ATOM 2552 O O . CYS A 1 306 ? -16.039 -9.775 26.976 1.00 92.25 306 CYS A O 1
ATOM 2554 N N . SER A 1 307 ? -13.789 -9.724 26.846 1.00 91.31 307 SER A N 1
ATOM 2555 C CA . SER A 1 307 ? -13.562 -10.422 28.116 1.00 91.31 307 SER A CA 1
ATOM 2556 C C . SER A 1 307 ? -13.815 -9.531 29.334 1.00 91.31 307 SER A C 1
ATOM 2558 O O . SER A 1 307 ? -14.170 -10.042 30.393 1.00 91.31 307 SER A O 1
ATOM 2560 N N . GLN A 1 308 ? -13.704 -8.209 29.174 1.00 90.25 308 GLN A N 1
ATOM 2561 C CA . GLN A 1 308 ? -13.902 -7.224 30.241 1.00 90.25 308 GLN A CA 1
ATOM 2562 C C . GLN A 1 308 ? -15.356 -6.735 30.393 1.00 90.25 308 GLN A C 1
ATOM 2564 O O . GLN A 1 308 ? -15.645 -5.967 31.310 1.00 90.25 308 GLN A O 1
ATOM 2569 N N . LEU A 1 309 ? -16.289 -7.153 29.527 1.00 91.31 309 LEU A N 1
ATOM 2570 C CA . LEU A 1 309 ? -17.690 -6.716 29.608 1.00 91.31 309 LEU A CA 1
ATOM 2571 C C . LEU A 1 309 ? -18.382 -7.239 30.886 1.00 91.31 309 LEU A C 1
ATOM 2573 O O . LEU A 1 309 ? -18.421 -8.457 31.093 1.00 91.31 309 LEU A O 1
ATOM 2577 N N . PRO A 1 310 ? -18.998 -6.368 31.712 1.00 89.81 310 PRO A N 1
ATOM 2578 C CA . PRO A 1 310 ? -19.699 -6.792 32.920 1.00 89.81 310 PRO A CA 1
ATOM 2579 C C . PRO A 1 310 ? -21.013 -7.502 32.574 1.00 89.81 310 PRO A C 1
ATOM 2581 O O . PRO A 1 310 ? -21.818 -7.014 31.778 1.00 89.81 310 PRO A O 1
ATOM 2584 N N . TYR A 1 311 ? -21.254 -8.651 33.205 1.00 91.62 311 TYR A N 1
ATOM 2585 C CA . TYR A 1 311 ? -22.496 -9.402 33.036 1.00 91.62 311 TYR A CA 1
ATOM 2586 C C . TYR A 1 311 ? -23.589 -8.905 33.992 1.00 91.62 311 TYR A C 1
ATOM 2588 O O . TYR A 1 311 ? -23.342 -8.664 35.173 1.00 91.62 311 TYR A O 1
ATOM 2596 N N . SER A 1 312 ? -24.823 -8.805 33.496 1.00 89.50 312 SER A N 1
ATOM 2597 C CA . SER A 1 312 ? -26.018 -8.553 34.308 1.00 89.50 312 SER A CA 1
ATOM 2598 C C . SER A 1 312 ? -27.205 -9.329 33.751 1.00 89.50 312 SER A C 1
ATOM 2600 O O . SER A 1 312 ? -27.441 -9.270 32.546 1.00 89.50 312 SER A O 1
ATOM 2602 N N . GLY A 1 313 ? -27.976 -9.993 34.619 1.00 90.25 313 GLY A N 1
ATOM 2603 C CA . GLY A 1 313 ? -29.150 -10.776 34.212 1.00 90.25 313 GLY A CA 1
ATOM 2604 C C . GLY A 1 313 ? -30.200 -9.952 33.458 1.00 90.25 313 GLY A C 1
ATOM 2605 O O . GLY A 1 313 ? -30.683 -10.391 32.420 1.00 90.25 313 GLY A O 1
ATOM 2606 N N . ASP A 1 314 ? -30.469 -8.724 33.912 1.00 90.12 314 ASP A N 1
ATOM 2607 C CA . ASP A 1 314 ? -31.495 -7.847 33.321 1.00 90.12 314 ASP A CA 1
ATOM 2608 C C . ASP A 1 314 ? -31.163 -7.373 31.896 1.00 90.12 314 ASP A C 1
ATOM 2610 O O . ASP A 1 314 ? -32.063 -7.027 31.140 1.00 90.12 314 ASP A O 1
ATOM 2614 N N . CYS A 1 315 ? -29.876 -7.346 31.532 1.00 89.81 315 CYS A N 1
ATOM 2615 C CA . CYS A 1 315 ? -29.391 -6.938 30.206 1.00 89.81 315 CYS A CA 1
ATOM 2616 C C . CYS A 1 315 ? -28.695 -8.102 29.484 1.00 89.81 315 CYS A C 1
ATOM 2618 O O . CYS A 1 315 ? -27.719 -7.911 28.753 1.00 89.81 315 CYS A O 1
ATOM 2620 N N . HIS A 1 316 ? -29.140 -9.336 29.747 1.00 92.94 316 HIS A N 1
ATOM 2621 C CA . HIS A 1 316 ? -28.529 -10.537 29.180 1.00 92.94 316 HIS A CA 1
ATOM 2622 C C . HIS A 1 316 ? -28.513 -10.493 27.646 1.00 92.94 316 HIS A C 1
ATOM 2624 O O . HIS A 1 316 ? -27.498 -10.810 27.026 1.00 92.94 316 HIS A O 1
ATOM 2630 N N . SER A 1 317 ? -29.616 -10.055 27.032 1.00 93.62 317 SER A N 1
ATOM 2631 C CA . SER A 1 317 ? -29.746 -10.006 25.573 1.00 93.62 317 SER A CA 1
ATOM 2632 C C . SER A 1 317 ? -28.732 -9.049 24.936 1.00 93.62 317 SER A C 1
ATOM 2634 O O . SER A 1 317 ? -28.086 -9.377 23.942 1.00 93.62 317 SER A O 1
ATOM 2636 N N . GLU A 1 318 ? -28.518 -7.899 25.570 1.00 92.75 318 GLU A N 1
ATOM 2637 C CA . GLU A 1 318 ? -27.605 -6.845 25.154 1.00 92.75 318 GLU A CA 1
ATOM 2638 C C . GLU A 1 318 ? -26.150 -7.265 25.303 1.00 92.75 318 GLU A C 1
ATOM 2640 O O . GLU A 1 318 ? -25.331 -7.006 24.414 1.00 92.75 318 GLU A O 1
ATOM 2645 N N . TYR A 1 319 ? -25.846 -7.932 26.417 1.00 93.56 319 TYR A N 1
ATOM 2646 C CA . TYR A 1 319 ? -24.539 -8.504 26.684 1.00 93.56 319 TYR A CA 1
ATOM 2647 C C . TYR A 1 319 ? -24.166 -9.525 25.611 1.00 93.56 319 TYR A C 1
ATOM 2649 O O . TYR A 1 319 ? -23.116 -9.394 24.978 1.00 93.56 319 TYR A O 1
ATOM 2657 N N . VAL A 1 320 ? -25.045 -10.503 25.362 1.00 94.44 320 VAL A N 1
ATOM 2658 C CA . VAL A 1 320 ? -24.812 -11.550 24.361 1.00 94.44 320 VAL A CA 1
ATOM 2659 C C . VAL A 1 320 ? -24.669 -10.929 22.976 1.00 94.44 320 VAL A C 1
ATOM 2661 O O . VAL A 1 320 ? -23.675 -11.181 22.304 1.00 94.44 320 VAL A O 1
ATOM 2664 N N . GLN A 1 321 ? -25.584 -10.043 22.572 1.00 93.81 321 GLN A N 1
ATOM 2665 C CA . GLN A 1 321 ? -25.532 -9.405 21.256 1.00 93.81 321 GLN A CA 1
ATOM 2666 C C . GLN A 1 321 ? -24.233 -8.616 21.037 1.00 93.81 321 GLN A C 1
ATOM 2668 O O . GLN A 1 321 ? -23.604 -8.735 19.984 1.00 93.81 321 GLN A O 1
ATOM 2673 N N . THR A 1 322 ? -23.820 -7.812 22.020 1.00 92.19 322 THR A N 1
ATOM 2674 C CA . THR A 1 322 ? -22.613 -6.981 21.904 1.00 92.19 322 THR A CA 1
ATOM 2675 C C . THR A 1 322 ? -21.361 -7.849 21.866 1.00 92.19 322 THR A C 1
ATOM 2677 O O . THR A 1 322 ? -20.514 -7.660 20.996 1.00 92.19 322 THR A O 1
ATOM 2680 N N . ARG A 1 323 ? -21.269 -8.845 22.756 1.00 94.06 323 ARG A N 1
ATOM 2681 C CA . ARG A 1 323 ? -20.144 -9.784 22.803 1.00 94.06 323 ARG A CA 1
ATOM 2682 C C . ARG A 1 323 ? -20.027 -10.584 21.508 1.00 94.06 323 ARG A C 1
ATOM 2684 O O . ARG A 1 323 ? -18.940 -10.661 20.947 1.00 94.06 323 ARG A O 1
ATOM 2691 N N . THR A 1 324 ? -21.131 -11.131 21.001 1.00 94.00 324 THR A N 1
ATOM 2692 C CA . THR A 1 324 ? -21.144 -11.875 19.735 1.00 94.00 324 THR A CA 1
ATOM 2693 C C . THR A 1 324 ? -20.740 -10.981 18.565 1.00 94.00 324 THR A C 1
ATOM 2695 O O . THR A 1 324 ? -19.919 -11.391 17.755 1.00 94.00 324 THR A O 1
ATOM 2698 N N . SER A 1 325 ? -21.242 -9.743 18.498 1.00 92.44 325 SER A N 1
ATOM 2699 C CA . SER A 1 325 ? -20.862 -8.784 17.452 1.00 92.44 325 SER A CA 1
ATOM 2700 C C . SER A 1 325 ? -19.360 -8.480 17.472 1.00 92.44 325 SER A C 1
ATOM 2702 O O . SER A 1 325 ? -18.694 -8.588 16.446 1.00 92.44 325 SER A O 1
ATOM 2704 N N . LEU A 1 326 ? -18.801 -8.163 18.645 1.00 93.31 326 LEU A N 1
ATOM 2705 C CA . LEU A 1 326 ? -17.370 -7.890 18.792 1.00 93.31 326 LEU A CA 1
ATOM 2706 C C . LEU A 1 326 ? -16.511 -9.121 18.457 1.00 93.31 326 LEU A C 1
ATOM 2708 O O . LEU A 1 326 ? -15.500 -8.972 17.780 1.00 93.31 326 LEU A O 1
ATOM 2712 N N . MET A 1 327 ? -16.929 -10.329 18.856 1.00 94.44 327 MET A N 1
ATOM 2713 C CA . MET A 1 327 ? -16.242 -11.579 18.502 1.00 94.44 327 MET A CA 1
ATOM 2714 C C . MET A 1 327 ? -16.270 -11.862 17.000 1.00 94.44 327 MET A C 1
ATOM 2716 O O . MET A 1 327 ? -15.247 -12.248 16.443 1.00 94.44 327 MET A O 1
ATOM 2720 N N . ILE A 1 328 ? -17.412 -11.650 16.336 1.00 92.94 328 ILE A N 1
ATOM 2721 C CA . ILE A 1 328 ? -17.520 -11.797 14.879 1.00 92.94 328 ILE A CA 1
ATOM 2722 C C . ILE A 1 328 ? -16.554 -10.834 14.199 1.00 92.94 328 ILE A C 1
ATOM 2724 O O . ILE A 1 328 ? -15.824 -11.237 13.306 1.00 92.94 328 ILE A O 1
ATOM 2728 N N . ILE A 1 329 ? -16.504 -9.578 14.638 1.00 91.44 329 ILE A N 1
ATOM 2729 C CA . ILE A 1 329 ? -15.647 -8.563 14.017 1.00 91.44 329 ILE A CA 1
ATOM 2730 C C . ILE A 1 329 ? -14.181 -8.850 14.290 1.00 91.44 329 ILE A C 1
ATOM 2732 O O . ILE A 1 329 ? -13.383 -8.744 13.366 1.00 91.44 329 ILE A O 1
ATOM 2736 N N . ALA A 1 330 ? -13.823 -9.262 15.506 1.00 93.69 330 ALA A N 1
ATOM 2737 C CA . ALA A 1 330 ? -12.471 -9.706 15.817 1.00 93.69 330 ALA A CA 1
ATOM 2738 C C . ALA A 1 330 ? -12.063 -10.877 14.912 1.00 93.69 330 ALA A C 1
ATOM 2740 O O . ALA A 1 330 ? -11.024 -10.820 14.262 1.00 93.69 330 ALA A O 1
ATOM 2741 N N . SER A 1 331 ? -12.934 -11.882 14.772 1.00 92.69 331 SER A N 1
ATOM 2742 C CA . SER A 1 331 ? -12.707 -13.004 13.862 1.00 92.69 331 SER A CA 1
ATOM 2743 C C . SER A 1 331 ? -12.549 -12.536 12.417 1.00 92.69 331 SER A C 1
ATOM 2745 O O . SER A 1 331 ? -11.588 -12.934 11.771 1.00 92.69 331 SER A O 1
ATOM 2747 N N . CYS A 1 332 ? -13.442 -11.670 11.927 1.00 90.38 332 CYS A N 1
ATOM 2748 C CA . CYS A 1 332 ? -13.383 -11.121 10.575 1.00 90.38 332 CYS A CA 1
ATOM 2749 C C . CYS A 1 332 ? -12.105 -10.317 10.339 1.00 90.38 332 CYS A C 1
ATOM 2751 O O . CYS A 1 332 ? -11.547 -10.413 9.255 1.00 90.38 332 CYS A O 1
ATOM 2753 N N . SER A 1 333 ? -11.646 -9.552 11.334 1.00 89.69 333 SER A N 1
ATOM 2754 C CA . SER A 1 333 ? -10.414 -8.754 11.271 1.00 89.69 333 SER A CA 1
ATOM 2755 C C . SER A 1 333 ? -9.191 -9.662 11.215 1.00 89.69 333 SER A C 1
ATOM 2757 O O . SER A 1 333 ? -8.315 -9.463 10.382 1.00 89.69 333 SER A O 1
ATOM 2759 N N . ARG A 1 334 ? -9.165 -10.721 12.030 1.00 86.94 334 ARG A N 1
ATOM 2760 C CA . ARG A 1 334 ? -8.078 -11.705 12.029 1.00 86.94 334 ARG A CA 1
ATOM 2761 C C . ARG A 1 334 ? -8.030 -12.539 10.752 1.00 86.94 334 ARG A C 1
ATOM 2763 O O . ARG A 1 334 ? -6.959 -12.893 10.286 1.00 86.94 334 ARG A O 1
ATOM 2770 N N . SER A 1 335 ? -9.191 -12.842 10.178 1.00 82.81 335 SER A N 1
ATOM 2771 C CA . SER A 1 335 ? -9.299 -13.499 8.874 1.00 82.81 335 SER A CA 1
ATOM 2772 C C . SER A 1 335 ? -9.252 -12.516 7.701 1.00 82.81 335 SER A C 1
ATOM 2774 O O . SER A 1 335 ? -9.489 -12.929 6.565 1.00 82.81 335 SER A O 1
ATOM 2776 N N . SER A 1 336 ? -9.082 -11.211 7.948 1.00 67.31 336 SER A N 1
ATOM 2777 C CA . SER A 1 336 ? -9.284 -10.222 6.893 1.00 67.31 336 SER A CA 1
ATOM 2778 C C . SER A 1 336 ? -8.150 -10.271 5.877 1.00 67.31 336 SER A C 1
ATOM 2780 O O . SER A 1 336 ? -6.987 -10.081 6.206 1.00 67.31 336 SER A O 1
ATOM 2782 N N . VAL A 1 337 ? -8.559 -10.524 4.631 1.00 67.38 337 VAL A N 1
ATOM 2783 C CA . VAL A 1 337 ? -7.830 -10.326 3.374 1.00 67.38 337 VAL A CA 1
ATOM 2784 C C . VAL A 1 337 ? -6.371 -10.778 3.433 1.00 67.38 337 VAL A C 1
ATOM 2786 O O . VAL A 1 337 ? -5.446 -9.973 3.399 1.00 67.38 337 VAL A O 1
ATOM 2789 N N . SER A 1 338 ? -6.153 -12.094 3.428 1.00 76.00 338 SER A N 1
ATOM 2790 C CA . SER A 1 338 ? -4.860 -12.603 2.982 1.00 76.00 338 SER A CA 1
ATOM 2791 C C . SER A 1 338 ? -4.721 -12.285 1.492 1.00 76.00 338 SER A C 1
ATOM 2793 O O . SER A 1 338 ? -5.438 -12.860 0.666 1.00 76.00 338 SER A O 1
ATOM 2795 N N . PHE A 1 339 ? -3.829 -11.365 1.141 1.00 80.06 339 PHE A N 1
ATOM 2796 C CA . PHE A 1 339 ? -3.549 -11.053 -0.255 1.00 80.06 339 PHE A CA 1
ATOM 2797 C C . PHE A 1 339 ? -2.793 -12.230 -0.865 1.00 80.06 339 PHE A C 1
ATOM 2799 O O . PHE A 1 339 ? -1.663 -12.532 -0.478 1.00 80.06 339 PHE A O 1
ATOM 2806 N N . SER A 1 340 ? -3.426 -12.929 -1.804 1.00 79.50 340 SER A N 1
ATOM 2807 C CA . SER A 1 340 ? -2.841 -14.106 -2.437 1.00 79.50 340 SER A CA 1
ATOM 2808 C C . SER A 1 340 ? -2.585 -13.813 -3.906 1.00 79.50 340 SER A C 1
ATOM 2810 O O . SER A 1 340 ? -3.473 -13.424 -4.655 1.00 79.50 340 SER A O 1
ATOM 2812 N N . CYS A 1 341 ? -1.355 -14.008 -4.357 1.00 74.75 341 CYS A N 1
ATOM 2813 C CA . CYS A 1 341 ? -1.003 -13.852 -5.757 1.00 74.75 341 CYS A CA 1
ATOM 2814 C C . CYS A 1 341 ? -1.557 -15.049 -6.549 1.00 74.75 341 CYS A C 1
ATOM 2816 O O . CYS A 1 341 ? -0.891 -16.078 -6.660 1.00 74.75 341 CYS A O 1
ATOM 2818 N N . PHE A 1 342 ? -2.805 -14.946 -7.030 1.00 75.06 342 PHE A N 1
ATOM 2819 C CA . PHE A 1 342 ? -3.516 -16.007 -7.765 1.00 75.06 342 PHE A CA 1
ATOM 2820 C C . PHE A 1 342 ? -3.493 -17.381 -7.059 1.00 75.06 342 PHE A C 1
ATOM 2822 O O . PHE A 1 342 ? -3.411 -18.421 -7.707 1.00 75.06 342 PHE A O 1
ATOM 2829 N N . GLY A 1 343 ? -3.522 -17.393 -5.721 1.00 74.69 343 GLY A N 1
ATOM 2830 C CA . GLY A 1 343 ? -3.441 -18.620 -4.919 1.00 74.69 343 GLY A CA 1
ATOM 2831 C C . GLY A 1 343 ? -2.079 -19.331 -4.931 1.00 74.69 343 GLY A C 1
ATOM 2832 O O . GLY A 1 343 ? -1.957 -20.382 -4.311 1.00 74.69 343 GLY A O 1
ATOM 2833 N N . MET A 1 344 ? -1.057 -18.780 -5.599 1.00 72.00 344 MET A N 1
ATOM 2834 C CA . MET A 1 344 ? 0.281 -19.382 -5.667 1.00 72.00 344 MET A CA 1
ATOM 2835 C C . MET A 1 344 ? 1.129 -19.042 -4.438 1.00 72.00 344 MET A C 1
ATOM 2837 O O . MET A 1 344 ? 1.748 -19.926 -3.855 1.00 72.00 344 MET A O 1
ATOM 2841 N N . CYS A 1 345 ? 1.136 -17.768 -4.033 1.00 73.50 345 CYS A N 1
ATOM 2842 C CA . CYS A 1 345 ? 1.896 -17.276 -2.882 1.00 73.50 345 CYS A CA 1
ATOM 2843 C C . CYS A 1 345 ? 1.090 -16.209 -2.135 1.00 73.50 345 CYS A C 1
ATOM 2845 O O . CYS A 1 345 ? 0.512 -15.327 -2.773 1.00 73.50 345 CYS A O 1
ATOM 2847 N N . GLN A 1 346 ? 1.079 -16.241 -0.801 1.00 82.69 346 GLN A N 1
ATOM 2848 C CA . GLN A 1 346 ? 0.633 -15.090 -0.009 1.00 82.69 346 GLN A CA 1
ATOM 2849 C C . GLN A 1 346 ? 1.666 -13.973 -0.131 1.00 82.69 346 GLN A C 1
ATOM 2851 O O . GLN A 1 346 ? 2.861 -14.217 0.014 1.00 82.69 346 GLN A O 1
ATOM 2856 N N . ILE A 1 347 ? 1.219 -12.764 -0.457 1.00 80.81 347 ILE A N 1
ATOM 2857 C CA . ILE A 1 347 ? 2.114 -11.621 -0.602 1.00 80.81 347 ILE A CA 1
ATOM 2858 C C . ILE A 1 347 ? 2.523 -11.187 0.803 1.00 80.81 347 ILE A C 1
ATOM 2860 O O . ILE A 1 347 ? 1.676 -10.750 1.571 1.00 80.81 347 ILE A O 1
ATOM 2864 N N . SER A 1 348 ? 3.805 -11.332 1.125 1.00 82.69 348 SER A N 1
ATOM 2865 C CA . SER A 1 348 ? 4.355 -10.938 2.419 1.00 82.69 348 SER A CA 1
ATOM 2866 C C . SER A 1 348 ? 5.828 -10.564 2.316 1.00 82.69 348 SER A C 1
ATOM 2868 O O . SER A 1 348 ? 6.500 -10.873 1.320 1.00 82.69 348 SER A O 1
ATOM 2870 N N . MET A 1 349 ? 6.372 -9.964 3.375 1.00 81.69 349 MET A N 1
ATOM 2871 C CA . MET A 1 349 ? 7.811 -9.703 3.481 1.00 81.69 349 MET A CA 1
ATOM 2872 C C . MET A 1 349 ? 8.668 -10.973 3.364 1.00 81.69 349 MET A C 1
ATOM 2874 O O . MET A 1 349 ? 9.802 -10.912 2.882 1.00 81.69 349 MET A O 1
ATOM 2878 N N . VAL A 1 350 ? 8.124 -12.140 3.727 1.00 79.81 350 VAL A N 1
ATOM 2879 C CA . VAL A 1 350 ? 8.805 -13.438 3.589 1.00 79.81 350 VAL A CA 1
ATOM 2880 C C . VAL A 1 350 ? 9.004 -13.806 2.115 1.00 79.81 350 VAL A C 1
ATOM 2882 O O . VAL A 1 350 ? 10.089 -14.239 1.721 1.00 79.81 350 VAL A O 1
ATOM 2885 N N . VAL A 1 351 ? 7.989 -13.588 1.271 1.00 77.31 351 VAL A N 1
ATOM 2886 C CA . VAL A 1 351 ? 8.090 -13.846 -0.176 1.00 77.31 351 VAL A CA 1
ATOM 2887 C C . VAL A 1 351 ? 9.067 -12.881 -0.841 1.00 77.31 351 VAL A C 1
ATOM 2889 O O . VAL A 1 351 ? 9.849 -13.293 -1.699 1.00 77.31 351 VAL A O 1
ATOM 2892 N N . PHE A 1 352 ? 9.089 -11.620 -0.410 1.00 78.06 352 PHE A N 1
ATOM 2893 C CA . PHE A 1 352 ? 10.087 -10.658 -0.873 1.00 78.06 352 PHE A CA 1
ATOM 2894 C C . PHE A 1 352 ? 11.522 -11.095 -0.527 1.00 78.06 352 PHE A C 1
ATOM 2896 O O . PHE A 1 352 ? 12.400 -11.067 -1.391 1.00 78.06 352 PHE A O 1
ATOM 2903 N N . ALA A 1 353 ? 11.767 -11.570 0.699 1.00 76.94 353 ALA A N 1
ATOM 2904 C CA . ALA A 1 353 ? 13.077 -12.092 1.092 1.00 76.94 353 ALA A CA 1
ATOM 2905 C C . ALA A 1 353 ? 13.493 -13.314 0.248 1.00 76.94 353 ALA A C 1
ATOM 2907 O O . ALA A 1 353 ? 14.646 -13.418 -0.177 1.00 76.94 353 ALA A O 1
ATOM 2908 N N . SER A 1 354 ? 12.547 -14.210 -0.058 1.00 77.00 354 SER A N 1
ATOM 2909 C CA . SER A 1 354 ? 12.776 -15.358 -0.946 1.00 77.00 354 SER A CA 1
ATOM 2910 C C . SER A 1 354 ? 13.127 -14.934 -2.378 1.00 77.00 354 SER A C 1
ATOM 2912 O O . SER A 1 354 ? 14.068 -15.477 -2.968 1.00 77.00 354 SER A O 1
ATOM 2914 N N . LEU A 1 355 ? 12.439 -13.921 -2.920 1.00 74.38 355 LEU A N 1
ATOM 2915 C CA . LEU A 1 355 ? 12.766 -13.330 -4.220 1.00 74.38 355 LEU A CA 1
ATOM 2916 C C . LEU A 1 355 ? 14.200 -12.788 -4.225 1.00 74.38 355 LEU A C 1
ATOM 2918 O O . LEU A 1 355 ? 14.975 -13.129 -5.115 1.00 74.38 355 LEU A O 1
ATOM 2922 N N . MET A 1 356 ? 14.570 -11.993 -3.219 1.00 74.31 356 MET A N 1
ATOM 2923 C CA . MET A 1 356 ? 15.918 -11.429 -3.099 1.00 74.31 356 MET A CA 1
ATOM 2924 C C . MET A 1 356 ? 16.996 -12.515 -3.035 1.00 74.31 356 MET A C 1
ATOM 2926 O O . MET A 1 356 ? 18.007 -12.421 -3.732 1.00 74.31 356 MET A O 1
ATOM 2930 N N . ASN A 1 357 ? 16.757 -13.577 -2.263 1.00 76.44 357 ASN A N 1
ATOM 2931 C CA . ASN A 1 357 ? 17.671 -14.714 -2.176 1.00 76.44 357 ASN A CA 1
ATOM 2932 C C . ASN A 1 357 ? 17.803 -15.464 -3.514 1.00 76.44 357 ASN A C 1
ATOM 2934 O O . ASN A 1 357 ? 18.894 -15.891 -3.893 1.00 76.44 357 ASN A O 1
ATOM 2938 N N . THR A 1 358 ? 16.704 -15.585 -4.263 1.00 76.38 358 THR A N 1
ATOM 2939 C CA . THR A 1 358 ? 16.700 -16.197 -5.599 1.00 76.38 358 THR A CA 1
ATOM 2940 C C . THR A 1 358 ? 17.491 -15.347 -6.592 1.00 76.38 358 THR A C 1
ATOM 2942 O O . THR A 1 358 ? 18.371 -15.872 -7.270 1.00 76.38 358 THR A O 1
ATOM 2945 N N . CYS A 1 359 ? 17.251 -14.031 -6.634 1.00 70.62 359 CYS A N 1
ATOM 2946 C CA . CYS A 1 359 ? 18.011 -13.097 -7.468 1.00 70.62 359 CYS A CA 1
ATOM 2947 C C . CYS A 1 359 ? 19.513 -13.154 -7.154 1.00 70.62 359 CYS A C 1
ATOM 2949 O O . CYS A 1 359 ? 20.328 -13.248 -8.069 1.00 70.62 359 CYS A O 1
ATOM 2951 N N . TYR A 1 360 ? 19.878 -13.161 -5.868 1.00 74.38 360 TYR A N 1
ATOM 2952 C CA . TYR A 1 360 ? 21.266 -13.305 -5.431 1.00 74.38 360 TYR A CA 1
ATOM 2953 C C . TYR A 1 360 ? 21.883 -14.639 -5.871 1.00 74.38 360 TYR A C 1
ATOM 2955 O O . TYR A 1 360 ? 22.985 -14.656 -6.412 1.00 74.38 360 TYR A O 1
ATOM 2963 N N . SER A 1 361 ? 21.164 -15.750 -5.697 1.00 76.62 361 SER A N 1
ATOM 2964 C CA . SER A 1 361 ? 21.642 -17.085 -6.079 1.00 76.62 361 SER A CA 1
ATOM 2965 C C . SER A 1 361 ? 21.868 -17.204 -7.588 1.00 76.62 361 SER A C 1
ATOM 2967 O O . SER A 1 361 ? 22.890 -17.739 -8.013 1.00 76.62 361 SER A O 1
ATOM 2969 N N . VAL A 1 362 ? 20.952 -16.665 -8.403 1.00 72.69 362 VAL A N 1
ATOM 2970 C CA . VAL A 1 362 ? 21.100 -16.610 -9.867 1.00 72.69 362 VAL A CA 1
ATOM 2971 C C . VAL A 1 362 ? 22.304 -15.754 -10.253 1.00 72.69 362 VAL A C 1
ATOM 2973 O O . VAL A 1 362 ? 23.106 -16.172 -11.084 1.00 72.69 362 VAL A O 1
ATOM 2976 N N . LEU A 1 363 ? 22.467 -14.589 -9.622 1.00 66.56 363 LEU A N 1
ATOM 2977 C CA . LEU A 1 363 ? 23.602 -13.706 -9.873 1.00 66.56 363 LEU A CA 1
ATOM 2978 C C . LEU A 1 363 ? 24.934 -14.388 -9.527 1.00 66.56 363 LEU A C 1
ATOM 2980 O O . LEU A 1 363 ? 25.837 -14.404 -10.356 1.00 66.56 363 LEU A O 1
ATOM 2984 N N . MET A 1 364 ? 25.040 -15.017 -8.355 1.00 74.56 364 MET A N 1
ATOM 2985 C CA . MET A 1 364 ? 26.241 -15.752 -7.939 1.00 74.56 364 MET A CA 1
ATOM 2986 C C . MET A 1 364 ? 26.550 -16.944 -8.851 1.00 74.56 364 MET A C 1
ATOM 2988 O O . MET A 1 364 ? 27.708 -17.173 -9.190 1.00 74.56 364 MET A O 1
ATOM 2992 N N . PHE A 1 365 ? 25.530 -17.695 -9.272 1.00 76.06 365 PHE A N 1
ATOM 2993 C CA . PHE A 1 365 ? 25.694 -18.796 -10.221 1.00 76.06 365 PHE A CA 1
ATOM 2994 C C . PHE A 1 365 ? 26.249 -18.311 -11.562 1.00 76.06 365 PHE A C 1
ATOM 2996 O O . PHE A 1 365 ? 27.189 -18.900 -12.090 1.00 76.06 365 PHE A O 1
ATOM 3003 N N . LEU A 1 366 ? 25.697 -17.219 -12.092 1.00 65.94 366 LEU A N 1
ATOM 3004 C CA . LEU A 1 366 ? 26.162 -16.648 -13.346 1.00 65.94 366 LEU A CA 1
ATOM 3005 C C . LEU A 1 366 ? 27.592 -16.100 -13.241 1.00 65.94 366 LEU A C 1
ATOM 3007 O O . LEU A 1 366 ? 28.395 -16.331 -14.141 1.00 65.94 366 LEU A O 1
ATOM 3011 N N . VAL A 1 367 ? 27.928 -15.435 -12.131 1.00 68.62 367 VAL A N 1
ATOM 3012 C CA . VAL A 1 367 ? 29.297 -14.973 -11.855 1.00 68.62 367 VAL A CA 1
ATOM 3013 C C . VAL A 1 367 ? 30.275 -16.151 -11.827 1.00 68.62 367 VAL A C 1
ATOM 3015 O O . VAL A 1 367 ? 31.332 -16.057 -12.433 1.00 68.62 367 VAL A O 1
ATOM 3018 N N . ASN A 1 368 ? 29.911 -17.274 -11.200 1.00 79.56 368 ASN A N 1
ATOM 3019 C CA . ASN A 1 368 ? 30.769 -18.463 -11.124 1.00 79.56 368 ASN A CA 1
ATOM 3020 C C . ASN A 1 368 ? 30.960 -19.200 -12.462 1.00 79.56 368 ASN A C 1
ATOM 3022 O O . ASN A 1 368 ? 31.901 -19.976 -12.585 1.00 79.56 368 ASN A O 1
ATOM 3026 N N . ILE A 1 369 ? 30.047 -19.045 -13.426 1.00 77.81 369 ILE A N 1
ATOM 3027 C CA . ILE A 1 369 ? 30.169 -19.672 -14.755 1.00 77.81 369 ILE A CA 1
ATOM 3028 C C . ILE A 1 369 ? 30.933 -18.778 -15.731 1.00 77.81 369 ILE A C 1
ATOM 3030 O O . ILE A 1 369 ? 31.599 -19.288 -16.632 1.00 77.81 369 ILE A O 1
ATOM 3034 N N . CYS A 1 370 ? 30.783 -17.459 -15.604 1.00 64.31 370 CYS A N 1
ATOM 3035 C CA . CYS A 1 370 ? 31.324 -16.499 -16.562 1.00 64.31 370 CYS A CA 1
ATOM 3036 C C . CYS A 1 370 ? 32.647 -15.849 -16.135 1.00 64.31 370 CYS A C 1
ATOM 3038 O O . CYS A 1 370 ? 33.328 -15.307 -17.006 1.00 64.31 370 CYS A O 1
ATOM 3040 N N . GLY A 1 371 ? 32.991 -15.874 -14.844 1.00 58.12 371 GLY A N 1
ATOM 3041 C CA . GLY A 1 371 ? 34.307 -15.489 -14.321 1.00 58.12 371 GLY A CA 1
ATOM 3042 C C . GLY A 1 371 ? 35.232 -16.688 -14.215 1.00 58.12 371 GLY A C 1
ATOM 3043 O O . GLY A 1 371 ? 36.433 -16.508 -14.515 1.00 58.12 371 GLY A O 1
#

Secondary structure (DSSP, 8-state):
-HHHHHHHHHHHHHHHHS----TTHHHHHHHHHTT-----SSHHHHHHHHHHHHHHHHHHHHHHHHHHHHHHH-S-HHHHHHHHHHHHHHHHHHHHHHHHHHHHHHHHHHHHHHHHHHHHHHHHHHHHHHHHHHHHHHHT-HHHHHHHHHH-HHHHHHHHHHHHHHHHHHHHHHHHHHHHHHHHHHHHHHHHHHHHHHHHHHHHHHHHHHHH----THHHHHHHHHHHHHHHHHHHHHTS---SSHHHHHHHHHHHHHHHS---HHHHHHHHHHHHHHHHHHHHHHHHHHHHHHHHHHHHHHHHHHHHPPP-GGGHHHHHHHHHHHHHHHHHHHTS---EETTTEE-SHHHHHHHHHHHHHHHHHHHHHH-